Protein AF-0000000087741441 (afdb_homodimer)

Foldseek 3Di:
DPPPLQQAEEEEEAQPPVLCVQQVLVCLLFFALSYDYHYHNDPVVLVVVLVDEDAHAEYEYAPVCCVVSCVRYPYNAAAHEDCDDPDQRYFDSVCRNVSVDVNVPCVRGHDPPPPPQLQAFEEEFAELDPPLCRLVLLVLLQLLCVVVPFQEEEEELEQDDDCCVFAVDDLDDPVLLLLLLVLLVVLDPVSQVVQWDDDSHIYGRDHPHGNVVNPDHSLSSVSSVSVVSVVSPGNYYRYYDYYPDPDPSSLSSQSNGQEYEYRFAQDPSRCVSVLVVDVVNPDRPHAYEYEHGQDDPPDHRNNPVCPRVDPHYHQYYHHHDPDDHHPVNCVVVVPNSSVSVVRD/DPPPLQQAEEEEEAQPPVLCVQQVLVCLLFFALSYDYHYHNDPVVLVVVLVDEDAHAEYEYAPVCCVVSCVRYPHNAAAHEDCDDPDQRYFDSVCGNVSVDVNVPCVRGHDDPPPPQLQAFEEEFAELDPPLCRLVLLVLLQLLCVVVPFQEEEEELEQDDDCCVFAVDDLDDPVLLLLLLVLLVVLDPVSQVVQWDDDSHIYGRDHPHGNVVNPDHSLSSVSSVSVVSVVSPGNYYRYYDYYPDPDSSSLSSQSNGQEYEYRFAQDPSRVVSVLVVDVVNPDRPHAYEYEHGQDDPPDHRNNPVCPRVDPHYHQYYHHHDPDDHHPVNCVVVVPNSSVSVVRD

Sequence (688 aa):
MRLIMKHNIVLIVCMDQEYISSVEYDLASVLGMDYVLETIDDTAYLEEYLKSSHRIDTLIIDEELAGEFCQKQNPAHVYQLSEGDESSGKINKYAGSQGIVQALGDMYLLKDTNEQAHLTHLINVVSVSGGAGKTVTALGTAYWLSSQGYKALYVDAEDFQTYDQILGCSTGDEACDRKLASAMRDCSKESIESIIKADFLDYIRPFHGIPASYGIEISRYYELVNILLESSDYDYIVLEHGAGVISGAIMRQILAGDRLIIAATQSANSRKRLTRFLENIGQYSGQSFIVCGRYIKDRPDYLQDPVIDDDIPIAEYIPEADKELTMKDIFERKLLRDTAEAVVMRLIMKHNIVLIVCMDQEYISSVEYDLASVLGMDYVLETIDDTAYLEEYLKSSHRIDTLIIDEELAGEFCQKQNPAHVYQLSEGDESSGKINKYAGSQGIVQALGDMYLLKDTNEQAHLTHLINVVSVSGGAGKTVTALGTAYWLSSQGYKALYVDAEDFQTYDQILGCSTGDEACDRKLASAMRDCSKESIESIIKADFLDYIRPFHGIPASYGIEISRYYELVNILLESSDYDYIVLEHGAGVISGAIMRQILAGDRLIIAATQSANSRKRLTRFLENIGQYSGQSFIVCGRYIKDRPDYLQDPVIDDDIPIAEYIPEADKELTMKDIFERKLLRDTAEAVV

Radius of gyration: 26.27 Å; Cα contacts (8 Å, |Δi|>4): 1254; chains: 2; bounding box: 62×70×71 Å

Secondary structure (DSSP, 8-state):
-------EEEEEE-S-HHHHHHHHHHHHHHS-TTEEEEEE--HHHHHHHTTS----SEEEEEHHHHHHHHHH---SEEEEEESS---TTEEEGGGHHHHHHHHH-TTSS-----S----PEEEEEEESSTTS-HHHHHHHHHHHHHHTT--EEEEEE-SS--THHHH------HHHHHHHHHHHHH--HHHHHHTEEESSSEEEPPPSS-GGGGT--HHHHHHHHHHHHHHT--SEEEEEEPSS---HHHHHHHHH-SEEEEEE-SSHHHHHHHHHHHHHH-S--SEEEEEEEEE-TTS--GGG-TTS-----EEEEEE--SS---HHHHHHTTTTHHHHHHH-/-------EEEEEE-S-HHHHHHHHHHHHHHS-TTEEEEEE--HHHHHHHTTS----SEEEEEHHHHHHHHHH---SEEEEEESS---TTEEEGGGHHHHHHHHH-TTSS-----S----PEEEEEEESSTTS-HHHHHHHHHHHHHHTT--EEEEEE-SS--THHHH------HHHHHHHHHHHHH--HHHHHHTEEESSSEEEPPPSS-GGGGT--HHHHHHHHHHHHHHT--SEEEEEEPSS---HHHHHHHHH-SEEEEEE-SSHHHHHHHHHHHHHH-S--SEEEEEEEEE-TTS--GGG-TTS-----EEEEEEP-SS---HHHHHHTTTTHHHHHHH-

pLDDT: mean 82.25, std 15.33, range [18.23, 97.75]

Solvent-accessible surface area (backbone atoms only — not comparable to full-atom values): 36902 Å² total; per-residue (Å²): 132,82,79,70,81,77,66,40,29,35,37,38,39,39,72,48,55,68,56,48,58,61,25,50,58,52,40,67,61,52,51,22,89,57,47,42,82,44,79,41,50,42,71,69,56,46,60,57,56,57,73,48,83,60,90,32,42,31,35,36,24,32,54,89,50,41,65,68,47,56,72,56,34,72,50,73,36,71,33,26,35,32,89,80,63,77,51,97,55,38,30,40,55,86,50,46,42,60,30,50,50,62,71,59,39,68,80,47,26,71,61,81,76,69,69,86,67,64,66,36,41,35,33,32,31,34,36,57,32,54,61,13,42,43,66,59,51,40,52,29,25,32,35,43,37,25,73,72,70,42,46,28,35,36,39,76,40,46,48,75,53,60,59,38,73,31,70,69,53,81,44,71,40,72,69,51,35,52,51,49,43,50,23,59,70,64,57,38,70,69,38,47,56,71,46,48,42,81,68,82,40,33,29,53,67,48,42,54,57,46,42,60,83,69,71,42,54,63,65,55,49,52,52,50,49,52,53,48,48,70,64,35,81,31,49,32,38,33,38,30,53,42,47,56,59,78,44,73,68,51,46,50,53,49,56,71,22,53,30,36,38,38,17,23,34,36,40,64,68,26,33,52,36,42,53,50,49,52,62,64,61,56,86,61,82,44,50,54,32,31,33,31,17,58,36,55,88,95,48,78,58,41,67,72,51,69,78,57,84,62,90,55,49,71,49,41,76,39,63,57,65,98,58,86,70,32,50,66,52,32,60,76,66,54,48,44,43,56,38,29,57,66,76,102,132,81,80,70,80,75,68,40,28,34,36,36,40,39,74,50,56,70,58,48,58,60,25,50,58,50,40,62,59,51,50,21,89,57,47,44,83,42,79,42,51,44,69,69,56,46,58,57,55,57,74,48,83,60,88,32,41,31,34,38,25,33,54,87,50,42,65,68,47,54,72,57,35,73,51,73,36,70,35,26,36,31,89,81,63,77,52,96,53,37,30,41,55,85,49,47,43,60,30,50,50,62,71,60,38,69,81,45,28,70,63,82,78,64,71,87,66,65,67,36,40,35,32,32,31,35,36,56,32,52,62,13,42,44,67,58,49,40,51,29,26,32,35,42,38,25,72,72,69,42,47,30,35,37,39,76,38,47,49,74,51,61,59,39,73,31,70,68,51,83,42,70,40,71,69,51,34,51,51,50,44,48,24,59,69,67,59,39,70,69,38,47,57,71,46,49,43,81,68,82,40,33,29,53,68,47,42,54,56,46,41,60,84,67,70,45,54,62,67,54,49,54,51,51,49,53,53,48,47,70,64,34,81,31,48,31,35,34,37,31,53,42,46,56,59,76,44,73,66,52,48,46,53,48,54,71,22,52,30,36,38,37,17,23,33,36,41,63,68,25,34,53,36,42,53,52,47,51,62,65,61,55,85,60,83,43,50,54,33,32,35,31,16,59,36,56,88,95,46,79,57,41,68,70,52,71,79,57,84,60,90,55,48,71,48,41,75,38,63,57,65,96,57,84,69,32,52,65,52,33,60,78,66,53,47,43,42,56,40,29,56,67,75,102

Structure (mmCIF, N/CA/C/O backbone):
data_AF-0000000087741441-model_v1
#
loop_
_entity.id
_entity.type
_entity.pdbx_description
1 polymer 'AAA domain-containing protein'
#
loop_
_atom_site.group_PDB
_atom_site.id
_atom_site.type_symbol
_atom_site.label_atom_id
_atom_site.label_alt_id
_atom_site.label_comp_id
_atom_site.label_asym_id
_atom_site.label_entity_id
_atom_site.label_seq_id
_atom_site.pdbx_PDB_ins_code
_atom_site.Cartn_x
_atom_site.Cartn_y
_atom_site.Cartn_z
_atom_site.occupancy
_atom_site.B_iso_or_equiv
_atom_site.auth_seq_id
_atom_site.auth_comp_id
_atom_site.auth_asym_id
_atom_site.auth_atom_id
_atom_site.pdbx_PDB_model_num
ATOM 1 N N . MET A 1 1 ? 5.754 -20.719 -38.438 1 18.5 1 MET A N 1
ATOM 2 C CA . MET A 1 1 ? 4.504 -20 -38.625 1 18.5 1 MET A CA 1
ATOM 3 C C . MET A 1 1 ? 3.955 -19.5 -37.312 1 18.5 1 MET A C 1
ATOM 5 O O . MET A 1 1 ? 3.676 -20.297 -36.406 1 18.5 1 MET A O 1
ATOM 9 N N . ARG A 1 2 ? 4.516 -18.438 -36.688 1 20.09 2 ARG A N 1
ATOM 10 C CA . ARG A 1 2 ? 4.516 -17.891 -35.312 1 20.09 2 ARG A CA 1
ATOM 11 C C . ARG A 1 2 ? 3.094 -17.609 -34.844 1 20.09 2 ARG A C 1
ATOM 13 O O . ARG A 1 2 ? 2.371 -16.828 -35.469 1 20.09 2 ARG A O 1
ATOM 20 N N . LEU A 1 3 ? 2.432 -18.594 -34.344 1 22.73 3 LEU A N 1
ATOM 21 C CA . LEU A 1 3 ? 1.026 -18.516 -33.969 1 22.73 3 LEU A CA 1
ATOM 22 C C . LEU A 1 3 ? 0.777 -17.312 -33.062 1 22.73 3 LEU A C 1
ATOM 24 O O . LEU A 1 3 ? 1.325 -17.234 -31.969 1 22.73 3 LEU A O 1
ATOM 28 N N . ILE A 1 4 ? 0.711 -16.172 -33.5 1 29.42 4 ILE A N 1
ATOM 29 C CA . ILE A 1 4 ? 0.282 -14.891 -32.938 1 29.42 4 ILE A CA 1
ATOM 30 C C . ILE A 1 4 ? -1.003 -15.086 -32.125 1 29.42 4 ILE A C 1
ATOM 32 O O . ILE A 1 4 ? -2.035 -15.477 -32.688 1 29.42 4 ILE A O 1
ATOM 36 N N . MET A 1 5 ? -1.037 -15.625 -31.031 1 33.94 5 MET A N 1
ATOM 37 C CA . MET A 1 5 ? -2.23 -15.875 -30.219 1 33.94 5 MET A CA 1
ATOM 38 C C . MET A 1 5 ? -3.15 -14.656 -30.219 1 33.94 5 MET A C 1
ATOM 40 O O . MET A 1 5 ? -2.736 -13.562 -29.844 1 33.94 5 MET A O 1
ATOM 44 N N . LYS A 1 6 ? -4.074 -14.477 -30.938 1 46.03 6 LYS A N 1
ATOM 45 C CA . LYS A 1 6 ? -5.031 -13.445 -31.328 1 46.03 6 LYS A CA 1
ATOM 46 C C . LYS A 1 6 ? -6.039 -13.18 -30.203 1 46.03 6 LYS A C 1
ATOM 48 O O . LYS A 1 6 ? -6.793 -14.078 -29.828 1 46.03 6 LYS A O 1
ATOM 53 N N . HIS A 1 7 ? -5.797 -12.352 -29.109 1 55.16 7 HIS A N 1
ATOM 54 C CA . HIS A 1 7 ? -6.82 -11.945 -28.141 1 55.16 7 HIS A CA 1
ATOM 55 C C . HIS A 1 7 ? -8.062 -11.414 -28.859 1 55.16 7 HIS A C 1
ATOM 57 O O . HIS A 1 7 ? -7.953 -10.734 -29.875 1 55.16 7 HIS A O 1
ATOM 63 N N . ASN A 1 8 ? -9.211 -11.898 -28.266 1 66.12 8 ASN A N 1
ATOM 64 C CA . ASN A 1 8 ? -10.477 -11.391 -28.781 1 66.12 8 ASN A CA 1
ATOM 65 C C . ASN A 1 8 ? -10.844 -10.055 -28.156 1 66.12 8 ASN A C 1
ATOM 67 O O . ASN A 1 8 ? -10.852 -9.922 -26.922 1 66.12 8 ASN A O 1
ATOM 71 N N . ILE A 1 9 ? -10.891 -9.133 -28.875 1 79.25 9 ILE A N 1
ATOM 72 C CA . ILE A 1 9 ? -11.172 -7.785 -28.391 1 79.25 9 ILE A CA 1
ATOM 73 C C . ILE A 1 9 ? -12.68 -7.578 -28.297 1 79.25 9 ILE A C 1
ATOM 75 O O . ILE A 1 9 ? -13.398 -7.715 -29.297 1 79.25 9 ILE A O 1
ATOM 79 N N . VAL A 1 10 ? -13.109 -7.32 -27.047 1 82.69 10 VAL A N 1
ATOM 80 C CA . VAL A 1 10 ? -14.484 -6.875 -26.812 1 82.69 10 VAL A CA 1
ATOM 81 C C . VAL A 1 10 ? -14.508 -5.367 -26.578 1 82.69 10 VAL A C 1
ATOM 83 O O . VAL A 1 10 ? -13.93 -4.883 -25.594 1 82.69 10 VAL A O 1
ATOM 86 N N . LEU A 1 11 ? -15.18 -4.676 -27.453 1 87.88 11 LEU A N 1
ATOM 87 C CA . LEU A 1 11 ? -15.281 -3.223 -27.359 1 87.88 11 LEU A CA 1
ATOM 88 C C . LEU A 1 11 ? -16.703 -2.791 -27.031 1 87.88 11 LEU A C 1
ATOM 90 O O . LEU A 1 11 ? -17.656 -3.178 -27.734 1 87.88 11 LEU A O 1
ATOM 94 N N . ILE A 1 12 ? -16.766 -2.066 -25.938 1 88.81 12 ILE A N 1
ATOM 95 C CA . ILE A 1 12 ? -18.047 -1.472 -25.609 1 88.81 12 ILE A CA 1
ATOM 96 C C . ILE A 1 12 ? -18.031 0.021 -25.938 1 88.81 12 ILE A C 1
ATOM 98 O O . ILE A 1 12 ? -17.188 0.761 -25.422 1 88.81 12 ILE A O 1
ATOM 102 N N . VAL A 1 13 ? -19.016 0.451 -26.812 1 90.25 13 VAL A N 1
ATOM 103 C CA . VAL A 1 13 ? -19.172 1.857 -27.172 1 90.25 13 VAL A CA 1
ATOM 104 C C . VAL A 1 13 ? -20.531 2.365 -26.703 1 90.25 13 VAL A C 1
ATOM 106 O O . VAL A 1 13 ? -21.562 2.029 -27.297 1 90.25 13 VAL A O 1
ATOM 109 N N . CYS A 1 14 ? -20.406 3.08 -25.625 1 89.19 14 CYS A N 1
ATOM 110 C CA . CYS A 1 14 ? -21.625 3.605 -25.016 1 89.19 14 CYS A CA 1
ATOM 111 C C . CYS A 1 14 ? -21.375 4.965 -24.375 1 89.19 14 CYS A C 1
ATOM 113 O O . CYS A 1 14 ? -20.391 5.137 -23.641 1 89.19 14 CYS A O 1
ATOM 115 N N . MET A 1 15 ? -22.219 5.941 -24.656 1 85.88 15 MET A N 1
ATOM 116 C CA . MET A 1 15 ? -22 7.305 -24.172 1 85.88 15 MET A CA 1
ATOM 117 C C . MET A 1 15 ? -22.578 7.496 -22.781 1 85.88 15 MET A C 1
ATOM 119 O O . MET A 1 15 ? -22.422 8.555 -22.172 1 85.88 15 MET A O 1
ATOM 123 N N . ASP A 1 16 ? -23.203 6.473 -22.234 1 81.88 16 ASP A N 1
ATOM 124 C CA . ASP A 1 16 ? -23.656 6.473 -20.844 1 81.88 16 ASP A CA 1
ATOM 125 C C . ASP A 1 16 ? -22.547 6.02 -19.906 1 81.88 16 ASP A C 1
ATOM 127 O O . ASP A 1 16 ? -22.344 4.82 -19.688 1 81.88 16 ASP A O 1
ATOM 131 N N . G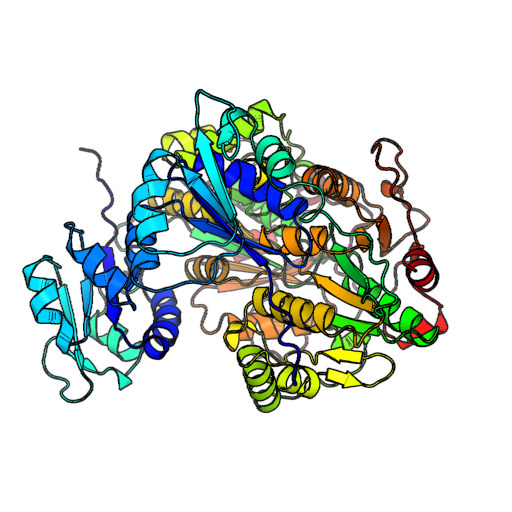LN A 1 17 ? -21.922 6.984 -19.297 1 77 17 GLN A N 1
ATOM 132 C CA . GLN A 1 17 ? -20.734 6.699 -18.484 1 77 17 GLN A CA 1
ATOM 133 C C . GLN A 1 17 ? -21.109 5.879 -17.25 1 77 17 GLN A C 1
ATOM 135 O O . GLN A 1 17 ? -20.328 5.035 -16.797 1 77 17 GLN A O 1
ATOM 140 N N . GLU A 1 18 ? -22.266 6.133 -16.688 1 73.31 18 GLU A N 1
ATOM 141 C CA . GLU A 1 18 ? -22.719 5.359 -15.539 1 73.31 18 GLU A CA 1
ATOM 142 C C . GLU A 1 18 ? -22.906 3.889 -15.898 1 73.31 18 GLU A C 1
ATOM 144 O O . GLU A 1 18 ? -22.531 3.002 -15.133 1 73.31 18 GLU A O 1
ATOM 149 N N . TYR A 1 19 ? -23.469 3.691 -17.031 1 80.75 19 TYR A N 1
ATOM 150 C CA . TYR A 1 19 ? -23.656 2.328 -17.516 1 80.75 19 TYR A CA 1
ATOM 151 C C . TYR A 1 19 ? -22.312 1.634 -17.734 1 80.75 19 TYR A C 1
ATOM 153 O O . TYR A 1 19 ? -22.109 0.506 -17.266 1 80.75 19 TYR A O 1
ATOM 161 N N . ILE A 1 20 ? -21.422 2.277 -18.359 1 79.81 20 ILE A N 1
ATOM 162 C CA . ILE A 1 20 ? -20.125 1.688 -18.656 1 79.81 20 ILE A CA 1
ATOM 163 C C . ILE A 1 20 ? -19.406 1.349 -17.344 1 79.81 20 ILE A C 1
ATOM 165 O O . ILE A 1 20 ? -18.859 0.254 -17.203 1 79.81 20 ILE A O 1
ATOM 169 N N . SER A 1 21 ? -19.484 2.189 -16.469 1 70 21 SER A N 1
ATOM 170 C CA . SER A 1 21 ? -18.812 1.954 -15.188 1 70 21 SER A CA 1
ATOM 171 C C . SER A 1 21 ? -19.391 0.739 -14.477 1 70 21 SER A C 1
ATOM 173 O O . SER A 1 21 ? -18.656 -0.056 -13.891 1 70 21 SER A O 1
ATOM 175 N N . SER A 1 22 ? -20.641 0.613 -14.547 1 69.56 22 SER A N 1
ATOM 176 C CA . SER A 1 22 ? -21.344 -0.48 -13.883 1 69.56 22 SER A CA 1
ATOM 177 C C . SER A 1 22 ? -21.031 -1.82 -14.539 1 69.56 22 SER A C 1
ATOM 179 O O . SER A 1 22 ? -20.859 -2.828 -13.852 1 69.56 22 SER A O 1
ATOM 181 N N . VAL A 1 23 ? -20.906 -1.759 -15.82 1 76.94 23 VAL A N 1
ATOM 182 C CA . VAL A 1 23 ? -20.797 -3.031 -16.531 1 76.94 23 VAL A CA 1
ATOM 183 C C . VAL A 1 23 ? -19.328 -3.424 -16.656 1 76.94 23 VAL A C 1
ATOM 185 O O . VAL A 1 23 ? -18.984 -4.613 -16.656 1 76.94 23 VAL A O 1
ATOM 188 N N . GLU A 1 24 ? -18.578 -2.439 -16.781 1 71.81 24 GLU A N 1
ATOM 189 C CA . GLU A 1 24 ? -17.156 -2.705 -17 1 71.81 24 GLU A CA 1
ATOM 190 C C . GLU A 1 24 ? -16.578 -3.561 -15.875 1 71.81 24 GLU A C 1
ATOM 192 O O . GLU A 1 24 ? -15.836 -4.52 -16.125 1 71.81 24 GLU A O 1
ATOM 197 N N . TYR A 1 25 ? -17.016 -3.23 -14.805 1 59.06 25 TYR A N 1
ATOM 198 C CA . TYR A 1 25 ? -16.531 -3.967 -13.648 1 59.06 25 TYR A CA 1
ATOM 199 C C . TYR A 1 25 ? -17 -5.414 -13.68 1 59.06 25 TYR A C 1
ATOM 201 O O . TYR A 1 25 ? -16.203 -6.34 -13.492 1 59.06 25 TYR A O 1
ATOM 209 N N . ASP A 1 26 ? -18.203 -5.594 -13.922 1 63.28 26 ASP A N 1
ATOM 210 C CA . ASP A 1 26 ? -18.812 -6.918 -13.945 1 63.28 26 ASP A CA 1
ATOM 211 C C . ASP A 1 26 ? -18.25 -7.758 -15.094 1 63.28 26 ASP A C 1
ATOM 213 O O . ASP A 1 26 ? -17.969 -8.945 -14.914 1 63.28 26 ASP A O 1
ATOM 217 N N . LEU A 1 27 ? -18.031 -7.145 -16.172 1 70.19 27 LEU A N 1
ATOM 218 C CA . LEU A 1 27 ? -17.594 -7.879 -17.344 1 70.19 27 LEU A CA 1
ATOM 219 C C . LEU A 1 27 ? -16.125 -8.273 -17.219 1 70.19 27 LEU A C 1
ATOM 221 O O . LEU A 1 27 ? -15.734 -9.359 -17.656 1 70.19 27 LEU A O 1
ATOM 225 N N . ALA A 1 28 ? -15.5 -7.441 -16.672 1 60.62 28 ALA A N 1
ATOM 226 C CA . ALA A 1 28 ? -14.086 -7.754 -16.484 1 60.62 28 ALA A CA 1
ATOM 227 C C . ALA A 1 28 ? -13.914 -9.008 -15.625 1 60.62 28 ALA A C 1
ATOM 229 O O . ALA A 1 28 ? -12.945 -9.758 -15.805 1 60.62 28 ALA A O 1
ATOM 230 N N . SER A 1 29 ? -15.016 -9.258 -14.953 1 55.09 29 SER A N 1
ATOM 231 C CA . SER A 1 29 ? -14.977 -10.398 -14.047 1 55.09 29 SER A CA 1
ATOM 232 C C . SER A 1 29 ? -15.453 -11.672 -14.734 1 55.09 29 SER A C 1
ATOM 234 O O . SER A 1 29 ? -15.164 -12.781 -14.281 1 55.09 29 SER A O 1
ATOM 236 N N . VAL A 1 30 ? -16.078 -11.547 -15.828 1 57.28 30 VAL A N 1
ATOM 237 C CA . VAL A 1 30 ? -16.766 -12.688 -16.422 1 57.28 30 VAL A CA 1
ATOM 238 C C . VAL A 1 30 ? -16.109 -13.062 -17.75 1 57.28 30 VAL A C 1
ATOM 240 O O . VAL A 1 30 ? -16.141 -14.219 -18.172 1 57.28 30 VAL A O 1
ATOM 243 N N . LEU A 1 31 ? -15.445 -12.172 -18.344 1 61.72 31 LEU A N 1
ATOM 244 C CA . LEU A 1 31 ? -14.836 -12.445 -19.641 1 61.72 31 LEU A CA 1
ATOM 245 C C . LEU A 1 31 ? -13.586 -13.305 -19.484 1 61.72 31 LEU A C 1
ATOM 247 O O . LEU A 1 31 ? -12.805 -13.109 -18.547 1 61.72 31 LEU A O 1
ATOM 251 N N . GLY A 1 32 ? -13.57 -14.297 -20.359 1 53.19 32 GLY A N 1
ATOM 252 C CA . GLY A 1 32 ? -12.422 -15.188 -20.375 1 53.19 32 GLY A CA 1
ATOM 253 C C . GLY A 1 32 ? -11.109 -14.453 -20.609 1 53.19 32 GLY A C 1
ATOM 254 O O . GLY A 1 32 ? -11.102 -13.32 -21.078 1 53.19 32 GLY A O 1
ATOM 255 N N . MET A 1 33 ? -10.031 -15.078 -20.312 1 49.53 33 MET A N 1
ATOM 256 C CA . MET A 1 33 ? -8.695 -14.492 -20.344 1 49.53 33 MET A CA 1
ATOM 257 C C . MET A 1 33 ? -8.289 -14.148 -21.781 1 49.53 33 MET A C 1
ATOM 259 O O . MET A 1 33 ? -7.406 -13.312 -22 1 49.53 33 MET A O 1
ATOM 263 N N . ASP A 1 34 ? -8.922 -14.711 -22.688 1 54.66 34 ASP A N 1
ATOM 264 C CA . ASP A 1 34 ? -8.609 -14.469 -24.094 1 54.66 34 ASP A CA 1
ATOM 265 C C . ASP A 1 34 ? -9.328 -13.227 -24.609 1 54.66 34 ASP A C 1
ATOM 267 O O . ASP A 1 34 ? -9.242 -12.898 -25.797 1 54.66 34 ASP A O 1
ATOM 271 N N . TYR A 1 35 ? -9.922 -12.562 -23.594 1 61.44 35 TYR A N 1
ATOM 272 C CA . TYR A 1 35 ? -10.68 -11.398 -24.047 1 61.44 35 TYR A CA 1
ATOM 273 C C . TYR A 1 35 ? -10.133 -10.125 -23.422 1 61.44 35 TYR A C 1
ATOM 275 O O . TYR A 1 35 ? -9.719 -10.117 -22.25 1 61.44 35 TYR A O 1
ATOM 283 N N . VAL A 1 36 ? -9.969 -9.156 -24.234 1 69.31 36 VAL A N 1
ATOM 284 C CA . VAL A 1 36 ? -9.641 -7.805 -23.797 1 69.31 36 VAL A CA 1
ATOM 285 C C . VAL A 1 36 ? -10.867 -6.906 -23.922 1 69.31 36 VAL A C 1
ATOM 287 O O . VAL A 1 36 ? -11.469 -6.812 -25 1 69.31 36 VAL A O 1
ATOM 290 N N . LEU A 1 37 ? -11.172 -6.348 -22.703 1 75.06 37 LEU A N 1
ATOM 291 C CA . LEU A 1 37 ? -12.312 -5.434 -22.719 1 75.06 37 LEU A 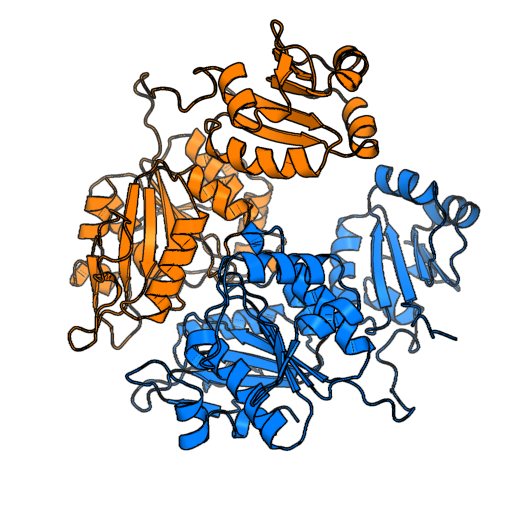CA 1
ATOM 292 C C . LEU A 1 37 ? -11.852 -3.992 -22.906 1 75.06 37 LEU A C 1
ATOM 294 O O . LEU A 1 37 ? -11 -3.506 -22.156 1 75.06 37 LEU A O 1
ATOM 298 N N . GLU A 1 38 ? -12.336 -3.402 -23.922 1 78.94 38 GLU A N 1
ATOM 299 C CA . GLU A 1 38 ? -12.133 -1.979 -24.172 1 78.94 38 GLU A CA 1
ATOM 300 C C . GLU A 1 38 ? -13.461 -1.221 -24.141 1 78.94 38 GLU A C 1
ATOM 302 O O . GLU A 1 38 ? -14.5 -1.766 -24.516 1 78.94 38 GLU A O 1
ATOM 307 N N . THR A 1 39 ? -13.336 0.014 -23.562 1 82.25 39 THR A N 1
ATOM 308 C CA . THR A 1 39 ? -14.562 0.801 -23.516 1 82.25 39 THR A CA 1
ATOM 309 C C . THR A 1 39 ? -14.336 2.193 -24.094 1 82.25 39 THR A C 1
ATOM 311 O O . THR A 1 39 ? -13.25 2.76 -23.953 1 82.25 39 THR A O 1
ATOM 314 N N . ILE A 1 40 ? -15.398 2.652 -24.812 1 82.81 40 ILE A N 1
ATOM 315 C CA . ILE A 1 40 ? -15.445 4.02 -25.328 1 82.81 40 ILE A CA 1
ATOM 316 C C . ILE A 1 40 ? -16.734 4.695 -24.844 1 82.81 40 ILE A C 1
ATOM 318 O O . ILE A 1 40 ? -17.828 4.25 -25.172 1 82.81 40 ILE A O 1
ATOM 322 N N . ASP A 1 41 ? -16.5 5.773 -24.031 1 81 41 ASP A N 1
ATOM 323 C CA . ASP A 1 41 ? -17.688 6.434 -23.484 1 81 41 ASP A CA 1
ATOM 324 C C . ASP A 1 41 ? -17.656 7.938 -23.766 1 81 41 ASP A C 1
ATOM 326 O O . ASP A 1 41 ? -18.344 8.711 -23.094 1 81 41 ASP A O 1
ATOM 330 N N . ASP A 1 42 ? -16.875 8.297 -24.688 1 79.62 42 ASP A N 1
ATOM 331 C CA . ASP A 1 42 ? -16.703 9.695 -25.078 1 79.62 42 ASP A CA 1
ATOM 332 C C . ASP A 1 42 ? -16.75 9.859 -26.594 1 79.62 42 ASP A C 1
ATOM 334 O O . ASP A 1 42 ? -16.109 9.102 -27.328 1 79.62 42 ASP A O 1
ATOM 338 N N . THR A 1 43 ? -17.484 10.883 -27 1 79.88 43 THR A N 1
ATOM 339 C CA . THR A 1 43 ? -17.734 11.086 -28.422 1 79.88 43 THR A CA 1
ATOM 340 C C . THR A 1 43 ? -16.438 11.484 -29.141 1 79.88 43 THR A C 1
ATOM 342 O O . THR A 1 43 ? -16.203 11.07 -30.281 1 79.88 43 THR A O 1
ATOM 345 N N . ALA A 1 44 ? -15.719 12.273 -28.469 1 73.44 44 ALA A N 1
ATOM 346 C CA . ALA A 1 44 ? -14.469 12.711 -29.094 1 73.44 44 ALA A CA 1
ATOM 347 C C . ALA A 1 44 ? -13.523 11.531 -29.312 1 73.44 44 ALA A C 1
ATOM 349 O O . ALA A 1 44 ? -12.906 11.406 -30.375 1 73.44 44 ALA A O 1
ATOM 350 N N . TYR A 1 45 ? -13.508 10.703 -28.359 1 78.81 45 TYR A N 1
ATOM 351 C CA . TYR A 1 45 ? -12.664 9.516 -28.484 1 78.81 45 TYR A CA 1
ATOM 352 C C . TYR A 1 45 ? -13.195 8.578 -29.562 1 78.81 45 TYR A C 1
ATOM 354 O O . TYR A 1 45 ? -12.422 7.984 -30.312 1 78.81 45 TYR A O 1
ATOM 362 N N . LEU A 1 46 ? -14.391 8.477 -29.625 1 85.19 46 LEU A N 1
ATOM 363 C CA . LEU A 1 46 ? -15 7.641 -30.656 1 85.19 46 LEU A CA 1
ATOM 364 C C . LEU A 1 46 ? -14.641 8.141 -32.062 1 85.19 46 LEU A C 1
ATOM 366 O O . LEU A 1 46 ? -14.273 7.344 -32.906 1 85.19 46 LEU A O 1
ATOM 370 N N . GLU A 1 47 ? -14.781 9.352 -32.281 1 81.19 47 GLU A N 1
ATOM 371 C CA . GLU A 1 47 ? -14.438 9.93 -33.594 1 81.19 47 GLU A CA 1
ATOM 372 C C . GLU A 1 47 ? -12.977 9.664 -33.938 1 81.19 47 GLU A C 1
ATOM 374 O O . GLU A 1 47 ? -12.656 9.344 -35.062 1 81.19 47 GLU A O 1
ATOM 379 N N . GLU A 1 48 ? -12.164 9.75 -32.938 1 77.56 48 GLU A N 1
ATOM 380 C CA . GLU A 1 48 ? -10.75 9.453 -33.156 1 77.56 48 GLU A CA 1
ATOM 381 C C . GLU A 1 48 ? -10.531 7.973 -33.438 1 77.56 48 GLU A C 1
ATOM 383 O O . GLU A 1 48 ? -9.734 7.621 -34.312 1 77.56 48 GLU A O 1
ATOM 388 N N . TYR A 1 49 ? -11.133 7.16 -32.688 1 81.19 49 TYR A N 1
ATOM 389 C CA . TYR A 1 49 ? -11.047 5.715 -32.844 1 81.19 49 TYR A CA 1
ATOM 390 C C . TYR A 1 49 ? -11.445 5.289 -34.25 1 81.19 49 TYR A C 1
ATOM 392 O O . TYR A 1 49 ? -10.836 4.383 -34.812 1 81.19 49 TYR A O 1
ATOM 400 N N . LEU A 1 50 ? -12.344 6.008 -34.844 1 86.06 50 LEU A N 1
ATOM 401 C CA . LEU A 1 50 ? -12.938 5.617 -36.125 1 86.06 50 LEU A CA 1
ATOM 402 C C . LEU A 1 50 ? -12.055 6.055 -37.312 1 86.06 50 LEU A C 1
ATOM 404 O O . LEU A 1 50 ? -12.312 5.688 -38.438 1 86.06 50 LEU A O 1
ATOM 408 N N . LYS A 1 51 ? -11 6.746 -37.031 1 79.06 51 LYS A N 1
ATOM 409 C CA . LYS A 1 51 ? -10.102 7.211 -38.094 1 79.06 51 LYS A CA 1
ATOM 410 C C . LYS A 1 51 ? -9.156 6.094 -38.531 1 79.06 51 LYS A C 1
ATOM 412 O O . LYS A 1 51 ? -8.578 6.164 -39.625 1 79.06 51 LYS A O 1
ATOM 417 N N . SER A 1 52 ? -8.977 5.18 -37.75 1 79.31 52 SER A N 1
ATOM 418 C CA . SER A 1 52 ? -8.125 4.043 -38.062 1 79.31 52 SER A CA 1
ATOM 419 C C . SER A 1 52 ? -8.883 2.727 -37.969 1 79.31 52 SER A C 1
ATOM 421 O O . SER A 1 52 ? -9.891 2.645 -37.25 1 79.31 52 SER A O 1
ATOM 423 N N . SER A 1 53 ? -8.375 1.838 -38.688 1 78.88 53 SER A N 1
ATOM 424 C CA . SER A 1 53 ? -8.977 0.509 -38.594 1 78.88 53 SER A CA 1
ATOM 425 C C . SER A 1 53 ? -8.438 -0.256 -37.406 1 78.88 53 SER A C 1
ATOM 427 O O . SER A 1 53 ? -7.234 -0.216 -37.125 1 78.88 53 SER A O 1
ATOM 429 N N . HIS A 1 54 ? -9.406 -0.795 -36.656 1 80.62 54 HIS A N 1
ATOM 430 C CA . HIS A 1 54 ? -9.055 -1.584 -35.469 1 80.62 54 HIS A CA 1
ATOM 431 C C . HIS A 1 54 ? -9.648 -2.988 -35.562 1 80.62 54 HIS A C 1
ATOM 433 O O . HIS A 1 54 ? -10.719 -3.182 -36.125 1 80.62 54 HIS A O 1
ATOM 439 N N . ARG A 1 55 ? -8.867 -3.928 -35.062 1 79.12 55 ARG A N 1
ATOM 440 C CA . ARG A 1 55 ? -9.445 -5.262 -34.938 1 79.12 55 ARG A CA 1
ATOM 441 C C . ARG A 1 55 ? -10.398 -5.32 -33.75 1 79.12 55 ARG A C 1
ATOM 443 O O . ARG A 1 55 ? -10.008 -5.023 -32.594 1 79.12 55 ARG A O 1
ATOM 450 N N . ILE A 1 56 ? -11.602 -5.648 -34.062 1 85.5 56 ILE A N 1
ATOM 451 C CA . ILE A 1 56 ? -12.641 -5.805 -33.062 1 85.5 56 ILE A CA 1
ATOM 452 C C . ILE A 1 56 ? -13.352 -7.145 -33.25 1 85.5 56 ILE A C 1
ATOM 454 O O . ILE A 1 56 ? -13.938 -7.395 -34.281 1 85.5 56 ILE A O 1
ATOM 458 N N . ASP A 1 57 ? -13.203 -7.914 -32.25 1 80.5 57 ASP A N 1
ATOM 459 C CA . ASP A 1 57 ? -13.859 -9.211 -32.375 1 80.5 57 ASP A CA 1
ATOM 460 C C . ASP A 1 57 ? -15.344 -9.109 -32.031 1 80.5 57 ASP A C 1
ATOM 462 O O . ASP A 1 57 ? -16.188 -9.656 -32.719 1 80.5 57 ASP A O 1
ATOM 466 N N . THR A 1 58 ? -15.57 -8.453 -30.953 1 84 58 THR A N 1
ATOM 467 C CA . THR A 1 58 ? -16.953 -8.25 -30.531 1 84 58 THR A CA 1
ATOM 468 C C . THR A 1 58 ? -17.203 -6.781 -30.188 1 84 58 THR A C 1
ATOM 470 O O . THR A 1 58 ? -16.453 -6.18 -29.422 1 84 58 THR A O 1
ATOM 473 N N . LEU A 1 59 ? -18.234 -6.25 -30.812 1 90.38 59 LEU A N 1
ATOM 474 C CA . LEU A 1 59 ? -18.641 -4.871 -30.562 1 90.38 59 LEU A CA 1
ATOM 475 C C . LEU A 1 59 ? -20 -4.828 -29.859 1 90.38 59 LEU A C 1
ATOM 477 O O . LEU A 1 59 ? -20.953 -5.477 -30.297 1 90.38 59 LEU A O 1
ATOM 481 N N . ILE A 1 60 ? -19.969 -4.207 -28.75 1 88.44 60 ILE A N 1
ATOM 482 C CA . ILE A 1 60 ? -21.203 -3.863 -28.047 1 88.44 60 ILE A CA 1
ATOM 483 C C . ILE A 1 60 ? -21.406 -2.35 -28.078 1 88.44 60 ILE A C 1
ATOM 485 O O . ILE A 1 60 ? -20.609 -1.6 -27.516 1 88.44 60 ILE A O 1
ATOM 489 N N . ILE A 1 61 ? -22.562 -1.904 -28.766 1 92 61 ILE A N 1
ATOM 490 C CA . ILE A 1 61 ? -22.609 -0.479 -29.062 1 92 61 ILE A CA 1
ATOM 491 C C . ILE A 1 61 ? -24.047 0.026 -28.938 1 92 61 ILE A C 1
ATOM 493 O O . ILE A 1 61 ? -25 -0.704 -29.234 1 92 61 ILE A O 1
ATOM 497 N N . ASP A 1 62 ? -24.109 1.317 -28.547 1 89.88 62 ASP A N 1
ATOM 498 C CA . ASP A 1 62 ? -25.406 1.979 -28.578 1 89.88 62 ASP A CA 1
ATOM 499 C C . ASP A 1 62 ? -26.047 1.873 -29.969 1 89.88 62 ASP A C 1
ATOM 501 O O . ASP A 1 62 ? -25.391 2.111 -30.984 1 89.88 62 ASP A O 1
ATOM 505 N N . GLU A 1 63 ? -27.25 1.568 -29.969 1 88.12 63 GLU A N 1
ATOM 506 C CA . GLU A 1 63 ? -27.969 1.332 -31.219 1 88.12 63 GLU A CA 1
ATOM 507 C C . GLU A 1 63 ? -27.859 2.539 -32.156 1 88.12 63 GLU A C 1
ATOM 509 O O . GLU A 1 63 ? -27.734 2.383 -33.375 1 88.12 63 GLU A O 1
ATOM 514 N N . GLU A 1 64 ? -27.797 3.691 -31.562 1 86.69 64 GLU A N 1
ATOM 515 C CA . GLU A 1 64 ? -27.797 4.918 -32.344 1 86.69 64 GLU A CA 1
ATOM 516 C C . GLU A 1 64 ? -26.438 5.141 -33.031 1 86.69 64 GLU A C 1
ATOM 518 O O . GLU A 1 64 ? -26.359 5.863 -34.031 1 86.69 64 GLU A O 1
ATOM 523 N N . LEU A 1 65 ? -25.422 4.453 -32.469 1 88.69 65 LEU A N 1
ATOM 524 C CA . LEU A 1 65 ? -24.078 4.688 -32.969 1 88.69 65 LEU A CA 1
ATOM 525 C C . LEU A 1 65 ? -23.641 3.562 -33.906 1 88.69 65 LEU A C 1
ATOM 527 O O . LEU A 1 65 ? -22.625 3.678 -34.594 1 88.69 65 LEU A O 1
ATOM 531 N N . ALA A 1 66 ? -24.344 2.514 -33.969 1 90 66 ALA A N 1
ATOM 532 C CA . ALA A 1 66 ? -23.938 1.28 -34.625 1 90 66 ALA A CA 1
ATOM 533 C C . ALA A 1 66 ? -23.75 1.502 -36.125 1 90 66 ALA A C 1
ATOM 535 O O . ALA A 1 66 ? -22.797 1.008 -36.719 1 90 66 ALA A O 1
ATOM 536 N N . GLY A 1 67 ? -24.609 2.207 -36.812 1 87.62 67 GLY A N 1
ATOM 537 C CA . GLY A 1 67 ? -24.547 2.432 -38.25 1 87.62 67 GLY A CA 1
ATOM 538 C C . GLY A 1 67 ? -23.25 3.07 -38.688 1 87.62 67 GLY A C 1
ATOM 539 O O . GLY A 1 67 ? -22.516 2.498 -39.5 1 87.62 67 GLY A O 1
ATOM 540 N N . GLU A 1 68 ? -22.984 4.172 -38.125 1 87.62 68 GLU A N 1
ATOM 541 C CA . GLU A 1 68 ? -21.766 4.906 -38.469 1 87.62 68 GLU A CA 1
ATOM 542 C C . GLU A 1 68 ? -20.516 4.113 -38.125 1 87.62 68 GLU A C 1
ATOM 544 O O . GLU A 1 68 ? -19.547 4.098 -38.906 1 87.62 68 GLU A O 1
ATOM 549 N N . PHE A 1 69 ? -20.547 3.477 -37 1 89.62 69 PHE A N 1
ATOM 550 C CA . PHE A 1 69 ? -19.375 2.734 -36.531 1 89.62 69 PHE A CA 1
ATOM 551 C C . PHE A 1 69 ? -19.062 1.563 -37.469 1 89.62 69 PHE A C 1
ATOM 553 O O . PHE A 1 69 ? -17.922 1.362 -37.844 1 89.62 69 PHE A O 1
ATOM 560 N N . CYS A 1 70 ? -20.078 0.855 -37.812 1 88.12 70 CYS A N 1
ATOM 561 C CA . CYS A 1 70 ? -19.891 -0.367 -38.594 1 88.12 70 CYS A CA 1
ATOM 562 C C . CYS A 1 70 ? -19.609 -0.049 -40.062 1 88.12 70 CYS A C 1
ATOM 564 O O . CYS A 1 70 ? -19.156 -0.915 -40.812 1 88.12 70 CYS A O 1
ATOM 566 N N . GLN A 1 71 ? -19.844 1.184 -40.469 1 86.12 71 GLN A N 1
ATOM 567 C CA . GLN A 1 71 ? -19.422 1.63 -41.781 1 86.12 71 GLN A CA 1
ATOM 568 C C . GLN A 1 71 ? -17.922 1.81 -41.844 1 86.12 71 GLN A C 1
ATOM 570 O O . GLN A 1 71 ? -17.312 1.621 -42.906 1 86.12 71 GLN A O 1
ATOM 575 N N . LYS A 1 72 ? -17.375 2.059 -40.75 1 87.25 72 LYS A N 1
ATOM 576 C CA . LYS A 1 72 ? -15.953 2.408 -40.719 1 87.25 72 LYS A CA 1
ATOM 577 C C . LYS A 1 72 ? -15.117 1.271 -40.125 1 87.25 72 LYS A C 1
ATOM 579 O O . LYS A 1 72 ? -13.898 1.238 -40.312 1 87.25 72 LYS A O 1
ATOM 584 N N . GLN A 1 73 ? -15.727 0.521 -39.344 1 84.94 73 GLN A N 1
ATOM 585 C CA . GLN A 1 73 ? -15.062 -0.614 -38.719 1 84.94 73 GLN A CA 1
ATOM 586 C C . GLN A 1 73 ? -15.75 -1.927 -39.062 1 84.94 73 GLN A C 1
ATOM 588 O O . GLN A 1 73 ? -16.906 -1.932 -39.5 1 84.94 73 GLN A O 1
ATOM 593 N N . ASN A 1 74 ? -14.977 -3.002 -39 1 85.69 74 ASN A N 1
ATOM 594 C CA . ASN A 1 74 ? -15.508 -4.316 -39.344 1 85.69 74 ASN A CA 1
ATOM 595 C C . ASN A 1 74 ? -15.406 -5.285 -38.188 1 85.69 74 ASN A C 1
ATOM 597 O O . ASN A 1 74 ? -14.594 -6.207 -38.188 1 85.69 74 ASN A O 1
ATOM 601 N N . PRO A 1 75 ? -16.234 -5.051 -37.219 1 88.19 75 PRO A N 1
ATOM 602 C CA . PRO A 1 75 ? -16.219 -6.02 -36.125 1 88.19 75 PRO A CA 1
ATOM 603 C C . PRO A 1 75 ? -16.797 -7.375 -36.531 1 88.19 75 PRO A C 1
ATOM 605 O O . PRO A 1 75 ? -17.719 -7.441 -37.344 1 88.19 75 PRO A O 1
ATOM 608 N N . ALA A 1 76 ? -16.25 -8.445 -35.938 1 83.06 76 ALA A N 1
ATOM 609 C CA . ALA A 1 76 ? -16.703 -9.789 -36.281 1 83.06 76 ALA A CA 1
ATOM 610 C C . ALA A 1 76 ? -18.109 -10.039 -35.75 1 83.06 76 ALA A C 1
ATOM 612 O O . ALA A 1 76 ? -18.922 -10.672 -36.438 1 83.06 76 ALA A O 1
ATOM 613 N N . HIS A 1 77 ? -18.422 -9.664 -34.594 1 83.62 77 HIS A N 1
ATOM 614 C CA . HIS A 1 77 ? -19.734 -9.766 -33.969 1 83.62 77 HIS A CA 1
ATOM 615 C C . HIS A 1 77 ? -20.203 -8.406 -33.438 1 83.62 77 HIS A C 1
ATOM 617 O O . HIS A 1 77 ? -19.406 -7.645 -32.875 1 83.62 77 HIS A O 1
ATOM 623 N N . VAL A 1 78 ? -21.484 -8.117 -33.719 1 87.62 78 VAL A N 1
ATOM 624 C CA . VAL A 1 78 ? -22.016 -6.824 -33.281 1 87.62 78 VAL A CA 1
ATOM 625 C C . VAL A 1 78 ? -23.281 -7.039 -32.469 1 87.62 78 VAL A C 1
ATOM 627 O O . VAL A 1 78 ? -24.188 -7.762 -32.906 1 87.62 78 VAL A O 1
ATOM 630 N N . TYR A 1 79 ? -23.203 -6.496 -31.25 1 86.44 79 TYR A N 1
ATOM 631 C CA . TYR A 1 79 ? -24.391 -6.41 -30.406 1 86.44 79 TYR A CA 1
ATOM 632 C C . TYR A 1 79 ? -24.781 -4.957 -30.156 1 86.44 79 TYR A C 1
ATOM 634 O O . TYR A 1 79 ? -23.922 -4.109 -29.906 1 86.44 79 TYR A O 1
ATOM 642 N N . GLN A 1 80 ? -26.078 -4.695 -30.297 1 88.62 80 GLN A N 1
ATOM 643 C CA . GLN A 1 80 ? -26.547 -3.326 -30.109 1 88.62 80 GLN A CA 1
ATOM 644 C C . GLN A 1 80 ? -27.266 -3.174 -28.766 1 88.62 80 GLN A C 1
ATOM 646 O O . GLN A 1 80 ? -28.094 -4.02 -28.406 1 88.62 80 GLN A O 1
ATOM 651 N N . LEU A 1 81 ? -26.844 -2.162 -28.016 1 88.25 81 LEU A N 1
ATOM 652 C CA . LEU A 1 81 ? -27.5 -1.812 -26.75 1 88.25 81 LEU A CA 1
ATOM 653 C C . LEU A 1 81 ? -28.766 -0.995 -27.016 1 88.25 81 LEU A C 1
ATOM 655 O O . LEU A 1 81 ? -28.719 0.059 -27.641 1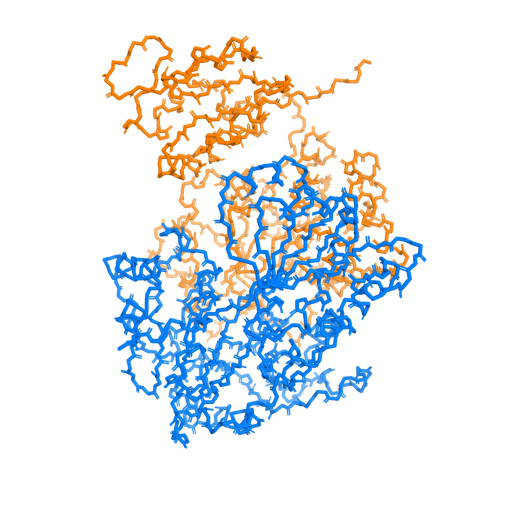 88.25 81 LEU A O 1
ATOM 659 N N . SER A 1 82 ? -29.938 -1.439 -26.609 1 84.31 82 SER A N 1
ATOM 660 C CA . SER A 1 82 ? -31.219 -0.759 -26.812 1 84.31 82 SER A CA 1
ATOM 661 C C . SER A 1 82 ? -31.984 -0.628 -25.5 1 84.31 82 SER A C 1
ATOM 663 O O . SER A 1 82 ? -31.828 -1.447 -24.594 1 84.31 82 SER A O 1
ATOM 665 N N . GLU A 1 83 ? -32.719 0.373 -25.297 1 77.19 83 GLU A N 1
ATOM 666 C CA . GLU A 1 83 ? -33.594 0.562 -24.125 1 77.19 83 GLU A CA 1
ATOM 667 C C . GLU A 1 83 ? -34.938 -0.068 -24.344 1 77.19 83 GLU A C 1
ATOM 669 O O . GLU A 1 83 ? -35.719 -0.197 -23.391 1 77.19 83 GLU A O 1
ATOM 674 N N . GLY A 1 84 ? -35.375 -0.419 -25.453 1 67.56 84 GLY A N 1
ATOM 675 C CA . GLY A 1 84 ? -36.719 -0.897 -25.719 1 67.56 84 GLY A CA 1
ATOM 676 C C . GLY A 1 84 ? -36.781 -2.379 -26.047 1 67.56 84 GLY A C 1
ATOM 677 O O . GLY A 1 84 ? -37.5 -3.131 -25.406 1 67.56 84 GLY A O 1
ATOM 678 N N . ASP A 1 85 ? -36.406 -2.969 -27.344 1 59.94 85 ASP A N 1
ATOM 679 C CA . ASP A 1 85 ? -36.75 -4.254 -27.953 1 59.94 85 ASP A CA 1
ATOM 680 C C . ASP A 1 85 ? -35.625 -5.266 -27.781 1 59.94 85 ASP A C 1
ATOM 682 O O . ASP A 1 85 ? -34.438 -4.91 -27.891 1 59.94 85 ASP A O 1
ATOM 686 N N . GLU A 1 86 ? -35.844 -6.469 -27.25 1 57.19 86 GLU A N 1
ATOM 687 C CA . GLU A 1 86 ? -34.938 -7.594 -27.109 1 57.19 86 GLU A CA 1
ATOM 688 C C . GLU A 1 86 ? -34.844 -8.391 -28.406 1 57.19 86 GLU A C 1
ATOM 690 O O . GLU A 1 86 ? -34.969 -9.617 -28.391 1 57.19 86 GLU A O 1
ATOM 695 N N . SER A 1 87 ? -34.875 -7.832 -29.547 1 58.28 87 SER A N 1
ATOM 696 C CA . SER A 1 87 ? -34.781 -8.664 -30.734 1 58.28 87 SER A CA 1
ATOM 697 C C . SER A 1 87 ? -33.375 -9.211 -30.922 1 58.28 87 SER A C 1
ATOM 699 O O . SER A 1 87 ? -32.438 -8.781 -30.234 1 58.28 87 SER A O 1
ATOM 701 N N . SER A 1 88 ? -33.094 -10.164 -31.938 1 60.66 88 SER A N 1
ATOM 702 C CA . SER A 1 88 ? -31.844 -10.852 -32.219 1 60.66 88 SER A CA 1
ATOM 703 C C . SER A 1 88 ? -30.703 -9.859 -32.469 1 60.66 88 SER A C 1
ATOM 705 O O . SER A 1 88 ? -30.875 -8.906 -33.25 1 60.66 88 SER A O 1
ATOM 707 N N . GLY A 1 89 ? -29.531 -9.828 -31.672 1 71.38 89 GLY A N 1
ATOM 708 C CA . GLY A 1 89 ? -28.359 -8.984 -31.812 1 71.38 89 GLY A CA 1
ATOM 709 C C . GLY A 1 89 ? -28.406 -7.734 -30.953 1 71.38 89 GLY A C 1
ATOM 710 O O . GLY A 1 89 ? -27.5 -6.906 -31 1 71.38 89 GLY A O 1
ATOM 711 N N . LYS A 1 90 ? -29.516 -7.648 -30.219 1 81.5 90 LYS A N 1
ATOM 712 C CA . LYS A 1 90 ? -29.656 -6.473 -29.375 1 81.5 90 LYS A CA 1
ATOM 713 C C . LYS A 1 90 ? -29.594 -6.852 -27.891 1 81.5 90 LYS A C 1
ATOM 715 O O . LYS A 1 90 ? -30.062 -7.914 -27.5 1 81.5 90 LYS A O 1
ATOM 720 N N . ILE A 1 91 ? -28.922 -6.027 -27.062 1 85.06 91 ILE A N 1
ATOM 721 C CA . ILE A 1 91 ? -28.797 -6.184 -25.625 1 85.06 91 ILE A CA 1
ATOM 722 C C . ILE A 1 91 ? -29.547 -5.059 -24.906 1 85.06 91 ILE A C 1
ATOM 724 O O . ILE A 1 91 ? -29.359 -3.883 -25.219 1 85.06 91 ILE A O 1
ATOM 728 N N . ASN A 1 92 ? -30.5 -5.504 -24.016 1 81.44 92 ASN A N 1
ATOM 729 C CA . ASN A 1 92 ? -31.203 -4.508 -23.219 1 81.44 92 ASN A CA 1
ATOM 730 C C . ASN A 1 92 ? -30.266 -3.82 -22.234 1 81.44 92 ASN A C 1
ATOM 732 O O . ASN A 1 92 ? -29.656 -4.48 -21.391 1 81.44 92 ASN A O 1
ATOM 736 N N . LYS A 1 93 ? -30.188 -2.549 -22.312 1 82.62 93 LYS A N 1
ATOM 737 C CA . LYS A 1 93 ? -29.281 -1.78 -21.469 1 82.62 93 LYS A CA 1
ATOM 738 C C . LYS A 1 93 ? -29.625 -1.957 -19.984 1 82.62 93 LYS A C 1
ATOM 740 O O . LYS A 1 93 ? -28.75 -1.945 -19.125 1 82.62 93 LYS A O 1
ATOM 745 N N . TYR A 1 94 ? -30.859 -2.172 -19.703 1 76.56 94 TYR A N 1
ATOM 746 C CA . TYR A 1 94 ? -31.281 -2.277 -18.312 1 76.56 94 TYR A CA 1
ATOM 747 C C . TYR A 1 94 ? -30.906 -3.629 -17.719 1 76.56 94 TYR A C 1
ATOM 749 O O . TYR A 1 94 ? -30.891 -3.797 -16.5 1 76.56 94 TYR A O 1
ATOM 757 N N . ALA A 1 95 ? -30.547 -4.617 -18.594 1 75.5 95 ALA A N 1
ATOM 758 C CA . ALA A 1 95 ? -30.125 -5.93 -18.094 1 75.5 95 ALA A CA 1
ATOM 759 C C . ALA A 1 95 ? -28.688 -5.887 -17.578 1 75.5 95 ALA A C 1
ATOM 761 O O . ALA A 1 95 ? -28.203 -6.859 -17 1 75.5 95 ALA A O 1
ATOM 762 N N . GLY A 1 96 ? -28.078 -4.77 -17.734 1 77.25 96 GLY A N 1
ATOM 763 C CA . GLY A 1 96 ? -26.734 -4.57 -17.203 1 77.25 96 GLY A CA 1
ATOM 764 C C . GLY A 1 96 ? -25.734 -5.578 -17.734 1 77.25 96 GLY A C 1
ATOM 765 O O . GLY A 1 96 ? -25.797 -5.969 -18.891 1 77.25 96 GLY A O 1
ATOM 766 N N . SER A 1 97 ? -24.812 -5.98 -16.859 1 75.62 97 SER A N 1
ATOM 767 C CA . SER A 1 97 ? -23.75 -6.898 -17.266 1 75.62 97 SER A CA 1
ATOM 768 C C . SER A 1 97 ? -24.312 -8.273 -17.609 1 75.62 97 SER A C 1
ATOM 770 O O . SER A 1 97 ? -23.766 -8.977 -18.469 1 75.62 97 SER A O 1
ATOM 772 N N . GLN A 1 98 ? -25.312 -8.594 -16.922 1 72.25 98 GLN A N 1
ATOM 773 C CA . GLN A 1 98 ? -25.906 -9.898 -17.188 1 72.25 98 GLN A CA 1
ATOM 774 C C . GLN A 1 98 ? -26.469 -9.984 -18.594 1 72.25 98 GLN A C 1
ATOM 776 O O . GLN A 1 98 ? -26.359 -11.023 -19.25 1 72.25 98 GLN A O 1
ATOM 781 N N . GLY A 1 99 ? -27.031 -8.93 -19.078 1 77.88 99 GLY A N 1
ATOM 782 C CA . GLY A 1 99 ? -27.5 -8.898 -20.453 1 77.88 99 GLY A CA 1
ATOM 783 C C . GLY A 1 99 ? -26.375 -9.102 -21.453 1 77.88 99 GLY A C 1
ATOM 784 O O . GLY A 1 99 ? -26.547 -9.812 -22.453 1 77.88 99 GLY A O 1
ATOM 785 N N . ILE A 1 100 ? -25.266 -8.562 -21.156 1 80.81 100 ILE A N 1
ATOM 786 C CA . ILE A 1 100 ? -24.125 -8.688 -22.047 1 80.81 100 ILE A CA 1
ATOM 787 C C . ILE A 1 100 ? -23.594 -10.125 -22.016 1 80.81 100 ILE A C 1
ATOM 789 O O . ILE A 1 100 ? -23.344 -10.719 -23.062 1 80.81 100 ILE A O 1
ATOM 793 N N . VAL A 1 101 ? -23.516 -10.68 -20.875 1 74.56 101 VAL A N 1
ATOM 794 C CA . VAL A 1 101 ? -23.016 -12.039 -20.703 1 74.56 101 VAL A CA 1
ATOM 795 C C . VAL A 1 101 ? -23.922 -13.023 -21.438 1 74.56 101 VAL A C 1
ATOM 797 O O . VAL A 1 101 ? -23.438 -13.953 -22.094 1 74.56 101 VAL A O 1
ATOM 800 N N . GLN A 1 102 ? -25.109 -12.844 -21.328 1 71.88 102 GLN A N 1
ATOM 801 C CA . GLN A 1 102 ? -26.078 -13.711 -22 1 71.88 102 GLN A CA 1
ATOM 802 C C . GLN A 1 102 ? -25.969 -13.602 -23.516 1 71.88 102 GLN A C 1
ATOM 804 O O . GLN A 1 102 ? -26.062 -14.602 -24.219 1 71.88 102 GLN A O 1
ATOM 809 N N . ALA A 1 103 ? -25.75 -12.43 -24 1 75.31 103 ALA A N 1
ATOM 810 C CA . ALA A 1 103 ? -25.625 -12.211 -25.438 1 75.31 103 ALA A CA 1
ATOM 811 C C . ALA A 1 103 ? -24.328 -12.82 -25.969 1 75.31 103 ALA A C 1
ATOM 813 O O . ALA A 1 103 ? -24.312 -13.375 -27.078 1 75.31 103 ALA A O 1
ATOM 814 N N . LEU A 1 104 ? -23.25 -12.688 -25.219 1 70.69 104 LEU A N 1
ATOM 815 C CA . LEU A 1 104 ? -21.953 -13.203 -25.656 1 70.69 104 LEU A CA 1
ATOM 816 C C . LEU A 1 104 ? -21.922 -14.727 -25.578 1 70.69 104 LEU A C 1
ATOM 818 O O . LEU A 1 104 ? -21.25 -15.375 -26.391 1 70.69 104 LEU A O 1
ATOM 822 N N . GLY A 1 105 ? -22.734 -15.336 -24.922 1 60.69 105 GLY A N 1
ATOM 823 C CA . GLY A 1 105 ? -22.828 -16.781 -24.797 1 60.69 105 GLY A CA 1
ATOM 824 C C . GLY A 1 105 ? -21.609 -17.406 -24.141 1 60.69 105 GLY A C 1
ATOM 825 O O . GLY A 1 105 ? -20.688 -16.703 -23.719 1 60.69 105 GLY A O 1
ATOM 826 N N . ASP A 1 106 ? -21.531 -18.828 -24.141 1 49.44 106 ASP A N 1
ATOM 827 C CA . ASP A 1 106 ? -20.547 -19.656 -23.469 1 49.44 106 ASP A CA 1
ATOM 828 C C . ASP A 1 106 ? -19.156 -19.469 -24.062 1 49.44 106 ASP A C 1
ATOM 830 O O . ASP A 1 106 ? -18.141 -19.781 -23.438 1 49.44 106 ASP A O 1
ATOM 834 N N . MET A 1 107 ? -19.094 -19.156 -25.328 1 45.5 107 MET A N 1
ATOM 835 C CA . MET A 1 107 ? -17.812 -19.031 -26 1 45.5 107 MET A CA 1
ATOM 836 C C . MET A 1 107 ? -16.922 -18.016 -25.281 1 45.5 107 MET A C 1
ATOM 838 O O . MET A 1 107 ? -15.695 -18.125 -25.297 1 45.5 107 MET A O 1
ATOM 842 N N . TYR A 1 108 ? -17.422 -16.922 -24.875 1 46.84 108 TYR A N 1
ATOM 843 C CA . TYR A 1 108 ? -16.656 -15.852 -24.234 1 46.84 108 TYR A CA 1
ATOM 844 C C . TYR A 1 108 ? -16.406 -16.156 -22.766 1 46.84 108 TYR A C 1
ATOM 846 O O . TYR A 1 108 ? -15.57 -15.516 -22.109 1 46.84 108 TYR A O 1
ATOM 854 N N . LEU A 1 109 ? -17.172 -17.016 -22.266 1 41.91 109 LEU A N 1
ATOM 855 C CA . LEU A 1 109 ? -16.969 -17.5 -20.922 1 41.91 109 LEU A CA 1
ATOM 856 C C . LEU A 1 109 ? -15.773 -18.453 -20.859 1 41.91 109 LEU A C 1
ATOM 858 O O . LEU A 1 109 ? -15.344 -18.984 -21.891 1 41.91 109 LEU A O 1
ATOM 862 N N . LEU A 1 110 ? -15.281 -18.688 -19.516 1 39.81 110 LEU A N 1
ATOM 863 C CA . LEU A 1 110 ? -14.133 -19.547 -19.234 1 39.81 110 LEU A CA 1
ATOM 864 C C . LEU A 1 110 ? -14.219 -20.859 -20 1 39.81 110 LEU A C 1
ATOM 866 O O . LEU A 1 110 ? -15.211 -21.578 -19.891 1 39.81 110 LEU A O 1
ATOM 870 N N . LYS A 1 111 ? -13.961 -20.781 -21.219 1 36.59 111 LYS A N 1
ATOM 871 C CA . LYS A 1 111 ? -13.898 -22.062 -21.922 1 36.59 111 LYS A CA 1
ATOM 872 C C . LYS A 1 111 ? -13.266 -23.141 -21.047 1 36.59 111 LYS A C 1
ATOM 874 O O . LYS A 1 111 ? -12.391 -22.844 -20.234 1 36.59 111 LYS A O 1
ATOM 879 N N . ASP A 1 112 ? -13.898 -24.297 -20.922 1 32.34 112 ASP A N 1
ATOM 880 C CA . ASP A 1 112 ? -13.328 -25.625 -20.75 1 32.34 112 ASP A CA 1
ATOM 881 C C . ASP A 1 112 ? -12.078 -25.797 -21.609 1 32.34 112 ASP A C 1
ATOM 883 O O . ASP A 1 112 ? -12.141 -25.734 -22.844 1 32.34 112 ASP A O 1
ATOM 887 N N . THR A 1 113 ? -10.828 -25.375 -21.234 1 33.56 113 THR A N 1
ATOM 888 C CA . THR A 1 113 ? -9.602 -25.875 -21.859 1 33.56 113 THR A CA 1
ATOM 889 C C . THR A 1 113 ? -9.711 -27.359 -22.172 1 33.56 113 THR A C 1
ATOM 891 O O . THR A 1 113 ? -9.562 -28.203 -21.281 1 33.56 113 THR A O 1
ATOM 894 N N . ASN A 1 114 ? -10.5 -27.906 -22.734 1 32.22 114 ASN A N 1
ATOM 895 C CA . ASN A 1 114 ? -10.344 -29.312 -23.094 1 32.22 114 ASN A CA 1
ATOM 896 C C . ASN A 1 114 ? -8.961 -29.578 -23.672 1 32.22 114 ASN A C 1
ATOM 898 O O . ASN A 1 114 ? -8.57 -30.734 -23.859 1 32.22 114 ASN A O 1
ATOM 902 N N . GLU A 1 115 ? -8.477 -29 -24.797 1 34.59 115 GLU A N 1
ATOM 903 C CA . GLU A 1 115 ? -7.227 -29.594 -25.281 1 34.59 115 GLU A CA 1
ATOM 904 C C . GLU A 1 115 ? -6.117 -29.453 -24.234 1 34.59 115 GLU A C 1
ATOM 906 O O . GLU A 1 115 ? -6.082 -28.484 -23.484 1 34.59 115 GLU A O 1
ATOM 911 N N . GLN A 1 116 ? -5.219 -30.406 -23.844 1 36.88 116 GLN A N 1
ATOM 912 C CA . GLN A 1 116 ? -4.242 -30.656 -22.781 1 36.88 116 GLN A CA 1
ATOM 913 C C . GLN A 1 116 ? -3.363 -29.422 -22.562 1 36.88 116 GLN A C 1
ATOM 915 O O . GLN A 1 116 ? -2.174 -29.562 -22.266 1 36.88 116 GLN A O 1
ATOM 920 N N . ALA A 1 117 ? -3.533 -28.344 -23.219 1 41.31 117 ALA A N 1
ATOM 921 C CA . ALA A 1 117 ? -2.574 -27.25 -23.156 1 41.31 117 ALA A CA 1
ATOM 922 C C . ALA A 1 117 ? -2.248 -26.875 -21.719 1 41.31 117 ALA A C 1
ATOM 924 O O . ALA A 1 117 ? -3.143 -26.797 -20.875 1 41.31 117 ALA A O 1
ATOM 925 N N . HIS A 1 118 ? -1.053 -27.156 -21.312 1 52.34 118 HIS A N 1
ATOM 926 C CA . HIS A 1 118 ? -0.443 -26.875 -20.016 1 52.34 118 HIS A CA 1
ATOM 927 C C . HIS A 1 118 ? -0.821 -25.484 -19.531 1 52.34 118 HIS A C 1
ATOM 929 O O . HIS A 1 118 ? -0.508 -24.484 -20.188 1 52.34 118 HIS A O 1
ATOM 935 N N . LEU A 1 119 ? -2.064 -25.281 -18.875 1 75.38 119 LEU A N 1
ATOM 936 C CA . LEU A 1 119 ? -2.578 -24.016 -18.391 1 75.38 119 LEU A CA 1
ATOM 937 C C . LEU A 1 119 ? -1.76 -23.5 -17.219 1 75.38 119 LEU A C 1
ATOM 939 O O . LEU A 1 119 ? -1.509 -24.25 -16.266 1 75.38 119 LEU A O 1
ATOM 943 N N . THR A 1 120 ? -1.062 -22.406 -17.422 1 90.5 120 THR A N 1
ATOM 944 C CA . THR A 1 120 ? -0.364 -21.75 -16.328 1 90.5 120 THR A CA 1
ATOM 945 C C . THR A 1 120 ? -1.356 -21.219 -15.297 1 90.5 120 THR A C 1
ATOM 947 O O . THR A 1 120 ? -2.338 -20.562 -15.656 1 90.5 120 THR A O 1
ATOM 950 N N . HIS A 1 121 ? -1.237 -21.672 -14.07 1 92.88 121 HIS A N 1
ATOM 951 C CA . HIS A 1 121 ? -2.076 -21.188 -12.984 1 92.88 121 HIS A CA 1
ATOM 952 C C . HIS A 1 121 ? -1.494 -19.906 -12.367 1 92.88 121 HIS A C 1
ATOM 954 O O . HIS A 1 121 ? -0.31 -19.875 -12.023 1 92.88 121 HIS A O 1
ATOM 960 N N . LEU A 1 122 ? -2.348 -18.906 -12.242 1 95.12 122 LEU A N 1
ATOM 961 C CA . LEU A 1 122 ? -1.943 -17.656 -11.602 1 95.12 122 LEU A CA 1
ATOM 962 C C . LEU A 1 122 ? -2.377 -17.625 -10.141 1 95.12 122 LEU A C 1
ATOM 964 O O . LEU A 1 122 ? -3.564 -17.781 -9.836 1 95.12 122 LEU A O 1
ATOM 968 N N . ILE A 1 123 ? -1.426 -17.484 -9.266 1 96.56 123 ILE A N 1
ATOM 969 C CA . ILE A 1 123 ? -1.671 -17.344 -7.832 1 96.56 123 ILE A CA 1
ATOM 970 C C . ILE A 1 123 ? -1.414 -15.891 -7.41 1 96.56 123 ILE A C 1
ATOM 972 O O . ILE A 1 123 ? -0.268 -15.438 -7.395 1 96.56 123 ILE A O 1
ATOM 976 N N . ASN A 1 124 ? -2.49 -15.219 -7.094 1 95.56 124 ASN A N 1
ATOM 977 C CA . ASN A 1 124 ? -2.354 -13.867 -6.562 1 95.56 124 ASN A CA 1
ATOM 978 C C . ASN A 1 124 ? -2.121 -13.875 -5.055 1 95.56 124 ASN A C 1
ATOM 980 O O . ASN A 1 124 ? -2.793 -14.609 -4.324 1 95.56 124 ASN A O 1
ATOM 984 N N . VAL A 1 125 ? -1.12 -13.109 -4.613 1 96.25 125 VAL A N 1
ATOM 985 C CA . VAL A 1 125 ? -0.856 -12.977 -3.184 1 96.25 125 VAL A CA 1
ATOM 986 C C . VAL A 1 125 ? -1.046 -11.523 -2.756 1 96.25 125 VAL A C 1
ATOM 988 O O . VAL A 1 125 ? -0.365 -10.625 -3.262 1 96.25 125 VAL A O 1
ATOM 991 N N . VAL A 1 126 ? -1.96 -11.312 -1.837 1 93.44 126 VAL A N 1
ATOM 992 C CA . VAL A 1 126 ? -2.262 -9.977 -1.323 1 93.44 126 VAL A CA 1
ATOM 993 C C . VAL A 1 126 ? -2.189 -9.984 0.202 1 93.44 126 VAL A C 1
ATOM 995 O O . VAL A 1 126 ? -2.074 -11.047 0.82 1 93.44 126 VAL A O 1
ATOM 998 N N . SER A 1 127 ? -2.158 -8.766 0.747 1 92.5 127 SER A N 1
ATOM 999 C CA . SER A 1 127 ? -2.229 -8.633 2.197 1 92.5 127 SER A CA 1
ATOM 1000 C C . SER A 1 127 ? -3.268 -7.59 2.605 1 92.5 127 SER A C 1
ATOM 1002 O O . SER A 1 127 ? -3.416 -6.562 1.943 1 92.5 127 SER A O 1
ATOM 1004 N N . VAL A 1 128 ? -3.928 -7.867 3.666 1 88.94 128 VAL A N 1
ATOM 1005 C CA . VAL A 1 128 ? -4.914 -6.91 4.152 1 88.94 128 VAL A CA 1
ATOM 1006 C C . VAL A 1 128 ? -4.352 -6.148 5.348 1 88.94 128 VAL A C 1
ATOM 1008 O O . VAL A 1 128 ? -4.98 -5.219 5.855 1 88.94 128 VAL A O 1
ATOM 1011 N N . SER A 1 129 ? -3.199 -6.586 5.77 1 86.69 129 SER A N 1
ATOM 1012 C CA . SER A 1 129 ? -2.557 -5.949 6.914 1 86.69 129 SER A CA 1
ATOM 1013 C C . SER A 1 129 ? -1.065 -5.746 6.668 1 86.69 129 SER A C 1
ATOM 1015 O O . SER A 1 129 ? -0.407 -6.598 6.07 1 86.69 129 SER A O 1
ATOM 1017 N N . GLY A 1 130 ? -0.571 -4.605 7.172 1 83.38 130 GLY A N 1
ATOM 1018 C CA . GLY A 1 130 ? 0.862 -4.375 7.086 1 83.38 130 GLY A CA 1
ATOM 1019 C C . GLY A 1 130 ? 1.674 -5.355 7.91 1 83.38 130 GLY A C 1
ATOM 1020 O O . GLY A 1 130 ? 1.307 -5.672 9.047 1 83.38 130 GLY A O 1
ATOM 1021 N N . GLY A 1 131 ? 2.668 -5.887 7.297 1 85.38 131 GLY A N 1
ATOM 1022 C CA . GLY A 1 131 ? 3.568 -6.773 8.016 1 85.38 131 GLY A CA 1
ATOM 1023 C C . GLY A 1 131 ? 3.008 -8.172 8.203 1 85.38 131 GLY A C 1
ATOM 1024 O O . GLY A 1 131 ? 3.523 -8.945 9.016 1 85.38 131 GLY A O 1
ATOM 1025 N N . ALA A 1 132 ? 2.033 -8.523 7.469 1 91.31 132 ALA A N 1
ATOM 1026 C CA . ALA 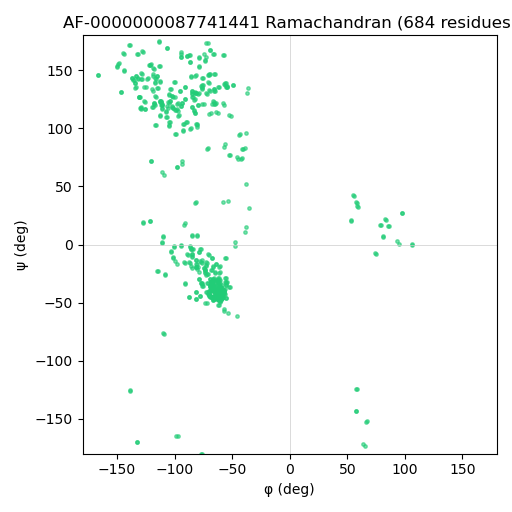A 1 132 ? 1.354 -9.805 7.641 1 91.31 132 ALA A CA 1
ATOM 1027 C C . ALA A 1 132 ? 2.152 -10.938 7.008 1 91.31 132 ALA A C 1
ATOM 1029 O O . ALA A 1 132 ? 1.773 -12.109 7.117 1 91.31 132 ALA A O 1
ATOM 1030 N N . GLY A 1 133 ? 3.229 -10.656 6.297 1 92.75 133 GLY A N 1
ATOM 1031 C CA . GLY A 1 133 ? 4.07 -11.703 5.738 1 92.75 133 GLY A CA 1
ATOM 1032 C C . GLY A 1 133 ? 3.764 -12 4.281 1 92.75 133 GLY A C 1
ATOM 1033 O O . GLY A 1 133 ? 3.912 -13.133 3.83 1 92.75 133 GLY A O 1
ATOM 1034 N N . LYS A 1 134 ? 3.262 -11.023 3.594 1 93.88 134 LYS A N 1
ATOM 1035 C CA . LYS A 1 134 ? 2.893 -11.18 2.189 1 93.88 134 LYS A CA 1
ATOM 1036 C C . LYS A 1 134 ? 4.07 -11.688 1.362 1 93.88 134 LYS A C 1
ATOM 1038 O O . LYS A 1 134 ? 3.926 -12.625 0.577 1 93.88 134 LYS A O 1
ATOM 1043 N N . THR A 1 135 ? 5.27 -11.102 1.557 1 93.94 135 THR A N 1
ATOM 1044 C CA . THR A 1 135 ? 6.441 -11.461 0.766 1 93.94 135 THR A CA 1
ATOM 1045 C C . THR A 1 135 ? 6.914 -12.867 1.107 1 93.94 135 THR A C 1
ATOM 1047 O O . THR A 1 135 ? 7.188 -13.672 0.212 1 93.94 135 THR A O 1
ATOM 1050 N N . VAL A 1 136 ? 6.949 -13.164 2.367 1 95.75 136 VAL A N 1
ATOM 1051 C CA . VAL A 1 136 ? 7.352 -14.492 2.811 1 95.75 136 VAL A CA 1
ATOM 1052 C C . VAL A 1 136 ? 6.379 -15.531 2.266 1 95.75 136 VAL A C 1
ATOM 1054 O O . VAL A 1 136 ? 6.793 -16.609 1.809 1 95.75 136 VAL A O 1
ATOM 1057 N N . THR A 1 137 ? 5.121 -15.219 2.311 1 97.5 137 THR A N 1
ATOM 1058 C CA . THR A 1 137 ? 4.078 -16.109 1.824 1 97.5 137 THR A CA 1
ATOM 1059 C C . THR A 1 137 ? 4.238 -16.375 0.328 1 97.5 137 THR A C 1
ATOM 1061 O O . THR A 1 137 ? 4.172 -17.516 -0.124 1 97.5 137 THR A O 1
ATOM 1064 N N . ALA A 1 138 ? 4.457 -15.344 -0.409 1 97.38 138 ALA A N 1
ATOM 1065 C CA . ALA A 1 138 ? 4.59 -15.461 -1.858 1 97.38 138 ALA A CA 1
ATOM 1066 C C . ALA A 1 138 ? 5.832 -16.266 -2.229 1 97.38 138 ALA A C 1
ATOM 1068 O O . ALA A 1 138 ? 5.75 -17.219 -3.004 1 97.38 138 ALA A O 1
ATOM 1069 N N . LEU A 1 139 ? 6.938 -15.961 -1.614 1 96.69 139 LEU A N 1
ATOM 1070 C CA . LEU A 1 139 ? 8.195 -16.625 -1.901 1 96.69 139 LEU A CA 1
ATOM 1071 C C . LEU A 1 139 ? 8.156 -18.094 -1.446 1 96.69 139 LEU A C 1
ATOM 1073 O O . LEU A 1 139 ? 8.586 -18.984 -2.174 1 96.69 139 LEU A O 1
ATOM 1077 N N . GLY A 1 140 ? 7.645 -18.25 -0.256 1 97.19 140 GLY A N 1
ATOM 1078 C CA . GLY A 1 140 ? 7.547 -19.609 0.259 1 97.19 140 GLY A CA 1
ATOM 1079 C C . GLY A 1 140 ? 6.66 -20.5 -0.586 1 97.19 140 GLY A C 1
ATOM 1080 O O . GLY A 1 140 ? 7.012 -21.656 -0.855 1 97.19 140 GLY A O 1
ATOM 1081 N N . THR A 1 141 ? 5.535 -19.953 -1.022 1 97.69 141 THR A N 1
ATOM 1082 C CA . THR A 1 141 ? 4.629 -20.719 -1.883 1 97.69 141 THR A CA 1
ATOM 1083 C C . THR A 1 141 ? 5.316 -21.094 -3.191 1 97.69 141 THR A C 1
ATOM 1085 O O . THR A 1 141 ? 5.281 -22.25 -3.605 1 97.69 141 THR A O 1
ATOM 1088 N N . ALA A 1 142 ? 5.969 -20.156 -3.799 1 97.12 142 ALA A N 1
ATOM 1089 C CA . ALA A 1 142 ? 6.676 -20.406 -5.055 1 97.12 142 ALA A CA 1
ATOM 1090 C C . ALA A 1 142 ? 7.781 -21.438 -4.863 1 97.12 142 ALA A C 1
ATOM 1092 O O . ALA A 1 142 ? 7.961 -22.328 -5.703 1 97.12 142 ALA A O 1
ATOM 1093 N N . TYR A 1 143 ? 8.453 -21.344 -3.793 1 94.69 143 TYR A N 1
ATOM 1094 C CA . TYR A 1 143 ? 9.539 -22.266 -3.488 1 94.69 143 TYR A CA 1
ATOM 1095 C C . TYR A 1 143 ? 9.023 -23.688 -3.371 1 94.69 143 TYR A C 1
ATOM 1097 O O . TYR A 1 143 ? 9.578 -24.609 -3.984 1 94.69 143 TYR A O 1
ATOM 1105 N N . TRP A 1 144 ? 8.023 -23.859 -2.574 1 95.25 144 TRP A N 1
ATOM 1106 C CA . TRP A 1 144 ? 7.535 -25.203 -2.328 1 95.25 144 TRP A CA 1
ATOM 1107 C C . TRP A 1 144 ? 6.887 -25.781 -3.578 1 95.25 144 TRP A C 1
ATOM 1109 O O . TRP A 1 144 ? 6.961 -27 -3.824 1 95.25 144 TRP A O 1
ATOM 1119 N N . LEU A 1 145 ? 6.266 -24.953 -4.43 1 94.75 145 LEU A N 1
ATOM 1120 C CA . LEU A 1 145 ? 5.766 -25.422 -5.719 1 94.75 145 LEU A CA 1
ATOM 1121 C C . LEU A 1 145 ? 6.906 -25.938 -6.586 1 94.75 145 LEU A C 1
ATOM 1123 O O . LEU A 1 145 ? 6.809 -27.031 -7.164 1 94.75 145 LEU A O 1
ATOM 1127 N N . SER A 1 146 ? 7.977 -25.203 -6.613 1 92.81 146 SER A N 1
ATOM 1128 C CA . SER A 1 146 ? 9.148 -25.609 -7.387 1 92.81 146 SER A CA 1
ATOM 1129 C C . SER A 1 146 ? 9.75 -26.891 -6.828 1 92.81 146 SER A C 1
ATOM 1131 O O . SER A 1 146 ? 10.133 -27.797 -7.586 1 92.81 146 SER A O 1
ATOM 1133 N N . SER A 1 147 ? 9.781 -26.938 -5.559 1 90.31 147 SER A N 1
ATOM 1134 C CA . SER A 1 147 ? 10.352 -28.094 -4.891 1 90.31 147 SER A CA 1
ATOM 1135 C C . SER A 1 147 ? 9.531 -29.359 -5.164 1 90.31 147 SER A C 1
ATOM 1137 O O . SER A 1 147 ? 10.047 -30.469 -5.105 1 90.31 147 SER A O 1
ATOM 1139 N N . GLN A 1 148 ? 8.289 -29.188 -5.465 1 90.06 148 GLN A N 1
ATOM 1140 C CA . GLN A 1 148 ? 7.395 -30.297 -5.773 1 90.06 148 GLN A CA 1
ATOM 1141 C C . GLN A 1 148 ? 7.484 -30.688 -7.25 1 90.06 148 GLN A C 1
ATOM 1143 O O . GLN A 1 148 ? 6.75 -31.562 -7.711 1 90.06 148 GLN A O 1
ATOM 1148 N N . GLY A 1 149 ? 8.281 -29.938 -8.039 1 88.38 149 GLY A N 1
ATOM 1149 C CA . GLY A 1 149 ? 8.531 -30.312 -9.43 1 88.38 149 GLY A CA 1
ATOM 1150 C C . GLY A 1 149 ? 7.797 -29.438 -10.422 1 88.38 149 GLY A C 1
ATOM 1151 O O . GLY A 1 149 ? 7.938 -29.609 -11.633 1 88.38 149 GLY A O 1
ATOM 1152 N N . TYR A 1 150 ? 7.086 -28.516 -9.93 1 91.69 150 TYR A N 1
ATOM 1153 C CA . TYR A 1 150 ? 6.41 -27.594 -10.82 1 91.69 150 TYR A CA 1
ATOM 1154 C C . TYR A 1 150 ? 7.359 -26.484 -11.289 1 91.69 150 TYR A C 1
ATOM 1156 O O . TYR A 1 150 ? 8.258 -26.078 -10.547 1 91.69 150 TYR A O 1
ATOM 1164 N N . LYS A 1 151 ? 7.145 -26.109 -12.469 1 93.62 151 LYS A N 1
ATOM 1165 C CA . LYS A 1 151 ? 7.82 -24.891 -12.914 1 93.62 151 LYS A CA 1
ATOM 1166 C C . LYS A 1 151 ? 7.09 -23.641 -12.43 1 93.62 151 LYS A C 1
ATOM 1168 O O . LYS A 1 151 ? 6.055 -23.266 -12.992 1 93.62 151 LYS A O 1
ATOM 1173 N N . ALA A 1 152 ? 7.629 -23 -11.414 1 95.69 152 ALA A N 1
ATOM 1174 C CA . ALA A 1 152 ? 6.973 -21.859 -10.797 1 95.69 152 ALA A CA 1
ATOM 1175 C C . ALA A 1 152 ? 7.805 -20.594 -10.961 1 95.69 152 ALA A C 1
ATOM 1177 O O . ALA A 1 152 ? 9.031 -20.625 -10.852 1 95.69 152 ALA A O 1
ATOM 1178 N N . LEU A 1 153 ? 7.105 -19.469 -11.258 1 97.19 153 LEU A N 1
ATOM 1179 C CA . LEU A 1 153 ? 7.723 -18.156 -11.375 1 97.19 153 LEU A CA 1
ATOM 1180 C C . LEU A 1 153 ? 7.191 -17.203 -10.305 1 97.19 153 LEU A C 1
ATOM 1182 O O . LEU A 1 153 ? 5.977 -17.078 -10.125 1 97.19 153 LEU A O 1
ATOM 1186 N N . TYR A 1 154 ? 8.117 -16.625 -9.609 1 97.62 154 TYR A N 1
ATOM 1187 C CA . TYR A 1 154 ? 7.762 -15.578 -8.656 1 97.62 154 TYR A CA 1
ATOM 1188 C C . TYR A 1 154 ? 7.91 -14.195 -9.273 1 97.62 154 TYR A C 1
ATOM 1190 O O . TYR A 1 154 ? 8.938 -13.891 -9.883 1 97.62 154 TYR A O 1
ATOM 1198 N N . VAL A 1 155 ? 6.855 -13.359 -9.078 1 96.88 155 VAL A N 1
ATOM 1199 C CA . VAL A 1 155 ? 6.852 -11.984 -9.57 1 96.88 155 VAL A CA 1
ATOM 1200 C C . VAL A 1 155 ? 6.434 -11.039 -8.445 1 96.88 155 VAL A C 1
ATOM 1202 O O . VAL A 1 155 ? 5.387 -11.227 -7.824 1 96.88 155 VAL A O 1
ATOM 1205 N N . ASP A 1 156 ? 7.27 -10.047 -8.227 1 95.75 156 ASP A N 1
ATOM 1206 C CA . ASP A 1 156 ? 6.988 -9.016 -7.227 1 95.75 156 ASP A CA 1
ATOM 1207 C C . ASP A 1 156 ? 6.543 -7.715 -7.887 1 95.75 156 ASP A C 1
ATOM 1209 O O . ASP A 1 156 ? 7.371 -6.961 -8.398 1 95.75 156 ASP A O 1
ATOM 1213 N N . ALA A 1 157 ? 5.25 -7.473 -7.789 1 91.88 157 ALA A N 1
ATOM 1214 C CA . ALA A 1 157 ? 4.707 -6.242 -8.359 1 91.88 157 ALA A CA 1
ATOM 1215 C C . ALA A 1 157 ? 4.535 -5.168 -7.285 1 91.88 157 ALA A C 1
ATOM 1217 O O . ALA A 1 157 ? 3.416 -4.738 -7 1 91.88 157 ALA A O 1
ATOM 1218 N N . GLU A 1 158 ? 5.68 -4.707 -6.746 1 88.81 158 GLU A N 1
ATOM 1219 C CA . GLU A 1 158 ? 5.691 -3.674 -5.715 1 88.81 158 GLU A CA 1
ATOM 1220 C C . GLU A 1 158 ? 6.703 -2.576 -6.039 1 88.81 158 GLU A C 1
ATOM 1222 O O . GLU A 1 158 ? 7.633 -2.795 -6.816 1 88.81 158 GLU A O 1
ATOM 1227 N N . ASP A 1 159 ? 6.484 -1.515 -5.32 1 83.25 159 ASP A N 1
ATOM 1228 C CA . ASP A 1 159 ? 7.41 -0.402 -5.496 1 83.25 159 ASP A CA 1
ATOM 1229 C C . ASP A 1 159 ? 8.719 -0.656 -4.754 1 83.25 159 ASP A C 1
ATOM 1231 O O . ASP A 1 159 ? 9.805 -0.362 -5.27 1 83.25 159 ASP A O 1
ATOM 1235 N N . PHE A 1 160 ? 8.562 -1.14 -3.541 1 86.44 160 PHE A N 1
ATOM 1236 C CA . PHE A 1 160 ? 9.742 -1.468 -2.748 1 86.44 160 PHE A CA 1
ATOM 1237 C C . PHE A 1 160 ? 10.031 -2.963 -2.803 1 86.44 160 PHE A C 1
ATOM 1239 O O . PHE A 1 160 ? 9.492 -3.736 -2.014 1 86.44 160 PHE A O 1
ATOM 1246 N N . GLN A 1 161 ? 10.883 -3.277 -3.691 1 90.69 161 GLN A N 1
ATOM 1247 C CA . GLN A 1 161 ? 11.203 -4.691 -3.852 1 90.69 161 GLN A CA 1
ATOM 1248 C C . GLN A 1 161 ? 12.414 -5.082 -3.014 1 90.69 161 GLN A C 1
ATOM 1250 O O . GLN A 1 161 ? 13.555 -4.863 -3.428 1 90.69 161 GLN A O 1
ATOM 1255 N N . THR A 1 162 ? 12.172 -5.648 -1.853 1 88.25 162 THR A N 1
ATOM 1256 C CA . THR A 1 162 ? 13.273 -5.957 -0.953 1 88.25 162 THR A CA 1
ATOM 1257 C C . THR A 1 162 ? 13.32 -7.449 -0.635 1 88.25 162 THR A C 1
ATOM 1259 O O . THR A 1 162 ? 13.859 -7.855 0.394 1 88.25 162 THR A O 1
ATOM 1262 N N . TYR A 1 163 ? 12.688 -8.211 -1.493 1 93 163 TYR A N 1
ATOM 1263 C CA . TYR A 1 163 ? 12.625 -9.641 -1.219 1 93 163 TYR A CA 1
ATOM 1264 C C . TYR A 1 163 ? 14.008 -10.281 -1.319 1 93 163 TYR A C 1
ATOM 1266 O O . TYR A 1 163 ? 14.203 -11.43 -0.92 1 93 163 TYR A O 1
ATOM 1274 N N . ASP A 1 164 ? 14.984 -9.523 -1.868 1 91.31 164 ASP A N 1
ATOM 1275 C CA . ASP A 1 164 ? 16.375 -9.992 -1.897 1 91.31 164 ASP A CA 1
ATOM 1276 C C . ASP A 1 164 ? 16.859 -10.344 -0.494 1 91.31 164 ASP A C 1
ATOM 1278 O O . ASP A 1 164 ? 17.688 -11.242 -0.325 1 91.31 164 ASP A O 1
ATOM 1282 N N . GLN A 1 165 ? 16.312 -9.688 0.475 1 88.06 165 GLN A N 1
ATOM 1283 C CA . GLN A 1 165 ? 16.703 -9.953 1.856 1 88.06 165 GLN A CA 1
ATOM 1284 C C . GLN A 1 165 ? 16.219 -11.328 2.309 1 88.06 165 GLN A C 1
ATOM 1286 O O . GLN A 1 165 ? 16.828 -11.961 3.17 1 88.06 165 GLN A O 1
ATOM 1291 N N . ILE A 1 166 ? 15.133 -11.758 1.742 1 91.38 166 ILE A N 1
ATOM 1292 C CA . ILE A 1 166 ? 14.562 -13.062 2.08 1 91.38 166 ILE A CA 1
ATOM 1293 C C . ILE A 1 166 ? 15.188 -14.141 1.199 1 91.38 166 ILE A C 1
ATOM 1295 O O . ILE A 1 166 ? 15.648 -15.172 1.7 1 91.38 166 ILE A O 1
ATOM 1299 N N . LEU A 1 167 ? 15.289 -13.867 -0.067 1 91.56 167 LEU A N 1
ATOM 1300 C CA . LEU A 1 167 ? 15.766 -14.836 -1.047 1 91.56 167 LEU A CA 1
ATOM 1301 C C . LEU A 1 167 ? 17.281 -14.938 -1.017 1 91.56 167 LEU A C 1
ATOM 1303 O O . LEU A 1 167 ? 17.859 -15.961 -1.397 1 91.56 167 LEU A O 1
ATOM 1307 N N . GLY A 1 168 ? 17.953 -13.898 -0.667 1 85.94 168 GLY A N 1
ATOM 1308 C CA . GLY A 1 168 ? 19.406 -13.859 -0.637 1 85.94 168 GLY A CA 1
ATOM 1309 C C . GLY A 1 168 ? 20.031 -13.586 -1.994 1 85.94 168 GLY A C 1
ATOM 1310 O O . GLY A 1 168 ? 21.172 -13.938 -2.24 1 85.94 168 GLY A O 1
ATOM 1311 N N . CYS A 1 169 ? 19.25 -13 -2.848 1 84.69 169 CYS A N 1
ATOM 1312 C CA . CYS A 1 169 ? 19.75 -12.727 -4.188 1 84.69 169 CYS A CA 1
ATOM 1313 C C . CYS A 1 169 ? 20.312 -11.312 -4.273 1 84.69 169 CYS A C 1
ATOM 1315 O O . CYS A 1 169 ? 20.062 -10.477 -3.402 1 84.69 169 CYS A O 1
ATOM 1317 N N . SER A 1 170 ? 21.078 -11.062 -5.324 1 82.81 170 SER A N 1
ATOM 1318 C CA . SER A 1 170 ? 21.594 -9.727 -5.57 1 82.81 170 SER A CA 1
ATOM 1319 C C . SER A 1 170 ? 20.594 -8.867 -6.34 1 82.81 170 SER A C 1
ATOM 1321 O O . SER A 1 170 ? 19.859 -9.375 -7.191 1 82.81 170 SER A O 1
ATOM 1323 N N . THR A 1 171 ? 20.547 -7.566 -6.039 1 84.12 171 THR A N 1
ATOM 1324 C CA . THR A 1 171 ? 19.688 -6.648 -6.785 1 84.12 171 THR A CA 1
ATOM 1325 C C . THR A 1 171 ? 20.469 -5.973 -7.906 1 84.12 171 THR A C 1
ATOM 1327 O O . THR A 1 171 ? 19.891 -5.281 -8.75 1 84.12 171 THR A O 1
ATOM 1330 N N . GLY A 1 172 ? 21.641 -6.277 -7.977 1 85.81 172 GLY A N 1
ATOM 1331 C CA . GLY A 1 172 ? 22.469 -5.59 -8.961 1 85.81 172 GLY A CA 1
ATOM 1332 C C . GLY A 1 172 ? 22.656 -4.121 -8.656 1 85.81 172 GLY A C 1
ATOM 1333 O O . GLY A 1 172 ? 22.766 -3.732 -7.488 1 85.81 172 GLY A O 1
ATOM 1334 N N . ASP A 1 173 ? 22.875 -3.309 -9.773 1 89 173 ASP A N 1
ATOM 1335 C CA . ASP A 1 173 ? 23.109 -1.873 -9.648 1 89 173 ASP A CA 1
ATOM 1336 C C . ASP A 1 173 ? 22.25 -1.088 -10.633 1 89 173 ASP A C 1
ATOM 1338 O O . ASP A 1 173 ? 21.297 -1.625 -11.195 1 89 173 ASP A O 1
ATOM 1342 N N . GLU A 1 174 ? 22.562 0.132 -10.711 1 89.56 174 GLU A N 1
ATOM 1343 C CA . GLU A 1 174 ? 21.766 1.01 -11.57 1 89.56 174 GLU A CA 1
ATOM 1344 C C . GLU A 1 174 ? 21.797 0.531 -13.016 1 89.56 174 GLU A C 1
ATOM 1346 O O . GLU A 1 174 ? 20.797 0.641 -13.727 1 89.56 174 GLU A O 1
ATOM 1351 N N . ALA A 1 175 ? 22.922 0.035 -13.422 1 89.19 175 ALA A N 1
ATOM 1352 C CA . ALA A 1 175 ? 23.047 -0.488 -14.781 1 89.19 175 ALA A CA 1
ATOM 1353 C C . ALA A 1 175 ? 22.109 -1.681 -14.992 1 89.19 175 ALA A C 1
ATOM 1355 O O . ALA A 1 175 ? 21.484 -1.809 -16.047 1 89.19 175 ALA A O 1
ATOM 1356 N N . CYS A 1 176 ? 22.078 -2.527 -14.023 1 91.19 176 CYS A N 1
ATOM 1357 C CA . CYS A 1 176 ? 21.156 -3.664 -14.062 1 91.19 176 CYS A CA 1
ATOM 1358 C C . CYS A 1 176 ? 19.703 -3.201 -14.109 1 91.19 176 CYS A C 1
ATOM 1360 O O . CYS A 1 176 ? 18.891 -3.775 -14.828 1 91.19 176 CYS A O 1
ATOM 1362 N N . ASP A 1 177 ? 19.391 -2.119 -13.352 1 94.12 177 ASP A N 1
ATOM 1363 C CA . ASP A 1 177 ? 18.031 -1.572 -13.328 1 94.12 177 ASP A CA 1
ATOM 1364 C C . ASP A 1 177 ? 17.625 -1.045 -14.703 1 94.12 177 ASP A C 1
ATOM 1366 O O . ASP A 1 177 ? 16.484 -1.223 -15.133 1 94.12 177 ASP A O 1
ATOM 1370 N N . ARG A 1 178 ? 18.562 -0.43 -15.375 1 92.06 178 ARG A N 1
ATOM 1371 C CA . ARG A 1 178 ? 18.281 0.101 -16.703 1 92.06 178 ARG A CA 1
ATOM 1372 C C . ARG A 1 178 ? 18.016 -1.024 -17.703 1 92.06 178 ARG A C 1
ATOM 1374 O O . ARG A 1 178 ? 17.109 -0.912 -18.531 1 92.06 178 ARG A O 1
ATOM 1381 N N . LYS A 1 179 ? 18.75 -2.035 -17.594 1 90.56 179 LYS A N 1
ATOM 1382 C CA . LYS A 1 179 ? 18.531 -3.201 -18.438 1 90.56 179 LYS A CA 1
ATOM 1383 C C . LYS A 1 179 ? 17.172 -3.832 -18.156 1 90.56 179 LYS A C 1
ATOM 1385 O O . LYS A 1 179 ? 16.453 -4.203 -19.094 1 90.56 179 LYS A O 1
ATOM 1390 N N . LEU A 1 180 ? 16.891 -3.977 -16.922 1 94.25 180 LEU A N 1
ATOM 1391 C CA . LEU A 1 180 ? 15.609 -4.52 -16.516 1 94.25 180 LEU A CA 1
ATOM 1392 C C . LEU A 1 180 ? 14.461 -3.668 -17.047 1 94.25 180 LEU A C 1
ATOM 1394 O O . LEU A 1 180 ? 13.492 -4.199 -17.594 1 94.25 180 LEU A O 1
ATOM 1398 N N . ALA A 1 181 ? 14.594 -2.389 -16.891 1 94.44 181 ALA A N 1
ATOM 1399 C CA . ALA A 1 181 ? 13.57 -1.457 -17.375 1 94.44 181 ALA A CA 1
ATOM 1400 C C . ALA A 1 181 ? 13.391 -1.565 -18.891 1 94.44 181 ALA A C 1
ATOM 1402 O O . ALA A 1 181 ? 12.266 -1.539 -19.391 1 94.44 181 ALA A O 1
ATOM 1403 N N . SER A 1 182 ? 14.469 -1.688 -19.531 1 93.25 182 SER A N 1
ATOM 1404 C CA . SER A 1 182 ? 14.414 -1.812 -20.984 1 93.25 182 SER A CA 1
ATOM 1405 C C . SER A 1 182 ? 13.68 -3.08 -21.406 1 93.25 182 SER A C 1
ATOM 1407 O O . SER A 1 182 ? 12.859 -3.053 -22.328 1 93.25 182 SER A O 1
ATOM 1409 N N . ALA A 1 183 ? 13.969 -4.125 -20.797 1 92.5 183 ALA A N 1
ATOM 1410 C CA . ALA A 1 183 ? 13.305 -5.391 -21.094 1 92.5 183 ALA A CA 1
ATOM 1411 C C . ALA A 1 183 ? 11.805 -5.305 -20.812 1 92.5 183 ALA A C 1
ATOM 1413 O O . ALA A 1 183 ? 10.992 -5.805 -21.578 1 92.5 183 ALA A O 1
ATOM 1414 N N . MET A 1 184 ? 11.5 -4.645 -19.75 1 93.12 184 MET A N 1
ATOM 1415 C CA . MET A 1 184 ? 10.102 -4.508 -19.344 1 93.12 184 MET A CA 1
ATOM 1416 C C . MET A 1 184 ? 9.344 -3.617 -20.328 1 93.12 184 MET A C 1
ATOM 1418 O O . MET A 1 184 ? 8.164 -3.848 -20.594 1 93.12 184 MET A O 1
ATOM 1422 N N . ARG A 1 185 ? 10.023 -2.65 -20.812 1 90.56 185 ARG A N 1
ATOM 1423 C CA . ARG A 1 185 ? 9.391 -1.769 -21.781 1 90.56 185 ARG A CA 1
ATOM 1424 C C . ARG A 1 185 ? 9.156 -2.492 -23.109 1 90.56 185 ARG A C 1
ATOM 1426 O O . ARG A 1 185 ? 8.109 -2.318 -23.734 1 90.56 185 ARG A O 1
ATOM 1433 N N . ASP A 1 186 ? 10.172 -3.213 -23.516 1 89.62 186 ASP A N 1
ATOM 1434 C CA . ASP A 1 186 ? 10.031 -4.016 -24.719 1 89.62 186 ASP A CA 1
ATOM 1435 C C . ASP A 1 186 ? 8.922 -5.051 -24.562 1 89.62 186 ASP A C 1
ATOM 1437 O O . ASP A 1 186 ? 8.156 -5.289 -25.5 1 89.62 186 ASP A O 1
ATOM 1441 N N . CYS A 1 187 ? 8.805 -5.648 -23.469 1 86.44 187 CYS A N 1
ATOM 1442 C CA . CYS A 1 187 ? 7.766 -6.562 -23 1 86.44 187 CYS A CA 1
ATOM 1443 C C . CYS A 1 187 ? 7.57 -7.703 -24 1 86.44 187 CYS A C 1
ATOM 1445 O O . CYS A 1 187 ? 6.496 -8.305 -24.047 1 86.44 187 CYS A O 1
ATOM 1447 N N . SER A 1 188 ? 8.555 -7.992 -24.875 1 89.62 188 SER A N 1
ATOM 1448 C CA . SER A 1 188 ? 8.539 -9.211 -25.672 1 89.62 188 SER A CA 1
ATOM 1449 C C . SER A 1 188 ? 8.859 -10.438 -24.844 1 89.62 188 SER A C 1
ATOM 1451 O O . SER A 1 188 ? 9.445 -10.32 -23.766 1 89.62 188 SER A O 1
ATOM 1453 N N . LYS A 1 189 ? 8.445 -11.562 -25.344 1 88.19 189 LYS A N 1
ATOM 1454 C CA . LYS A 1 189 ? 8.727 -12.797 -24.625 1 88.19 189 LYS A CA 1
ATOM 1455 C C . LYS A 1 189 ? 10.227 -12.984 -24.406 1 88.19 189 LYS A C 1
ATOM 1457 O O . LYS A 1 189 ? 10.656 -13.352 -23.328 1 88.19 189 LYS A O 1
ATOM 1462 N N . GLU A 1 190 ? 10.969 -12.68 -25.438 1 89.88 190 GLU A N 1
ATOM 1463 C CA . GLU A 1 190 ? 12.422 -12.812 -25.359 1 89.88 190 GLU A CA 1
ATOM 1464 C C . GLU A 1 190 ? 13.008 -11.859 -24.328 1 89.88 190 GLU A C 1
ATOM 1466 O O . GLU A 1 190 ? 13.891 -12.242 -23.562 1 89.88 190 GLU A O 1
ATOM 1471 N N . SER A 1 191 ? 12.523 -10.688 -24.297 1 93.06 191 SER A N 1
ATOM 1472 C CA . SER A 1 191 ? 13.008 -9.688 -23.344 1 93.06 191 SER A CA 1
ATOM 1473 C C . SER A 1 191 ? 12.648 -10.07 -21.922 1 93.06 191 SER A C 1
ATOM 1475 O O . SER A 1 191 ? 13.469 -9.914 -21 1 93.06 191 SER A O 1
ATOM 1477 N N . ILE A 1 192 ? 11.508 -10.641 -21.781 1 92.62 192 ILE A N 1
ATOM 1478 C CA . ILE A 1 192 ? 11.047 -11.047 -20.453 1 92.62 192 ILE A CA 1
ATOM 1479 C C . ILE A 1 192 ? 11.898 -12.211 -19.953 1 92.62 192 ILE A C 1
ATOM 1481 O O . ILE A 1 192 ? 12.336 -12.211 -18.797 1 92.62 192 ILE A O 1
ATOM 1485 N N . GLU A 1 193 ? 12.109 -13.086 -20.812 1 89.75 193 GLU A N 1
ATOM 1486 C CA . GLU A 1 193 ? 12.906 -14.258 -20.453 1 89.75 193 GLU A CA 1
ATOM 1487 C C . GLU A 1 193 ? 14.32 -13.859 -20.047 1 89.75 193 GLU A C 1
ATOM 1489 O O . GLU A 1 193 ? 14.922 -14.492 -19.172 1 89.75 193 GLU A O 1
ATOM 1494 N N . SER A 1 194 ? 14.812 -12.773 -20.578 1 91.62 194 SER A N 1
ATOM 1495 C CA . SER A 1 194 ? 16.188 -12.344 -20.328 1 91.62 194 SER A CA 1
ATOM 1496 C C . SER A 1 194 ? 16.344 -11.797 -18.922 1 91.62 194 SER A C 1
ATOM 1498 O O . SER A 1 194 ? 17.469 -11.68 -18.422 1 91.62 194 SER A O 1
ATOM 1500 N N . ILE A 1 195 ? 15.266 -11.508 -18.297 1 91.88 195 ILE A N 1
ATOM 1501 C CA . ILE A 1 195 ? 15.367 -10.891 -16.969 1 91.88 195 ILE A CA 1
ATOM 1502 C C . ILE A 1 195 ? 14.891 -11.875 -15.906 1 91.88 195 ILE A C 1
ATOM 1504 O O . ILE A 1 195 ? 14.836 -11.531 -14.719 1 91.88 195 ILE A O 1
ATOM 1508 N N . ILE A 1 196 ? 14.539 -13.047 -16.297 1 93.19 196 ILE A N 1
ATOM 1509 C CA . ILE A 1 196 ? 14.18 -14.102 -15.359 1 93.19 196 ILE A CA 1
ATOM 1510 C C . ILE A 1 196 ? 15.445 -14.789 -14.844 1 93.19 196 ILE A C 1
ATOM 1512 O O . ILE A 1 196 ? 16.312 -15.164 -15.625 1 93.19 196 ILE A O 1
ATOM 1516 N N . LYS A 1 197 ? 15.562 -14.805 -13.555 1 91 197 LYS A N 1
ATOM 1517 C CA . LYS A 1 197 ? 16.656 -15.516 -12.906 1 91 197 LYS A CA 1
ATOM 1518 C C . LYS A 1 197 ? 16.203 -16.875 -12.383 1 91 197 LYS A C 1
ATOM 1520 O O . LYS A 1 197 ? 15.07 -17.016 -11.898 1 91 197 LYS A O 1
ATOM 1525 N N . ALA A 1 198 ? 17.109 -17.812 -12.578 1 84.81 198 ALA A N 1
ATOM 1526 C CA . ALA A 1 198 ? 16.797 -19.172 -12.133 1 84.81 198 ALA A CA 1
ATOM 1527 C C . ALA A 1 198 ? 17.688 -19.578 -10.953 1 84.81 198 ALA A C 1
ATOM 1529 O O . ALA A 1 198 ? 18.922 -19.422 -11.016 1 84.81 198 ALA A O 1
ATOM 1530 N N . ASP A 1 199 ? 17.109 -19.875 -9.867 1 79.5 199 ASP A N 1
ATOM 1531 C CA . ASP A 1 199 ? 17.781 -20.438 -8.695 1 79.5 199 ASP A CA 1
ATOM 1532 C C . ASP A 1 199 ? 16.922 -21.547 -8.062 1 79.5 199 ASP A C 1
ATOM 1534 O O . ASP A 1 199 ? 16.531 -22.5 -8.734 1 79.5 199 ASP A O 1
ATOM 1538 N N . PHE A 1 200 ? 16.609 -21.469 -6.824 1 75.81 200 PHE A N 1
ATOM 1539 C CA . PHE A 1 200 ? 15.703 -22.406 -6.18 1 75.81 200 PHE A CA 1
ATOM 1540 C C . PHE A 1 200 ? 14.281 -22.234 -6.707 1 75.81 200 PHE A C 1
ATOM 1542 O O . PHE A 1 200 ? 13.477 -23.172 -6.66 1 75.81 200 PHE A O 1
ATOM 1549 N N . LEU A 1 201 ? 14.07 -21.125 -7.219 1 86.81 201 LEU A N 1
ATOM 1550 C CA . LEU A 1 201 ? 12.859 -20.766 -7.949 1 86.81 201 LEU A CA 1
ATOM 1551 C C . LEU A 1 201 ? 13.148 -19.719 -9.016 1 86.81 201 LEU A C 1
ATOM 1553 O O . LEU A 1 201 ? 14.18 -19.047 -8.969 1 86.81 201 LEU A O 1
ATOM 1557 N N . ASP A 1 202 ? 12.328 -19.766 -10.023 1 95.06 202 ASP A N 1
ATOM 1558 C CA . ASP A 1 202 ? 12.43 -18.719 -11.023 1 95.06 202 ASP A CA 1
ATOM 1559 C C . ASP A 1 202 ? 11.805 -17.422 -10.523 1 95.06 202 ASP A C 1
ATOM 1561 O O . ASP A 1 202 ? 10.758 -17.438 -9.875 1 95.06 202 ASP A O 1
ATOM 1565 N N . TYR A 1 203 ? 12.477 -16.312 -10.734 1 96 203 TYR A N 1
ATOM 1566 C CA . TYR A 1 203 ? 11.93 -15.016 -10.328 1 96 203 TYR A CA 1
ATOM 1567 C C . TYR A 1 203 ? 12.391 -13.914 -11.273 1 96 203 TYR A C 1
ATOM 1569 O O . TYR A 1 203 ? 13.398 -14.062 -11.977 1 96 203 TYR A O 1
ATOM 1577 N N . ILE A 1 204 ? 11.617 -12.898 -11.305 1 95.12 204 ILE A N 1
ATOM 1578 C CA . ILE A 1 204 ? 12.062 -11.688 -11.992 1 95.12 204 ILE A CA 1
ATOM 1579 C C . ILE A 1 204 ? 12.969 -10.875 -11.07 1 95.12 204 ILE A C 1
ATOM 1581 O O . ILE A 1 204 ? 12.609 -10.586 -9.93 1 95.12 204 ILE A O 1
ATOM 1585 N N . ARG A 1 205 ? 14.039 -10.5 -11.57 1 91.81 205 ARG A N 1
ATOM 1586 C CA . ARG A 1 205 ? 15 -9.75 -10.773 1 91.81 205 ARG A CA 1
ATOM 1587 C C . ARG A 1 205 ? 14.359 -8.492 -10.188 1 91.81 205 ARG A C 1
ATOM 1589 O O . ARG A 1 205 ? 13.602 -7.801 -10.867 1 91.81 205 ARG A O 1
ATOM 1596 N N . PRO A 1 206 ? 14.703 -8.242 -8.938 1 93.94 206 PRO A N 1
ATOM 1597 C CA . PRO A 1 206 ? 14.203 -6.992 -8.375 1 93.94 206 PRO A CA 1
ATOM 1598 C C . PRO A 1 206 ? 15.008 -5.777 -8.828 1 93.94 206 PRO A C 1
ATOM 1600 O O . PRO A 1 206 ? 16.188 -5.906 -9.172 1 93.94 206 PRO A O 1
ATOM 1603 N N . PHE A 1 207 ? 14.359 -4.711 -8.82 1 92.31 207 PHE A N 1
ATOM 1604 C CA . PHE A 1 207 ? 15.086 -3.461 -9 1 92.31 207 PHE A CA 1
ATOM 1605 C C . PHE A 1 207 ? 15.93 -3.141 -7.773 1 92.31 207 PHE A C 1
ATOM 1607 O O . PHE A 1 207 ? 15.5 -3.359 -6.641 1 92.31 207 PHE A O 1
ATOM 1614 N N . HIS A 1 208 ? 17.094 -2.664 -8.07 1 89.38 208 HIS A N 1
ATOM 1615 C CA . HIS A 1 208 ? 17.891 -2.059 -7.004 1 89.38 208 HIS A CA 1
ATOM 1616 C C . HIS A 1 208 ? 17.219 -0.794 -6.473 1 89.38 208 HIS A C 1
ATOM 1618 O O . HIS A 1 208 ? 17.188 -0.575 -5.262 1 89.38 208 HIS A O 1
ATOM 1624 N N . GLY A 1 209 ? 16.75 0.014 -7.363 1 87.31 209 GLY A N 1
ATOM 1625 C CA . GLY A 1 209 ? 15.977 1.201 -7.016 1 87.31 209 GLY A CA 1
ATOM 1626 C C . GLY A 1 209 ? 14.484 0.989 -7.102 1 87.31 209 GLY A C 1
ATOM 1627 O O . GLY A 1 209 ? 14 -0.143 -7.008 1 87.31 209 GLY A O 1
ATOM 1628 N N . ILE A 1 210 ? 13.805 2.064 -7.098 1 86.12 210 ILE A N 1
ATOM 1629 C CA . ILE A 1 210 ? 12.352 2.037 -7.25 1 86.12 210 ILE A CA 1
ATOM 1630 C C . ILE A 1 210 ? 11.984 1.979 -8.727 1 86.12 210 ILE A C 1
ATOM 1632 O O . ILE A 1 210 ? 12.445 2.807 -9.523 1 86.12 210 ILE A O 1
ATOM 1636 N N . PRO A 1 211 ? 11.172 1.022 -9.109 1 88.25 211 PRO A N 1
ATOM 1637 C CA . PRO A 1 211 ? 10.82 0.866 -10.523 1 88.25 211 PRO A CA 1
ATOM 1638 C C . PRO A 1 211 ? 10.312 2.162 -11.156 1 88.25 211 PRO A C 1
ATOM 1640 O O . PRO A 1 211 ? 10.648 2.467 -12.305 1 88.25 211 PRO A O 1
ATOM 1643 N N . ALA A 1 212 ? 9.586 2.916 -10.406 1 81.31 212 ALA A N 1
ATOM 1644 C CA . ALA A 1 212 ? 9 4.148 -10.922 1 81.31 212 ALA A CA 1
ATOM 1645 C C . ALA A 1 212 ? 10.078 5.137 -11.344 1 81.31 212 ALA A C 1
ATOM 1647 O O . ALA A 1 212 ? 9.875 5.93 -12.266 1 81.31 212 ALA A O 1
ATOM 1648 N N . SER A 1 213 ? 11.18 5.109 -10.711 1 81.25 213 SER A N 1
ATOM 1649 C CA . SER A 1 213 ? 12.289 5.996 -11.062 1 81.25 213 SER A CA 1
ATOM 1650 C C . SER A 1 213 ? 12.82 5.703 -12.461 1 81.25 213 SER A C 1
ATOM 1652 O O . SER A 1 213 ? 13.508 6.531 -13.062 1 81.25 213 SER A O 1
ATOM 1654 N N . TYR A 1 214 ? 12.461 4.551 -12.961 1 85.62 214 TYR A N 1
ATOM 1655 C CA . TYR A 1 214 ? 12.891 4.152 -14.297 1 85.62 214 TYR A CA 1
ATOM 1656 C C . TYR A 1 214 ? 11.719 4.152 -15.266 1 85.62 214 TYR A C 1
ATOM 1658 O O . TYR A 1 214 ? 11.797 3.568 -16.359 1 85.62 214 TYR A O 1
ATOM 1666 N N . GLY A 1 215 ? 10.664 4.625 -14.758 1 82.12 215 GLY A N 1
ATOM 1667 C CA . GLY A 1 215 ? 9.484 4.738 -15.602 1 82.12 215 GLY A CA 1
ATOM 1668 C C . GLY A 1 215 ? 8.664 3.463 -15.664 1 82.12 215 GLY A C 1
ATOM 1669 O O . GLY A 1 215 ? 7.855 3.281 -16.578 1 82.12 215 GLY A O 1
ATOM 1670 N N . ILE A 1 216 ? 8.891 2.586 -14.781 1 87.94 216 ILE A N 1
ATOM 1671 C CA . ILE A 1 216 ? 8.156 1.324 -14.766 1 87.94 216 ILE A CA 1
ATOM 1672 C C . ILE A 1 216 ? 7.027 1.396 -13.742 1 87.94 216 ILE A C 1
ATOM 1674 O O . ILE A 1 216 ? 7.281 1.453 -12.539 1 87.94 216 ILE A O 1
ATOM 1678 N N . GLU A 1 217 ? 5.82 1.321 -14.227 1 83.44 217 GLU A N 1
ATOM 1679 C CA . GLU A 1 217 ? 4.645 1.28 -13.367 1 83.44 217 GLU A CA 1
ATOM 1680 C C . GLU A 1 217 ? 4.289 -0.154 -12.984 1 83.44 217 GLU A C 1
ATOM 1682 O O . GLU A 1 217 ? 4.688 -1.1 -13.672 1 83.44 217 GLU A O 1
ATOM 1687 N N . ILE A 1 218 ? 3.5 -0.242 -11.961 1 86.31 218 ILE A N 1
ATOM 1688 C CA . ILE A 1 218 ? 3.098 -1.553 -11.461 1 86.31 218 ILE A CA 1
ATOM 1689 C C . ILE A 1 218 ? 2.33 -2.303 -12.555 1 86.31 218 ILE A C 1
ATOM 1691 O O . ILE A 1 218 ? 2.443 -3.525 -12.672 1 86.31 218 ILE A O 1
ATOM 1695 N N . SER A 1 219 ? 1.604 -1.571 -13.367 1 84.56 219 SER A N 1
ATOM 1696 C CA . SER A 1 219 ? 0.804 -2.174 -14.43 1 84.56 219 SER A CA 1
ATOM 1697 C C . SER A 1 219 ? 1.682 -2.93 -15.422 1 84.56 219 SER A C 1
ATOM 1699 O O . SER A 1 219 ? 1.226 -3.875 -16.062 1 84.56 219 SER A O 1
ATOM 1701 N N . ARG A 1 220 ? 2.908 -2.549 -15.492 1 88.44 220 ARG A N 1
ATOM 1702 C CA . ARG A 1 220 ? 3.828 -3.223 -16.406 1 88.44 220 ARG A CA 1
ATOM 1703 C C . ARG A 1 220 ? 4.09 -4.656 -15.961 1 88.44 220 ARG A C 1
ATOM 1705 O O . ARG A 1 220 ? 4.285 -5.547 -16.797 1 88.44 220 ARG A O 1
ATOM 1712 N N . TYR A 1 221 ? 4.094 -4.859 -14.719 1 93.06 221 TYR A N 1
ATOM 1713 C CA . TYR A 1 221 ? 4.246 -6.215 -14.195 1 93.06 221 TYR A CA 1
ATOM 1714 C C 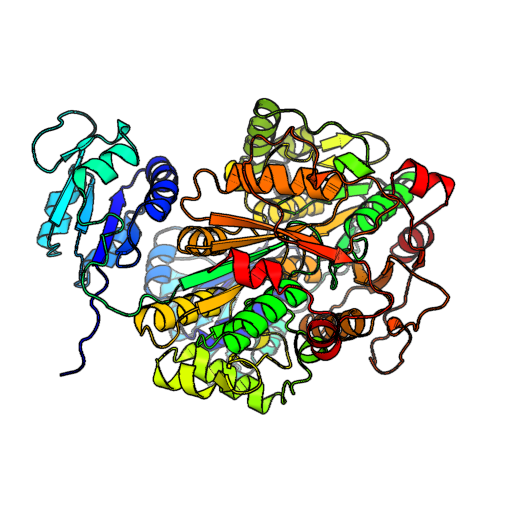. TYR A 1 221 ? 3.043 -7.078 -14.555 1 93.06 221 TYR A C 1
ATOM 1716 O O . TYR A 1 221 ? 3.188 -8.258 -14.859 1 93.06 221 TYR A O 1
ATOM 1724 N N . TYR A 1 222 ? 1.902 -6.484 -14.508 1 90.5 222 TYR A N 1
ATOM 1725 C CA . TYR A 1 222 ? 0.69 -7.215 -14.852 1 90.5 222 TYR A CA 1
ATOM 1726 C C . TYR A 1 222 ? 0.685 -7.59 -16.328 1 90.5 222 TYR A C 1
ATOM 1728 O O . TYR A 1 222 ? 0.293 -8.703 -16.703 1 90.5 222 TYR A O 1
ATOM 1736 N N . GLU A 1 223 ? 1.152 -6.684 -17.109 1 89.5 223 GLU A N 1
ATOM 1737 C CA . GLU A 1 223 ? 1.271 -6.973 -18.547 1 89.5 223 GLU A CA 1
ATOM 1738 C C . GLU A 1 223 ? 2.242 -8.125 -18.797 1 89.5 223 GLU A C 1
ATOM 1740 O O . GLU A 1 223 ? 1.954 -9.023 -19.594 1 89.5 223 GLU A O 1
ATOM 1745 N N . LEU A 1 224 ? 3.318 -8.039 -18.141 1 93.44 224 LEU A N 1
ATOM 1746 C CA . LEU A 1 224 ? 4.328 -9.086 -18.25 1 93.44 224 LEU A CA 1
ATOM 1747 C C . LEU A 1 224 ? 3.756 -10.438 -17.844 1 93.44 224 LEU A C 1
ATOM 1749 O O . LEU A 1 224 ? 3.953 -11.438 -18.547 1 93.44 224 LEU A O 1
ATOM 1753 N N . VAL A 1 225 ? 3.053 -10.508 -16.797 1 93.25 225 VAL A N 1
ATOM 1754 C CA . VAL A 1 225 ? 2.457 -11.742 -16.281 1 93.25 225 VAL A CA 1
ATOM 1755 C C . VAL A 1 225 ? 1.447 -12.281 -17.297 1 93.25 225 VAL A C 1
ATOM 1757 O O . VAL A 1 225 ? 1.404 -13.484 -17.547 1 93.25 225 VAL A O 1
ATOM 1760 N N . ASN A 1 226 ? 0.734 -11.383 -17.844 1 88.81 226 ASN A N 1
ATOM 1761 C CA . ASN A 1 226 ? -0.266 -11.797 -18.812 1 88.81 226 ASN A CA 1
ATOM 1762 C C . ASN A 1 226 ? 0.38 -12.445 -20.031 1 88.81 226 ASN A C 1
ATOM 1764 O O . ASN A 1 226 ? -0.142 -13.422 -20.578 1 88.81 226 ASN A O 1
ATOM 1768 N N . ILE A 1 227 ? 1.464 -11.922 -20.438 1 88.94 227 ILE A N 1
ATOM 1769 C CA . ILE A 1 227 ? 2.205 -12.477 -21.562 1 88.94 227 ILE A CA 1
ATOM 1770 C C . ILE A 1 227 ? 2.701 -13.883 -21.203 1 88.94 227 ILE A C 1
ATOM 1772 O O . ILE A 1 227 ? 2.59 -14.805 -22 1 88.94 227 ILE A O 1
ATOM 1776 N N . LEU A 1 228 ? 3.154 -14.031 -20.031 1 91.44 228 LEU A N 1
ATOM 1777 C CA . LEU A 1 228 ? 3.689 -15.312 -19.578 1 91.44 228 LEU A CA 1
ATOM 1778 C C . LEU A 1 228 ? 2.572 -16.328 -19.391 1 91.44 228 LEU A C 1
ATOM 1780 O O . LEU A 1 228 ? 2.779 -17.531 -19.578 1 91.44 228 LEU A O 1
ATOM 1784 N N . LEU A 1 229 ? 1.456 -15.891 -19 1 89.31 229 LEU A N 1
ATOM 1785 C CA . LEU A 1 229 ? 0.303 -16.781 -18.875 1 89.31 229 LEU A CA 1
ATOM 1786 C C . LEU A 1 229 ? -0.064 -17.375 -20.234 1 89.31 229 LEU A C 1
ATOM 1788 O O . LEU A 1 229 ? -0.403 -18.547 -20.328 1 89.31 229 LEU A O 1
ATOM 1792 N N . GLU A 1 230 ? 0.133 -16.609 -21.188 1 83.25 230 GLU A N 1
ATOM 1793 C CA . GLU A 1 230 ? -0.225 -17.016 -22.531 1 83.25 230 GLU A CA 1
ATOM 1794 C C . GLU A 1 230 ? 0.799 -18 -23.109 1 83.25 230 GLU A C 1
ATOM 1796 O O . GLU A 1 230 ? 0.452 -18.891 -23.891 1 83.25 230 GLU A O 1
ATOM 1801 N N . SER A 1 231 ? 1.981 -17.812 -22.734 1 85.25 231 SER A N 1
ATOM 1802 C CA . SER A 1 231 ? 3.043 -18.656 -23.266 1 85.25 231 SER A CA 1
ATOM 1803 C C . SER A 1 231 ? 2.998 -20.047 -22.672 1 85.25 231 SER A C 1
ATOM 1805 O O . SER A 1 231 ? 3.566 -21 -23.219 1 85.25 231 SER A O 1
ATOM 1807 N N . SER A 1 232 ? 2.436 -20.281 -21.531 1 83.62 232 SER A N 1
ATOM 1808 C CA . SER A 1 232 ? 2.26 -21.547 -20.828 1 83.62 232 SER A CA 1
ATOM 1809 C C . SER A 1 232 ? 3.604 -22.219 -20.547 1 83.62 232 SER A C 1
ATOM 1811 O O . SER A 1 232 ? 3.713 -23.438 -20.562 1 83.62 232 SER A O 1
ATOM 1813 N N . ASP A 1 233 ? 4.605 -21.406 -20.328 1 88.81 233 ASP A N 1
ATOM 1814 C CA . ASP A 1 233 ? 5.938 -21.922 -20.031 1 88.81 233 ASP A CA 1
ATOM 1815 C C . ASP A 1 233 ? 6.055 -22.328 -18.578 1 88.81 233 ASP A C 1
ATOM 1817 O O . ASP A 1 233 ? 6.957 -23.094 -18.203 1 88.81 233 ASP A O 1
ATOM 1821 N N . TYR A 1 234 ? 5.141 -21.859 -17.75 1 94.06 234 TYR A N 1
ATOM 1822 C CA . TYR A 1 234 ? 5.145 -22.156 -16.328 1 94.06 234 TYR A CA 1
ATOM 1823 C C . TYR A 1 234 ? 3.873 -22.891 -15.914 1 94.06 234 TYR A C 1
ATOM 1825 O O . TYR A 1 234 ? 2.814 -22.688 -16.516 1 94.06 234 TYR A O 1
ATOM 1833 N N . ASP A 1 235 ? 4.074 -23.75 -14.953 1 93.12 235 ASP A N 1
ATOM 1834 C CA . ASP A 1 235 ? 2.895 -24.344 -14.336 1 93.12 235 ASP A CA 1
ATOM 1835 C C . ASP A 1 235 ? 2.17 -23.344 -13.445 1 93.12 235 ASP A C 1
ATOM 1837 O O . ASP A 1 235 ? 0.94 -23.266 -13.453 1 93.12 235 ASP A O 1
ATOM 1841 N N . TYR A 1 236 ? 2.949 -22.594 -12.727 1 95.12 236 TYR A N 1
ATOM 1842 C CA . TYR A 1 236 ? 2.418 -21.609 -11.781 1 95.12 236 TYR A CA 1
ATOM 1843 C C . TYR A 1 236 ? 3.17 -20.281 -11.891 1 95.12 236 TYR A C 1
ATOM 1845 O O . TYR A 1 236 ? 4.391 -20.266 -12.055 1 95.12 236 TYR A O 1
ATOM 1853 N N . ILE A 1 237 ? 2.436 -19.188 -11.773 1 96.88 237 ILE A N 1
ATOM 1854 C CA . ILE A 1 237 ? 2.99 -17.859 -11.531 1 96.88 237 ILE A CA 1
ATOM 1855 C C . ILE A 1 237 ? 2.449 -17.312 -10.219 1 96.88 237 ILE A C 1
ATOM 1857 O O . ILE A 1 237 ? 1.233 -17.203 -10.031 1 96.88 237 ILE A O 1
ATOM 1861 N N . VAL A 1 238 ? 3.359 -17.062 -9.289 1 97.69 238 VAL A N 1
ATOM 1862 C CA . VAL A 1 238 ? 3 -16.453 -8.016 1 97.69 238 VAL A CA 1
ATOM 1863 C C . VAL A 1 238 ? 3.248 -14.953 -8.07 1 97.69 238 VAL A C 1
ATOM 1865 O O . VAL A 1 238 ? 4.398 -14.508 -8.078 1 97.69 238 VAL A O 1
ATOM 1868 N N . LEU A 1 239 ? 2.172 -14.242 -8.055 1 96.94 239 LEU A N 1
ATOM 1869 C CA . LEU A 1 239 ? 2.234 -12.789 -8.219 1 96.94 239 LEU A CA 1
ATOM 1870 C C . LEU A 1 239 ? 1.942 -12.086 -6.895 1 96.94 239 LEU A C 1
ATOM 1872 O O . LEU A 1 239 ? 0.826 -12.164 -6.375 1 96.94 239 LEU A O 1
ATOM 1876 N N . GLU A 1 240 ? 2.955 -11.414 -6.398 1 95.88 240 GLU A N 1
ATOM 1877 C CA . GLU A 1 240 ? 2.793 -10.617 -5.184 1 95.88 240 GLU A CA 1
ATOM 1878 C C . GLU A 1 240 ? 2.387 -9.188 -5.508 1 95.88 240 GLU A C 1
ATOM 1880 O O . GLU A 1 240 ? 3.068 -8.5 -6.273 1 95.88 240 GLU A O 1
ATOM 1885 N N . HIS A 1 241 ? 1.303 -8.789 -4.918 1 92 241 HIS A N 1
ATOM 1886 C CA . HIS A 1 241 ? 0.804 -7.434 -5.141 1 92 241 HIS A CA 1
ATOM 1887 C C . HIS A 1 241 ? 1.294 -6.48 -4.055 1 92 241 HIS A C 1
ATOM 1889 O O . HIS A 1 241 ? 1.743 -6.922 -2.994 1 92 241 HIS A O 1
ATOM 1895 N N . GLY A 1 242 ? 1.237 -5.234 -4.348 1 84.25 242 GLY A N 1
ATOM 1896 C CA . GLY A 1 242 ? 1.591 -4.227 -3.363 1 84.25 242 GLY A CA 1
ATOM 1897 C C . GLY A 1 242 ? 0.59 -4.125 -2.227 1 84.25 242 GLY A C 1
ATOM 1898 O O . GLY A 1 242 ? -0.521 -4.648 -2.324 1 84.25 242 GLY A O 1
ATOM 1899 N N . ALA A 1 243 ? 1.036 -3.422 -1.221 1 71.06 243 ALA A N 1
ATOM 1900 C CA . ALA A 1 243 ? 0.212 -3.299 -0.021 1 71.06 243 ALA A CA 1
ATOM 1901 C C . ALA A 1 243 ? -0.942 -2.326 -0.246 1 71.06 243 ALA A C 1
ATOM 1903 O O . ALA A 1 243 ? -0.781 -1.309 -0.925 1 71.06 243 ALA A O 1
ATOM 1904 N N . GLY A 1 244 ? -2.133 -2.66 0.372 1 60.75 244 GLY A N 1
ATOM 1905 C CA . GLY A 1 244 ? -3.203 -1.704 0.597 1 60.75 244 GLY A CA 1
ATOM 1906 C C . GLY A 1 244 ? -3.973 -1.362 -0.665 1 60.75 244 GLY A C 1
ATOM 1907 O O . GLY A 1 244 ? -4.977 -0.646 -0.612 1 60.75 244 GLY A O 1
ATOM 1908 N N . VAL A 1 245 ? -3.516 -1.792 -1.727 1 57.62 245 VAL A N 1
ATOM 1909 C CA . VAL A 1 245 ? -4.141 -1.178 -2.893 1 57.62 245 VAL A CA 1
ATOM 1910 C C . VAL A 1 245 ? -5.094 -2.172 -3.553 1 57.62 245 VAL A C 1
ATOM 1912 O O . VAL A 1 245 ? -4.742 -3.338 -3.756 1 57.62 245 VAL A O 1
ATOM 1915 N N . ILE A 1 246 ? -6.297 -1.699 -3.502 1 64.25 246 ILE A N 1
ATOM 1916 C CA . ILE A 1 246 ? -7.227 -2.439 -4.352 1 64.25 246 ILE A CA 1
ATOM 1917 C C . ILE A 1 246 ? -7.629 -1.58 -5.547 1 64.25 246 ILE A C 1
ATOM 1919 O O . ILE A 1 246 ? -8.789 -1.199 -5.684 1 64.25 246 ILE A O 1
ATOM 1923 N N . SER A 1 247 ? -6.543 -1.252 -6.262 1 61.62 247 SER A N 1
ATOM 1924 C CA . SER A 1 247 ? -6.852 -0.523 -7.488 1 61.62 247 SER A CA 1
ATOM 1925 C C . SER A 1 247 ? -7.629 -1.396 -8.469 1 61.62 247 SER A C 1
ATOM 1927 O O . SER A 1 247 ? -7.73 -2.611 -8.281 1 61.62 247 SER A O 1
ATOM 1929 N N . GLY A 1 248 ? -8.195 -0.679 -9.398 1 64.12 248 GLY A N 1
ATOM 1930 C CA . GLY A 1 248 ? -8.883 -1.409 -10.453 1 64.12 248 GLY A CA 1
ATOM 1931 C C . GLY A 1 248 ? -7.988 -2.42 -11.156 1 64.12 248 GLY A C 1
ATOM 1932 O O . GLY A 1 248 ? -8.422 -3.533 -11.461 1 64.12 248 GLY A O 1
ATOM 1933 N N . ALA A 1 249 ? -6.742 -2.045 -11.273 1 64.88 249 ALA A N 1
ATOM 1934 C CA . ALA A 1 249 ? -5.809 -2.928 -11.969 1 64.88 249 ALA A CA 1
ATOM 1935 C C . ALA A 1 249 ? -5.523 -4.18 -11.141 1 64.88 249 ALA A C 1
ATOM 1937 O O . ALA A 1 249 ? -5.473 -5.289 -11.688 1 64.88 249 ALA A O 1
ATOM 1938 N N . ILE A 1 250 ? -5.371 -4.035 -9.836 1 75.44 250 ILE A N 1
ATOM 1939 C CA . ILE A 1 250 ? -5.113 -5.168 -8.953 1 75.44 250 ILE A CA 1
ATOM 1940 C C . ILE A 1 250 ? -6.332 -6.086 -8.922 1 75.44 250 ILE A C 1
ATOM 1942 O O . ILE A 1 250 ? -6.199 -7.309 -9.008 1 75.44 250 ILE A O 1
ATOM 1946 N N . MET A 1 251 ? -7.379 -5.449 -8.922 1 77.25 251 MET A N 1
ATOM 1947 C CA . MET A 1 251 ? -8.617 -6.227 -8.867 1 77.25 251 MET A CA 1
ATOM 1948 C C . MET A 1 251 ? -8.773 -7.078 -10.117 1 77.25 251 MET A C 1
ATOM 1950 O O . MET A 1 251 ? -9.18 -8.242 -10.039 1 77.25 251 MET A O 1
ATOM 1954 N N . ARG A 1 252 ? -8.406 -6.512 -11.172 1 74.69 252 ARG A N 1
ATOM 1955 C CA . ARG A 1 252 ? -8.492 -7.266 -12.422 1 74.69 252 ARG A CA 1
ATOM 1956 C C . ARG A 1 252 ? -7.562 -8.469 -12.398 1 74.69 252 ARG A C 1
ATOM 1958 O O . ARG A 1 252 ? -7.922 -9.547 -12.875 1 74.69 252 ARG A O 1
ATOM 1965 N N . GLN A 1 253 ? -6.414 -8.211 -11.906 1 81.25 253 GLN A N 1
ATOM 1966 C CA . GLN A 1 253 ? -5.445 -9.305 -11.844 1 81.25 253 GLN A CA 1
ATOM 1967 C C . GLN A 1 253 ? -5.93 -10.414 -10.914 1 81.25 253 GLN A C 1
ATOM 1969 O O . GLN A 1 253 ? -5.773 -11.594 -11.219 1 81.25 253 GLN A O 1
ATOM 1974 N N . ILE A 1 254 ? -6.484 -10 -9.852 1 83.94 254 ILE A N 1
ATOM 1975 C CA . ILE A 1 254 ? -7.004 -10.953 -8.875 1 83.94 254 ILE A CA 1
ATOM 1976 C C . ILE A 1 254 ? -8.117 -11.781 -9.508 1 83.94 254 ILE A C 1
ATOM 1978 O O . ILE A 1 254 ? -8.109 -13.008 -9.422 1 83.94 254 ILE A O 1
ATOM 1982 N N . LEU A 1 255 ? -8.93 -11.141 -10.211 1 78 255 LEU A N 1
ATOM 1983 C CA . LEU A 1 255 ? -10.102 -11.812 -10.781 1 78 255 LEU A CA 1
ATOM 1984 C C . LEU A 1 255 ? -9.695 -12.711 -11.945 1 78 255 LEU A C 1
ATOM 1986 O O . LEU A 1 255 ? -10.406 -13.664 -12.266 1 78 255 LEU A O 1
ATOM 1990 N N . ALA A 1 256 ? -8.547 -12.398 -12.492 1 76.38 256 ALA A N 1
ATOM 1991 C CA . ALA A 1 256 ? -8.062 -13.195 -13.609 1 76.38 256 ALA A CA 1
ATOM 1992 C C . ALA A 1 256 ? -7.395 -14.477 -13.125 1 76.38 256 ALA A C 1
ATOM 1994 O O . ALA A 1 256 ? -7.234 -15.43 -13.891 1 76.38 256 ALA A O 1
ATOM 1995 N N . GLY A 1 257 ? -7.016 -14.484 -11.906 1 83.88 257 GLY A N 1
ATOM 1996 C CA . GLY A 1 257 ? -6.301 -15.641 -11.383 1 83.88 257 GLY A CA 1
ATOM 1997 C C . GLY A 1 257 ? -7.223 -16.719 -10.852 1 83.88 257 GLY A C 1
ATOM 1998 O O . GLY A 1 257 ? -8.414 -16.469 -10.625 1 83.88 257 GLY A O 1
ATOM 1999 N N . ASP A 1 258 ? -6.57 -17.938 -10.703 1 85.88 258 ASP A N 1
ATOM 2000 C CA . ASP A 1 258 ? -7.359 -19.062 -10.234 1 85.88 258 ASP A CA 1
ATOM 2001 C C . ASP A 1 258 ? -7.184 -19.266 -8.727 1 85.88 258 ASP A C 1
ATOM 2003 O O . ASP A 1 258 ? -7.969 -19.984 -8.094 1 85.88 258 ASP A O 1
ATOM 2007 N N . ARG A 1 259 ? -6.168 -18.672 -8.195 1 93.44 259 ARG A N 1
ATOM 2008 C CA . ARG A 1 259 ? -5.895 -18.797 -6.773 1 93.44 259 ARG A CA 1
ATOM 2009 C C . ARG A 1 259 ? -5.574 -17.453 -6.141 1 93.44 259 ARG A C 1
ATOM 2011 O O . ARG A 1 259 ? -4.887 -16.625 -6.746 1 93.44 259 ARG A O 1
ATOM 2018 N N . LEU A 1 260 ? -6.125 -17.312 -4.984 1 94.5 260 LEU A N 1
ATOM 2019 C CA . LEU A 1 260 ? -5.879 -16.078 -4.227 1 94.5 260 LEU A CA 1
ATOM 2020 C C . LEU A 1 260 ? -5.434 -16.406 -2.805 1 94.5 260 LEU A C 1
ATOM 2022 O O . LEU A 1 260 ? -6.133 -17.109 -2.074 1 94.5 260 LEU A O 1
ATOM 2026 N N . ILE A 1 261 ? -4.234 -15.984 -2.492 1 96.56 261 ILE A N 1
ATOM 2027 C CA . ILE A 1 261 ? -3.758 -16.094 -1.116 1 96.56 261 ILE A CA 1
ATOM 2028 C C . ILE A 1 261 ? -3.84 -14.727 -0.439 1 96.56 261 ILE A C 1
ATOM 2030 O O . ILE A 1 261 ? -3.344 -13.727 -0.973 1 96.56 261 ILE A O 1
ATOM 2034 N N . ILE A 1 262 ? -4.453 -14.703 0.667 1 94.62 262 ILE A N 1
ATOM 2035 C CA . ILE A 1 262 ? -4.594 -13.469 1.439 1 94.62 262 ILE A CA 1
ATOM 2036 C C . ILE A 1 262 ? -3.791 -13.586 2.734 1 94.62 262 ILE A C 1
ATOM 2038 O O . ILE A 1 262 ? -4.137 -14.359 3.623 1 94.62 262 ILE A O 1
ATOM 2042 N N . ALA A 1 263 ? -2.732 -12.82 2.832 1 95.81 263 ALA A N 1
ATOM 2043 C CA . ALA A 1 263 ? -1.973 -12.742 4.074 1 95.81 263 ALA A CA 1
ATOM 2044 C C . ALA A 1 263 ? -2.656 -11.82 5.082 1 95.81 263 ALA A C 1
ATOM 2046 O O . ALA A 1 263 ? -3.025 -10.688 4.746 1 95.81 263 ALA A O 1
ATOM 2047 N N . ALA A 1 264 ? -2.828 -12.297 6.277 1 94.38 264 ALA A N 1
ATOM 2048 C CA . ALA A 1 264 ? -3.473 -11.562 7.363 1 94.38 264 ALA A CA 1
ATOM 2049 C C . ALA A 1 264 ? -2.818 -11.883 8.703 1 94.38 264 ALA A C 1
ATOM 2051 O O . ALA A 1 264 ? -1.976 -12.781 8.789 1 94.38 264 ALA A O 1
ATOM 2052 N N . THR A 1 265 ? -3.086 -11.062 9.672 1 93.81 265 THR A N 1
ATOM 2053 C CA . THR A 1 265 ? -2.725 -11.398 11.047 1 93.81 265 THR A CA 1
ATOM 2054 C C . THR A 1 265 ? -3.963 -11.773 11.852 1 93.81 265 THR A C 1
ATOM 2056 O O . THR A 1 265 ? -5.09 -11.625 11.375 1 93.81 265 THR A O 1
ATOM 2059 N N . GLN A 1 266 ? -3.715 -12.297 13.016 1 94.06 266 GLN A N 1
ATOM 2060 C CA . GLN A 1 266 ? -4.82 -12.789 13.828 1 94.06 266 GLN A CA 1
ATOM 2061 C C . GLN A 1 266 ? -5.512 -11.641 14.562 1 94.06 266 GLN A C 1
ATOM 2063 O O . GLN A 1 266 ? -6.422 -11.867 15.359 1 94.06 266 GLN A O 1
ATOM 2068 N N . SER A 1 267 ? -5.188 -10.398 14.289 1 90.06 267 SER A N 1
ATOM 2069 C CA . SER A 1 267 ? -5.707 -9.25 15.023 1 90.06 267 SER A CA 1
ATOM 2070 C C . SER A 1 267 ? -7.125 -8.906 14.578 1 90.06 267 SER A C 1
ATOM 2072 O O . SER A 1 267 ? -7.543 -9.273 13.477 1 90.06 267 SER A O 1
ATOM 2074 N N . ALA A 1 268 ? -7.789 -8.164 15.43 1 87.31 268 ALA A N 1
ATOM 2075 C CA . ALA A 1 268 ? -9.141 -7.707 15.117 1 87.31 268 ALA A CA 1
ATOM 2076 C C . ALA A 1 268 ? -9.133 -6.754 13.922 1 87.31 268 ALA A C 1
ATOM 2078 O O . ALA A 1 268 ? -10.039 -6.797 13.086 1 87.31 268 ALA A O 1
ATOM 2079 N N . ASN A 1 269 ? -8.164 -5.926 13.875 1 88.12 269 ASN A N 1
ATOM 2080 C CA . ASN A 1 269 ? -8.047 -4.992 12.766 1 88.12 269 ASN A CA 1
ATOM 2081 C C . ASN A 1 269 ? -7.844 -5.723 11.438 1 88.12 269 ASN A C 1
ATOM 2083 O O . ASN A 1 269 ? -8.453 -5.363 10.43 1 88.12 269 ASN A O 1
ATOM 2087 N N . SER A 1 270 ? -7.023 -6.66 11.5 1 90.44 270 SER A N 1
ATOM 2088 C CA . SER A 1 270 ? -6.785 -7.469 10.305 1 90.44 270 SER A CA 1
ATOM 2089 C C . SER A 1 270 ? -8.062 -8.164 9.844 1 90.44 270 SER A C 1
ATOM 2091 O O . SER A 1 270 ? -8.344 -8.219 8.641 1 90.44 270 SER A O 1
ATOM 2093 N N . ARG A 1 271 ? -8.758 -8.648 10.758 1 90.19 271 ARG A N 1
ATOM 2094 C CA . ARG A 1 271 ? -10.023 -9.297 10.438 1 90.19 271 ARG A CA 1
ATOM 2095 C C . ARG A 1 271 ? -11 -8.312 9.789 1 90.19 271 ARG A C 1
ATOM 2097 O O . ARG A 1 271 ? -11.688 -8.656 8.82 1 90.19 271 ARG A O 1
ATOM 2104 N N . LYS A 1 272 ? -11.094 -7.215 10.367 1 87.31 272 LYS A N 1
ATOM 2105 C CA . LYS A 1 272 ? -11.977 -6.191 9.812 1 87.31 272 LYS A CA 1
ATOM 2106 C C . LYS A 1 272 ? -11.586 -5.844 8.383 1 87.31 272 LYS A C 1
ATOM 2108 O O . LYS A 1 272 ? -12.445 -5.75 7.5 1 87.31 272 LYS A O 1
ATOM 2113 N N . ARG A 1 273 ? -10.367 -5.66 8.133 1 88.31 273 ARG A N 1
ATOM 2114 C CA . ARG A 1 273 ? -9.875 -5.352 6.797 1 88.31 273 ARG A CA 1
ATOM 2115 C C . ARG A 1 273 ? -10.133 -6.508 5.836 1 88.31 273 ARG A C 1
ATOM 2117 O O . ARG A 1 273 ? -10.469 -6.293 4.672 1 88.31 273 ARG A O 1
ATOM 2124 N N . LEU A 1 274 ? -9.914 -7.691 6.332 1 89.5 274 LEU A N 1
ATOM 2125 C CA . LEU A 1 274 ? -10.172 -8.883 5.531 1 89.5 274 LEU A CA 1
ATOM 2126 C C . LEU A 1 274 ? -11.641 -8.93 5.098 1 89.5 274 LEU A C 1
ATOM 2128 O O . LEU A 1 274 ? -11.93 -9.195 3.93 1 89.5 274 LEU A O 1
ATOM 2132 N N . THR A 1 275 ? -12.477 -8.672 6.059 1 86.38 275 THR A N 1
ATOM 2133 C CA . THR A 1 275 ? -13.906 -8.695 5.77 1 86.38 275 THR A CA 1
ATOM 2134 C C . THR A 1 275 ? -14.258 -7.676 4.688 1 86.38 275 THR A C 1
ATOM 2136 O O . THR A 1 275 ? -14.992 -7.984 3.748 1 86.38 275 THR A O 1
ATOM 2139 N N . ARG A 1 276 ? -13.703 -6.523 4.789 1 84.19 276 ARG A N 1
ATOM 2140 C CA . ARG A 1 276 ? -13.961 -5.477 3.805 1 84.19 276 ARG A CA 1
ATOM 2141 C C . ARG A 1 276 ? -13.391 -5.859 2.441 1 84.19 276 ARG A C 1
ATOM 2143 O O . ARG A 1 276 ? -13.984 -5.551 1.407 1 84.19 276 ARG A O 1
ATOM 2150 N N . PHE A 1 277 ? -12.289 -6.449 2.434 1 88 277 PHE A N 1
ATOM 2151 C CA . PHE A 1 277 ? -11.656 -6.895 1.197 1 88 277 PHE A CA 1
ATOM 2152 C C . PHE A 1 277 ? -12.523 -7.926 0.486 1 88 277 PHE A C 1
ATOM 2154 O O . PHE A 1 277 ? -12.758 -7.816 -0.719 1 88 277 PHE A O 1
ATOM 2161 N N . LEU A 1 278 ? -12.953 -8.852 1.214 1 85.19 278 LEU A N 1
ATOM 2162 C CA . LEU A 1 278 ? -13.742 -9.938 0.643 1 85.19 278 LEU A CA 1
ATOM 2163 C C . LEU A 1 278 ? -15.078 -9.414 0.117 1 85.19 278 LEU A C 1
ATOM 2165 O O . LEU A 1 278 ? -15.586 -9.898 -0.896 1 85.19 278 LEU A O 1
ATOM 2169 N N . GLU A 1 279 ? -15.562 -8.461 0.851 1 79.56 279 GLU A N 1
ATOM 2170 C CA . GLU A 1 279 ? -16.781 -7.832 0.368 1 79.56 279 GLU A CA 1
ATOM 2171 C C . GLU A 1 279 ? -16.562 -7.125 -0.966 1 79.56 279 GLU A C 1
ATOM 2173 O O . GLU A 1 279 ? -17.453 -7.078 -1.81 1 79.56 279 GLU A O 1
ATOM 2178 N N . ASN A 1 280 ? -15.461 -6.68 -1.104 1 78 280 ASN A N 1
ATOM 2179 C CA . ASN A 1 280 ? -15.141 -5.898 -2.295 1 78 280 ASN A CA 1
ATOM 2180 C C . ASN A 1 280 ? -14.828 -6.797 -3.488 1 78 280 ASN A C 1
ATOM 2182 O O . ASN A 1 280 ? -15.102 -6.434 -4.633 1 78 280 ASN A O 1
ATOM 2186 N N . ILE A 1 281 ? -14.125 -7.832 -3.242 1 78.75 281 ILE A N 1
ATOM 2187 C CA . ILE A 1 281 ? -13.766 -8.68 -4.371 1 78.75 281 ILE A CA 1
ATOM 2188 C C . ILE A 1 281 ? -15 -9.414 -4.887 1 78.75 281 ILE A C 1
ATOM 2190 O O . ILE A 1 281 ? -15.008 -9.906 -6.02 1 78.75 281 ILE A O 1
ATOM 2194 N N . GLY A 1 282 ? -16.109 -9.336 -4.184 1 68.69 282 GLY A N 1
ATOM 2195 C CA . GLY A 1 282 ? -17.375 -9.875 -4.625 1 68.69 282 GLY A CA 1
ATOM 2196 C C . GLY A 1 282 ? -17.312 -11.367 -4.926 1 68.69 282 GLY A C 1
ATOM 2197 O O . GLY A 1 282 ? -16.859 -12.148 -4.094 1 68.69 282 GLY A O 1
ATOM 2198 N N . GLN A 1 283 ? -17.719 -11.609 -6.137 1 67.62 283 GLN A N 1
ATOM 2199 C CA . GLN A 1 283 ? -17.828 -13.008 -6.516 1 67.62 283 GLN A CA 1
ATOM 2200 C C . GLN A 1 283 ? -16.547 -13.492 -7.191 1 67.62 283 GLN A C 1
ATOM 2202 O O . GLN A 1 283 ? -16.453 -13.531 -8.422 1 67.62 283 GLN A O 1
ATOM 2207 N N . TYR A 1 284 ? -15.539 -13.633 -6.449 1 77.31 284 TYR A N 1
ATOM 2208 C CA . TYR A 1 284 ? -14.32 -14.289 -6.914 1 77.31 284 TYR A CA 1
ATOM 2209 C C . TYR A 1 284 ? -14.562 -15.773 -7.156 1 77.31 284 TYR A C 1
ATOM 2211 O O . TYR A 1 284 ? -15.039 -16.484 -6.273 1 77.31 284 TYR A O 1
ATOM 2219 N N . SER A 1 285 ? -14.328 -16.156 -8.391 1 72.44 285 SER A N 1
ATOM 2220 C CA . SER A 1 285 ? -14.641 -17.531 -8.789 1 72.44 285 SER A CA 1
ATOM 2221 C C . SER A 1 285 ? -13.492 -18.469 -8.445 1 72.44 285 SER A C 1
ATOM 2223 O O . SER A 1 285 ? -13.672 -19.688 -8.43 1 72.44 285 SER A O 1
ATOM 2225 N N . GLY A 1 286 ? -12.383 -17.969 -8.273 1 82.06 286 GLY A N 1
ATOM 2226 C CA . GLY A 1 286 ? -11.258 -18.812 -7.91 1 82.06 286 GLY A CA 1
ATOM 2227 C C . GLY A 1 286 ? -11.281 -19.25 -6.457 1 82.06 286 GLY A C 1
ATOM 2228 O O . GLY A 1 286 ? -12.273 -19.047 -5.758 1 82.06 286 GLY A O 1
ATOM 2229 N N . GLN A 1 287 ? -10.266 -20.016 -6.109 1 87.69 287 GLN A N 1
ATOM 2230 C CA . GLN A 1 287 ? -10.133 -20.469 -4.727 1 87.69 287 GLN A CA 1
ATOM 2231 C C . GLN A 1 287 ? -9.281 -19.484 -3.914 1 87.69 287 GLN A C 1
ATOM 2233 O O . GLN A 1 287 ? -8.266 -18.984 -4.398 1 87.69 287 GLN A O 1
ATOM 2238 N N . SER A 1 288 ? -9.789 -19.219 -2.729 1 91.81 288 SER A N 1
ATOM 2239 C CA . SER A 1 288 ? -9.062 -18.312 -1.848 1 91.81 288 SER A CA 1
ATOM 2240 C C . SER A 1 288 ? -8.57 -19.031 -0.595 1 91.81 288 SER A C 1
ATOM 2242 O O . SER A 1 288 ? -9.227 -19.938 -0.097 1 91.81 288 SER A O 1
ATOM 2244 N N . PHE A 1 289 ? -7.402 -18.594 -0.155 1 94.56 289 P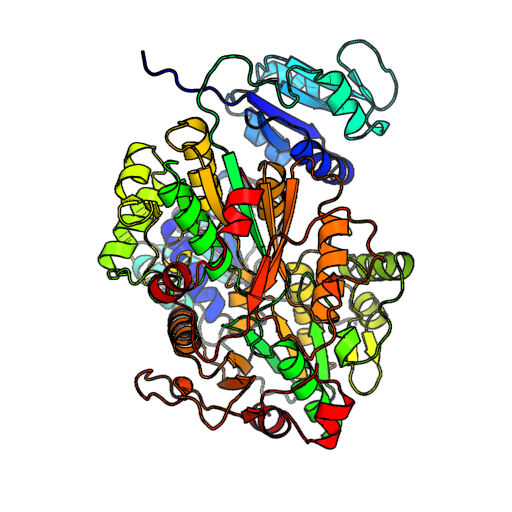HE A N 1
ATOM 2245 C CA . PHE A 1 289 ? -6.793 -19.109 1.063 1 94.56 289 PHE A CA 1
ATOM 2246 C C . PHE A 1 289 ? -6.277 -17.969 1.938 1 94.56 289 PHE A C 1
ATOM 2248 O O . PHE A 1 289 ? -5.777 -16.969 1.427 1 94.56 289 PHE A O 1
ATOM 2255 N N . ILE A 1 290 ? -6.387 -18.188 3.229 1 95.25 290 ILE A N 1
ATOM 2256 C CA . ILE A 1 290 ? -5.801 -17.234 4.168 1 95.25 290 ILE A CA 1
ATOM 2257 C C . ILE A 1 290 ? -4.508 -17.812 4.746 1 95.25 290 ILE A C 1
ATOM 2259 O O . ILE A 1 290 ? -4.441 -19 5.059 1 95.25 290 ILE A O 1
ATOM 2263 N N . VAL A 1 291 ? -3.496 -17.047 4.781 1 97.44 291 VAL A N 1
ATOM 2264 C CA . VAL A 1 291 ? -2.299 -17.359 5.559 1 97.44 291 VAL A CA 1
ATOM 2265 C C . VAL A 1 291 ? -2.184 -16.391 6.734 1 97.44 291 VAL A C 1
ATOM 2267 O O . VAL A 1 291 ? -2.148 -15.164 6.539 1 97.44 291 VAL A O 1
ATOM 2270 N N . CYS A 1 292 ? -2.17 -16.906 7.922 1 97.12 292 CYS A N 1
ATOM 2271 C CA . CYS A 1 292 ? -2.021 -16.078 9.109 1 97.12 292 CYS A CA 1
ATOM 2272 C C . CYS A 1 292 ? -0.552 -15.898 9.469 1 97.12 292 CYS A C 1
ATOM 2274 O O . CYS A 1 292 ? 0.072 -16.812 10.016 1 97.12 292 CYS A O 1
ATOM 2276 N N . GLY A 1 293 ? -0.089 -14.695 9.164 1 96.12 293 GLY A N 1
ATOM 2277 C CA . GLY A 1 293 ? 1.291 -14.391 9.5 1 96.12 293 GLY A CA 1
ATOM 2278 C C . GLY A 1 293 ? 1.454 -13.859 10.914 1 96.12 293 GLY A C 1
ATOM 2279 O O . GLY A 1 293 ? 0.479 -13.445 11.547 1 96.12 293 GLY A O 1
ATOM 2280 N N . ARG A 1 294 ? 2.639 -14.008 11.438 1 92.81 294 ARG A N 1
ATOM 2281 C CA . ARG A 1 294 ? 3.037 -13.492 12.742 1 92.81 294 ARG A CA 1
ATOM 2282 C C . ARG A 1 294 ? 2.107 -14 13.844 1 92.81 294 ARG A C 1
ATOM 2284 O O . ARG A 1 294 ? 1.683 -13.234 14.703 1 92.81 294 ARG A O 1
ATOM 2291 N N . TYR A 1 295 ? 1.801 -15.219 13.734 1 95.69 295 TYR A N 1
ATOM 2292 C CA . TYR A 1 295 ? 0.854 -15.836 14.656 1 95.69 295 TYR A CA 1
ATOM 2293 C C . TYR A 1 295 ? 1.476 -16.016 16.031 1 95.69 295 TYR A C 1
ATOM 2295 O O . TYR A 1 295 ? 2.613 -16.469 16.156 1 95.69 295 TYR A O 1
ATOM 2303 N N . ILE A 1 296 ? 0.719 -15.539 17.047 1 93.44 296 ILE A N 1
ATOM 2304 C CA . ILE A 1 296 ? 1.094 -15.75 18.438 1 93.44 296 ILE A CA 1
ATOM 2305 C C . ILE A 1 296 ? 0.021 -16.578 19.141 1 93.44 296 ILE A C 1
ATOM 2307 O O . ILE A 1 296 ? -1.126 -16.141 19.266 1 93.44 296 ILE A O 1
ATOM 2311 N N . LYS A 1 297 ? 0.356 -17.656 19.672 1 92 297 LYS A N 1
ATOM 2312 C CA . LYS A 1 297 ? -0.561 -18.656 20.203 1 92 297 LYS A CA 1
ATOM 2313 C C . LYS A 1 297 ? -1.38 -18.094 21.359 1 92 297 LYS A C 1
ATOM 2315 O O . LYS A 1 297 ? -2.572 -18.391 21.484 1 92 297 LYS A O 1
ATOM 2320 N N . ASP A 1 298 ? -0.79 -17.234 22.234 1 90.94 298 ASP A N 1
ATOM 2321 C CA . ASP A 1 298 ? -1.436 -16.781 23.453 1 90.94 298 ASP A CA 1
ATOM 2322 C C . ASP A 1 298 ? -2.225 -15.492 23.219 1 90.94 298 ASP A C 1
ATOM 2324 O O . ASP A 1 298 ? -2.637 -14.828 24.172 1 90.94 298 ASP A O 1
ATOM 2328 N N . ARG A 1 299 ? -2.508 -15.227 21.969 1 90.88 299 ARG A N 1
ATOM 2329 C CA . ARG A 1 299 ? -3.307 -14.055 21.641 1 90.88 299 ARG A CA 1
ATOM 2330 C C . ARG A 1 299 ? -4.605 -14.453 20.938 1 90.88 299 ARG A C 1
ATOM 2332 O O . ARG A 1 299 ? -4.68 -15.516 20.328 1 90.88 299 ARG A O 1
ATOM 2339 N N . PRO A 1 300 ? -5.633 -13.602 21.125 1 89.38 300 PRO A N 1
ATOM 2340 C CA . PRO A 1 300 ? -6.883 -13.922 20.422 1 89.38 300 PRO A CA 1
ATOM 2341 C C . PRO A 1 300 ? -6.695 -14.047 18.922 1 89.38 300 PRO A C 1
ATOM 2343 O O . PRO A 1 300 ? -5.922 -13.289 18.328 1 89.38 300 PRO A O 1
ATOM 2346 N N . ASP A 1 301 ? -7.316 -15.031 18.375 1 92.38 301 ASP A N 1
ATOM 2347 C CA . ASP A 1 301 ? -7.301 -15.234 16.938 1 92.38 301 ASP A CA 1
ATOM 2348 C C . ASP A 1 301 ? -8.641 -14.836 16.312 1 92.38 301 ASP A C 1
ATOM 2350 O O . ASP A 1 301 ? -9.555 -15.656 16.234 1 92.38 301 ASP A O 1
ATOM 2354 N N . TYR A 1 302 ? -8.688 -13.711 15.711 1 90.5 302 TYR A N 1
ATOM 2355 C CA . TYR A 1 302 ? -9.938 -13.164 15.195 1 90.5 302 TYR A CA 1
ATOM 2356 C C . TYR A 1 302 ? -10.227 -13.711 13.805 1 90.5 302 TYR A C 1
ATOM 2358 O O . TYR A 1 302 ? -11.336 -13.531 13.281 1 90.5 302 TYR A O 1
ATOM 2366 N N . LEU A 1 303 ? -9.273 -14.367 13.242 1 91.19 303 LEU A N 1
ATOM 2367 C CA . LEU A 1 303 ? -9.516 -14.945 11.922 1 91.19 303 LEU A CA 1
ATOM 2368 C C . LEU A 1 303 ? -10.461 -16.125 12.016 1 91.19 303 LEU A C 1
ATOM 2370 O O . LEU A 1 303 ? -11.086 -16.516 11.023 1 91.19 303 LEU A O 1
ATOM 2374 N N . GLN A 1 304 ? -10.516 -16.75 13.133 1 84.31 304 GLN A N 1
ATOM 2375 C CA . GLN A 1 304 ? -11.352 -17.922 13.328 1 84.31 304 GLN A CA 1
ATOM 2376 C C . GLN A 1 304 ? -12.781 -17.531 13.695 1 84.31 304 GLN A C 1
ATOM 2378 O O . GLN A 1 304 ? -13.664 -18.375 13.773 1 84.31 304 GLN A O 1
ATOM 2383 N N . ASP A 1 305 ? -12.984 -16.266 13.93 1 72.19 305 ASP A N 1
ATOM 2384 C CA . ASP A 1 305 ? -14.336 -15.836 14.266 1 72.19 305 ASP A CA 1
ATOM 2385 C C . ASP A 1 305 ? -15.297 -16.078 13.102 1 72.19 305 ASP A C 1
ATOM 2387 O O . ASP A 1 305 ? -15.016 -15.68 11.969 1 72.19 305 ASP A O 1
ATOM 2391 N N . PRO A 1 306 ? -16.312 -16.984 13.203 1 62.03 306 PRO A N 1
ATOM 2392 C CA . PRO A 1 306 ? -17.234 -17.453 12.164 1 62.03 306 PRO A CA 1
ATOM 2393 C C . PRO A 1 306 ? -17.984 -16.312 11.477 1 62.03 306 PRO A C 1
ATOM 2395 O O . PRO A 1 306 ? -18.703 -16.531 10.5 1 62.03 306 PRO A O 1
ATOM 2398 N N . VAL A 1 307 ? -17.906 -15.266 11.977 1 48.38 307 VAL A N 1
ATOM 2399 C CA . VAL A 1 307 ? -18.859 -14.281 11.469 1 48.38 307 VAL A CA 1
ATOM 2400 C C . VAL A 1 307 ? -18.656 -14.102 9.961 1 48.38 307 VAL A C 1
ATOM 2402 O O . VAL A 1 307 ? -19.5 -13.516 9.281 1 48.38 307 VAL A O 1
ATOM 2405 N N . ILE A 1 308 ? -17.516 -14.18 9.523 1 52.5 308 ILE A N 1
ATOM 2406 C CA . ILE A 1 308 ? -17.5 -13.953 8.086 1 52.5 308 ILE A CA 1
ATOM 2407 C C . ILE A 1 308 ? -17.906 -15.234 7.355 1 52.5 308 ILE A C 1
ATOM 2409 O O . ILE A 1 308 ? -17.328 -16.297 7.594 1 52.5 308 ILE A O 1
ATOM 2413 N N . ASP A 1 309 ? -19.062 -15.281 6.945 1 51.25 309 ASP A N 1
ATOM 2414 C CA . ASP A 1 309 ? -19.625 -16.312 6.086 1 51.25 309 ASP A CA 1
ATOM 2415 C C . ASP A 1 309 ? -18.609 -16.75 5.02 1 51.25 309 ASP A C 1
ATOM 2417 O O . ASP A 1 309 ? -18.984 -17.422 4.047 1 51.25 309 ASP A O 1
ATOM 2421 N N . ASP A 1 310 ? -17.344 -16.281 5.23 1 60.38 310 ASP A N 1
ATOM 2422 C CA . ASP A 1 310 ? -16.547 -16.625 4.055 1 60.38 310 ASP A CA 1
ATOM 2423 C C . ASP A 1 310 ? -15.844 -17.969 4.23 1 60.38 310 ASP A C 1
ATOM 2425 O O . ASP A 1 310 ? -15.344 -18.281 5.316 1 60.38 310 ASP A O 1
ATOM 2429 N N . ASP A 1 311 ? -16.312 -19.031 3.623 1 73.75 311 ASP A N 1
ATOM 2430 C CA . ASP A 1 311 ? -15.766 -20.375 3.518 1 73.75 311 ASP A CA 1
ATOM 2431 C C . ASP A 1 311 ? -14.336 -20.359 2.977 1 73.75 311 ASP A C 1
ATOM 2433 O O . ASP A 1 311 ? -13.977 -21.188 2.141 1 73.75 311 ASP A O 1
ATOM 2437 N N . ILE A 1 312 ? -13.594 -19.312 3.436 1 87.75 312 ILE A N 1
ATOM 2438 C CA . ILE A 1 312 ? -12.211 -19.328 2.969 1 87.75 312 ILE A CA 1
ATOM 2439 C C . ILE A 1 312 ? -11.328 -20.016 4.008 1 87.75 312 ILE A C 1
ATOM 2441 O O . ILE A 1 312 ? -11.258 -19.578 5.156 1 87.75 312 ILE A O 1
ATOM 2445 N N . PRO A 1 313 ? -10.695 -21.078 3.68 1 90.44 313 PRO A N 1
ATOM 2446 C CA . PRO A 1 313 ? -9.859 -21.797 4.641 1 90.44 313 PRO A CA 1
ATOM 2447 C C . PRO A 1 313 ? -8.578 -21.047 5 1 90.44 313 PRO A C 1
ATOM 2449 O O . PRO A 1 313 ? -8.023 -20.344 4.16 1 90.44 313 PRO A O 1
ATOM 2452 N N . ILE A 1 314 ? -8.188 -21.219 6.258 1 94.19 314 ILE A N 1
ATOM 2453 C CA . ILE A 1 314 ? -6.836 -20.828 6.645 1 94.19 314 ILE A CA 1
ATOM 2454 C C . ILE A 1 314 ? -5.848 -21.938 6.289 1 94.19 314 ILE A C 1
ATOM 2456 O O . ILE A 1 314 ? -5.867 -23.016 6.895 1 94.19 314 ILE A O 1
ATOM 2460 N N . ALA A 1 315 ? -5.016 -21.641 5.379 1 95.81 315 ALA A N 1
ATOM 2461 C CA . ALA A 1 315 ? -4.117 -22.672 4.867 1 95.81 315 ALA A CA 1
ATOM 2462 C C . ALA A 1 315 ? -2.982 -22.953 5.852 1 95.81 315 ALA A C 1
ATOM 2464 O O . ALA A 1 315 ? -2.482 -24.078 5.938 1 95.81 315 ALA A O 1
ATOM 2465 N N . GLU A 1 316 ? -2.57 -21.953 6.539 1 97 316 GLU A N 1
ATOM 2466 C CA . GLU A 1 316 ? -1.397 -22.125 7.395 1 97 316 GLU A CA 1
ATOM 2467 C C . GLU A 1 316 ? -1.246 -20.953 8.367 1 97 316 GLU A C 1
ATOM 2469 O O . GLU A 1 316 ? -1.637 -19.828 8.055 1 97 316 GLU A O 1
ATOM 2474 N N . TYR A 1 317 ? -0.742 -21.234 9.602 1 96.94 317 TYR A N 1
ATOM 2475 C CA . TYR A 1 317 ? -0.297 -20.25 10.57 1 96.94 317 TYR A CA 1
ATOM 2476 C C . TYR A 1 317 ? 1.225 -20.156 10.602 1 96.94 317 TYR A C 1
ATOM 2478 O O . TYR A 1 317 ? 1.909 -21.156 10.82 1 96.94 317 TYR A O 1
ATOM 2486 N N . ILE A 1 318 ? 1.743 -19 10.289 1 97.5 318 ILE A N 1
ATOM 2487 C CA . ILE A 1 318 ? 3.18 -18.75 10.375 1 97.5 318 ILE A CA 1
ATOM 2488 C C . ILE A 1 318 ? 3.51 -18.062 11.703 1 97.5 318 ILE A C 1
ATOM 2490 O O . ILE A 1 318 ? 3.117 -16.922 11.93 1 97.5 318 ILE A O 1
ATOM 2494 N N . PRO A 1 319 ? 4.23 -18.688 12.547 1 95.5 319 PRO A N 1
ATOM 2495 C CA . PRO A 1 319 ? 4.508 -18.125 13.867 1 95.5 319 PRO A CA 1
ATOM 2496 C C . PRO A 1 319 ? 5.34 -16.844 13.805 1 95.5 319 PRO A C 1
ATOM 2498 O O . PRO A 1 319 ? 6.168 -16.688 12.898 1 95.5 319 PRO A O 1
ATOM 2501 N N . GLU A 1 320 ? 5.062 -15.977 14.727 1 92.69 320 GLU A N 1
ATOM 2502 C CA . GLU A 1 320 ? 5.91 -14.797 14.891 1 92.69 320 GLU A CA 1
ATOM 2503 C C . GLU A 1 320 ? 7.375 -15.188 15.078 1 92.69 320 GLU A C 1
ATOM 2505 O O . GLU A 1 320 ? 7.68 -16.156 15.773 1 92.69 320 GLU A O 1
ATOM 2510 N N . ALA A 1 321 ? 8.242 -14.438 14.359 1 87.88 321 ALA A N 1
ATOM 2511 C CA . ALA A 1 321 ? 9.672 -14.719 14.445 1 87.88 321 ALA A CA 1
ATOM 2512 C C . ALA A 1 321 ? 10.422 -13.57 15.125 1 87.88 321 ALA A C 1
ATOM 2514 O O . ALA A 1 321 ? 9.969 -12.43 15.102 1 87.88 321 ALA A O 1
ATOM 2515 N N . ASP A 1 322 ? 11.508 -13.852 15.719 1 82.31 322 ASP A N 1
ATOM 2516 C CA . ASP A 1 322 ? 12.336 -12.859 16.406 1 82.31 322 ASP A CA 1
ATOM 2517 C C . ASP A 1 322 ? 13.227 -12.109 15.414 1 82.31 322 ASP A C 1
ATOM 2519 O O . ASP A 1 322 ? 13.859 -11.117 15.766 1 82.31 322 ASP A O 1
ATOM 2523 N N . LYS A 1 323 ? 13.273 -12.664 14.273 1 82.12 323 LYS A N 1
ATOM 2524 C CA . LYS A 1 323 ? 14.055 -12.047 13.211 1 82.12 323 LYS A CA 1
ATOM 2525 C C . LYS A 1 323 ? 13.328 -12.133 11.867 1 82.12 323 LYS A C 1
ATOM 2527 O O . LYS A 1 323 ? 12.297 -12.797 11.766 1 82.12 323 LYS A O 1
ATOM 2532 N N . GLU A 1 324 ? 13.867 -11.477 10.922 1 84.88 324 GLU A N 1
ATOM 2533 C CA . GLU A 1 324 ? 13.32 -11.594 9.578 1 84.88 324 GLU A CA 1
ATOM 2534 C C . GLU A 1 324 ? 13.508 -13 9.016 1 84.88 324 GLU A C 1
ATOM 2536 O O . GLU A 1 324 ? 14.586 -13.586 9.141 1 84.88 324 GLU A O 1
ATOM 2541 N N . LEU A 1 325 ? 12.508 -13.516 8.469 1 91.38 325 LEU A N 1
ATOM 2542 C CA . LEU A 1 325 ? 12.57 -14.859 7.922 1 91.38 325 LEU A CA 1
ATOM 2543 C C . LEU A 1 325 ? 13.328 -14.875 6.598 1 91.38 325 LEU A C 1
ATOM 2545 O O . LEU A 1 325 ? 13.18 -13.961 5.785 1 91.38 325 LEU A O 1
ATOM 2549 N N . THR A 1 326 ? 14.148 -15.859 6.449 1 90.06 326 THR A N 1
ATOM 2550 C CA . THR A 1 326 ? 14.875 -16.094 5.207 1 90.06 326 THR A CA 1
ATOM 2551 C C . THR A 1 326 ? 14.406 -17.391 4.547 1 90.06 326 THR A C 1
ATOM 2553 O O . THR A 1 326 ? 13.625 -18.141 5.129 1 90.06 326 THR A O 1
ATOM 2556 N N . MET A 1 327 ? 14.945 -17.594 3.357 1 89.94 327 MET A N 1
ATOM 2557 C CA . MET A 1 327 ? 14.609 -18.844 2.676 1 89.94 327 MET A CA 1
ATOM 2558 C C . MET A 1 327 ? 15.102 -20.047 3.477 1 89.94 327 MET A C 1
ATOM 2560 O O . MET A 1 327 ? 14.461 -21.109 3.48 1 89.94 327 MET A O 1
ATOM 2564 N N . LYS A 1 328 ? 16.188 -19.844 4.133 1 88.31 328 LYS A N 1
ATOM 2565 C CA . LYS A 1 328 ? 16.688 -20.906 4.992 1 88.31 328 LYS A CA 1
ATOM 2566 C C . LYS A 1 328 ? 15.688 -21.266 6.086 1 88.31 328 LYS A C 1
ATOM 2568 O O . LYS A 1 328 ? 15.461 -22.438 6.371 1 88.31 328 LYS A O 1
ATOM 2573 N N . ASP A 1 329 ? 15.117 -20.25 6.688 1 92.56 329 ASP A N 1
ATOM 2574 C CA . ASP A 1 329 ? 14.109 -20.484 7.719 1 92.56 329 ASP A CA 1
ATOM 2575 C C . ASP A 1 329 ? 12.883 -21.188 7.145 1 92.56 329 ASP A C 1
ATOM 2577 O O . ASP A 1 329 ? 12.336 -22.109 7.762 1 92.56 329 ASP A O 1
ATOM 2581 N N . ILE A 1 330 ? 12.484 -20.766 5.953 1 91.81 330 ILE A N 1
ATOM 2582 C CA . ILE A 1 330 ? 11.312 -21.328 5.293 1 91.81 330 ILE A CA 1
ATOM 2583 C C . ILE A 1 330 ? 11.539 -22.812 5.027 1 91.81 330 ILE A C 1
ATOM 2585 O O . ILE A 1 330 ? 10.664 -23.641 5.293 1 91.81 330 ILE A O 1
ATOM 2589 N N . PHE A 1 331 ? 12.742 -23.125 4.625 1 88.88 331 PHE A N 1
ATOM 2590 C CA . PHE A 1 331 ? 13.094 -24.5 4.297 1 88.88 331 PHE A CA 1
ATOM 2591 C C . PHE A 1 331 ? 13.219 -25.344 5.559 1 88.88 331 PHE A C 1
ATOM 2593 O O . PHE A 1 331 ? 12.586 -26.391 5.672 1 88.88 331 PHE A O 1
ATOM 2600 N N . GLU A 1 332 ? 13.977 -24.859 6.508 1 91.06 332 GLU A N 1
ATOM 2601 C CA . GLU A 1 332 ? 14.297 -25.656 7.695 1 91.06 332 GLU A CA 1
ATOM 2602 C C . GLU A 1 332 ? 13.062 -25.875 8.562 1 91.06 332 GLU A C 1
ATOM 2604 O O . GLU A 1 332 ? 12.906 -26.938 9.156 1 91.06 332 GLU A O 1
ATOM 2609 N N . ARG A 1 333 ? 12.227 -24.922 8.531 1 93.62 333 ARG A N 1
ATOM 2610 C CA . ARG A 1 333 ? 11.062 -25 9.398 1 93.62 333 ARG A CA 1
ATOM 2611 C C . ARG A 1 333 ? 9.828 -25.453 8.617 1 93.62 333 ARG A C 1
ATOM 2613 O O . ARG A 1 333 ? 8.734 -25.562 9.18 1 93.62 333 ARG A O 1
ATOM 2620 N N . LYS A 1 334 ? 9.945 -25.672 7.316 1 93.06 334 LYS A N 1
ATOM 2621 C CA . LYS A 1 334 ? 8.891 -26.109 6.406 1 93.06 334 LYS A CA 1
ATOM 2622 C C . LYS A 1 334 ? 7.707 -25.156 6.418 1 93.06 334 LYS A C 1
ATOM 2624 O O . LYS A 1 334 ? 6.555 -25.578 6.457 1 93.06 334 LYS A O 1
ATOM 2629 N N . LEU A 1 335 ? 8.023 -23.844 6.547 1 96.25 335 LEU A N 1
ATOM 2630 C CA . LEU A 1 335 ? 6.992 -22.828 6.516 1 96.25 335 LEU A CA 1
ATOM 2631 C C . LEU A 1 335 ? 6.406 -22.688 5.113 1 96.25 335 LEU A C 1
ATOM 2633 O O . LEU A 1 335 ? 7.141 -22.688 4.125 1 96.25 335 LEU A O 1
ATOM 2637 N N . LEU A 1 336 ? 5.066 -22.656 5.02 1 97.56 336 LEU A N 1
ATOM 2638 C CA . LEU A 1 336 ? 4.309 -22.359 3.807 1 97.56 336 LEU A CA 1
ATOM 2639 C C . LEU A 1 336 ? 4.211 -23.594 2.92 1 97.56 336 LEU A C 1
ATOM 2641 O O . LEU A 1 336 ? 3.744 -23.516 1.78 1 97.56 336 LEU A O 1
ATOM 2645 N N . ARG A 1 337 ? 4.648 -24.719 3.387 1 94.62 337 ARG A N 1
ATOM 2646 C CA . ARG A 1 337 ? 4.488 -25.969 2.652 1 94.62 337 ARG A CA 1
ATOM 2647 C C . ARG A 1 337 ? 3.014 -26.328 2.494 1 94.62 337 ARG A C 1
ATOM 2649 O O . ARG A 1 337 ? 2.572 -26.688 1.401 1 94.62 337 ARG A O 1
ATOM 2656 N N . ASP A 1 338 ? 2.273 -26.203 3.586 1 94.88 338 ASP A N 1
ATOM 2657 C CA . ASP A 1 338 ? 0.841 -26.484 3.559 1 94.88 338 ASP A CA 1
ATOM 2658 C C . ASP A 1 338 ? 0.113 -25.531 2.613 1 94.88 338 ASP A C 1
ATOM 2660 O O . ASP A 1 338 ? -0.825 -25.922 1.92 1 94.88 338 ASP A O 1
ATOM 2664 N N . THR A 1 339 ? 0.509 -24.281 2.619 1 97.19 339 THR A N 1
ATOM 2665 C CA . THR A 1 339 ? -0.074 -23.297 1.717 1 97.19 339 THR A CA 1
ATOM 2666 C C . THR A 1 339 ? 0.139 -23.703 0.261 1 97.19 339 THR A C 1
ATOM 2668 O O . THR A 1 339 ? -0.792 -23.656 -0.545 1 97.19 339 THR A O 1
ATOM 2671 N N . ALA A 1 340 ? 1.407 -24.094 -0.068 1 95.38 340 ALA A N 1
ATOM 2672 C CA . ALA A 1 340 ? 1.717 -24.531 -1.428 1 95.38 340 ALA A CA 1
ATOM 2673 C C . ALA A 1 340 ? 0.885 -25.75 -1.814 1 95.38 340 ALA A C 1
ATOM 2675 O O . ALA A 1 340 ? 0.413 -25.844 -2.949 1 95.38 340 ALA A O 1
ATOM 2676 N N . GLU A 1 341 ? 0.681 -26.594 -0.908 1 92.56 341 GLU A N 1
ATOM 2677 C CA . GLU A 1 341 ? -0.125 -27.797 -1.162 1 92.56 341 GLU A CA 1
ATOM 2678 C C . GLU A 1 341 ? -1.59 -27.422 -1.386 1 92.56 341 GLU A C 1
ATOM 2680 O O . GLU A 1 341 ? -2.256 -28.016 -2.24 1 92.56 341 GLU A O 1
ATOM 2685 N N . ALA A 1 342 ? -2.037 -26.484 -0.637 1 92.75 342 ALA A N 1
ATOM 2686 C CA . ALA A 1 342 ? -3.439 -26.094 -0.71 1 92.75 342 ALA A CA 1
ATOM 2687 C C . ALA A 1 342 ? -3.76 -25.453 -2.062 1 92.75 342 ALA A C 1
ATOM 2689 O O . ALA A 1 342 ? -4.871 -25.594 -2.574 1 92.75 342 ALA A O 1
ATOM 2690 N N . VAL A 1 343 ? -2.789 -24.781 -2.703 1 93.56 343 VAL A N 1
ATOM 2691 C CA . VAL A 1 343 ? -3.096 -23.984 -3.889 1 93.56 343 VAL A CA 1
ATOM 2692 C C . VAL A 1 343 ? -2.986 -24.859 -5.137 1 93.56 343 VAL A C 1
ATOM 2694 O O . VAL A 1 343 ? -3.301 -24.422 -6.242 1 93.56 343 VAL A O 1
ATOM 2697 N N . VAL A 1 344 ? -2.52 -26.062 -5.059 1 89.56 344 VAL A N 1
ATOM 2698 C CA . VAL A 1 344 ? -2.4 -26.984 -6.184 1 89.56 344 VAL A CA 1
ATOM 2699 C C . VAL A 1 344 ? -3.752 -27.641 -6.457 1 89.56 344 VAL A C 1
ATOM 2701 O O . VAL A 1 344 ? -4.449 -28.062 -5.531 1 89.56 344 VAL A O 1
ATOM 2704 N N . MET B 1 1 ? -18.188 39.625 -1.76 1 18.23 1 MET B N 1
ATOM 2705 C CA . MET B 1 1 ? -17.453 39.531 -3.016 1 18.23 1 MET B CA 1
ATOM 2706 C C . MET B 1 1 ? -16.453 38.375 -2.961 1 18.23 1 MET B C 1
ATOM 2708 O O . MET B 1 1 ? -15.539 38.375 -2.129 1 18.23 1 MET B O 1
ATOM 2712 N N . ARG B 1 2 ? -16.875 37.094 -2.975 1 19.73 2 ARG B N 1
ATOM 2713 C CA . ARG B 1 2 ? -16.328 35.781 -2.617 1 19.73 2 ARG B CA 1
ATOM 2714 C C . ARG B 1 2 ? -15.023 35.5 -3.357 1 19.73 2 ARG B C 1
ATOM 2716 O O . ARG B 1 2 ? -14.992 35.5 -4.59 1 19.73 2 ARG B O 1
ATOM 2723 N N . LEU B 1 3 ? -13.938 35.938 -2.816 1 22.19 3 LEU B N 1
ATOM 2724 C CA . LEU B 1 3 ? -12.625 35.906 -3.447 1 22.19 3 LEU B CA 1
ATOM 2725 C C . LEU B 1 3 ? -12.305 34.5 -3.936 1 22.19 3 LEU B C 1
ATOM 2727 O O . LEU B 1 3 ? -12.219 33.562 -3.137 1 22.19 3 LEU B O 1
ATOM 2731 N N . ILE B 1 4 ? -12.773 34 -4.957 1 29.2 4 ILE B N 1
ATOM 2732 C CA . ILE B 1 4 ? -12.492 32.812 -5.773 1 29.2 4 ILE B CA 1
ATOM 2733 C C . ILE B 1 4 ? -10.984 32.625 -5.918 1 29.2 4 ILE B C 1
ATOM 2735 O O . ILE B 1 4 ? -10.297 33.5 -6.484 1 29.2 4 ILE B O 1
ATOM 2739 N N . MET B 1 5 ? -10.281 32.219 -5.02 1 33.75 5 MET B N 1
ATOM 2740 C CA . MET B 1 5 ? -8.828 32.062 -5.074 1 33.75 5 MET B CA 1
ATOM 2741 C C . MET B 1 5 ? -8.406 31.422 -6.387 1 33.75 5 MET B C 1
ATOM 2743 O O . MET B 1 5 ? -8.844 30.312 -6.711 1 33.75 5 MET B O 1
ATOM 2747 N N . LYS B 1 6 ? -8.062 31.969 -7.375 1 45.75 6 LYS B N 1
ATOM 2748 C CA . LYS B 1 6 ? -7.738 31.734 -8.781 1 45.75 6 LYS B CA 1
ATOM 2749 C C . LYS B 1 6 ? -6.41 30.984 -8.914 1 45.75 6 LYS B C 1
ATOM 2751 O O . LYS B 1 6 ? -5.367 31.5 -8.5 1 45.75 6 LYS B O 1
ATOM 2756 N N . HIS B 1 7 ? -6.273 29.594 -8.805 1 55.5 7 HIS B N 1
ATOM 2757 C CA . HIS B 1 7 ? -5.047 28.875 -9.117 1 55.5 7 HIS B CA 1
ATOM 2758 C C . HIS B 1 7 ? -4.488 29.297 -10.477 1 55.5 7 HIS B C 1
ATOM 2760 O O . HIS B 1 7 ? -5.246 29.547 -11.414 1 55.5 7 HIS B O 1
ATOM 2766 N N . ASN B 1 8 ? -3.113 29.469 -10.43 1 65.81 8 ASN B N 1
ATOM 2767 C CA . ASN B 1 8 ? -2.43 29.781 -11.68 1 65.81 8 ASN B CA 1
ATOM 2768 C C . ASN B 1 8 ? -2.141 28.516 -12.484 1 65.81 8 ASN B C 1
ATOM 2770 O O . ASN B 1 8 ? -1.549 27.562 -11.969 1 65.81 8 ASN B O 1
ATOM 2774 N N . ILE B 1 9 ? -2.699 28.422 -13.516 1 79.25 9 ILE B N 1
ATOM 2775 C CA . ILE B 1 9 ? -2.555 27.234 -14.359 1 79.25 9 ILE B CA 1
ATOM 2776 C C . ILE B 1 9 ? -1.297 27.375 -15.219 1 79.25 9 ILE B C 1
ATOM 2778 O O . ILE B 1 9 ? -1.16 28.328 -15.984 1 79.25 9 ILE B O 1
ATOM 2782 N N . VAL B 1 10 ? -0.365 26.406 -14.984 1 82.62 10 VAL B N 1
ATOM 2783 C CA . VAL B 1 10 ? 0.787 26.25 -15.867 1 82.62 10 VAL B CA 1
ATOM 2784 C C . VAL B 1 10 ? 0.566 25.078 -16.812 1 82.62 10 VAL B C 1
ATOM 2786 O O . VAL B 1 10 ? 0.452 23.938 -16.375 1 82.62 10 VAL B O 1
ATOM 2789 N N . LEU B 1 11 ? 0.533 25.391 -18.078 1 87.94 11 LEU B N 1
ATOM 2790 C CA . LEU B 1 11 ? 0.31 24.375 -19.094 1 87.94 11 LEU B CA 1
ATOM 2791 C C . LEU B 1 11 ? 1.562 24.188 -19.953 1 87.94 11 LEU B C 1
ATOM 2793 O O . LEU B 1 11 ? 2.105 25.141 -20.5 1 87.94 11 LEU B O 1
ATOM 2797 N N . ILE B 1 12 ? 1.967 22.922 -19.922 1 88.81 12 ILE B N 1
ATOM 2798 C CA . ILE B 1 12 ? 3.068 22.578 -20.828 1 88.81 12 ILE B CA 1
ATOM 2799 C C . ILE B 1 12 ? 2.535 21.812 -22.031 1 88.81 12 ILE B C 1
ATOM 2801 O O . ILE B 1 12 ? 1.902 20.766 -21.875 1 88.81 12 ILE B O 1
ATOM 2805 N N . VAL B 1 13 ? 2.822 22.375 -23.266 1 90.5 13 VAL B N 1
ATOM 2806 C CA . VAL B 1 13 ? 2.438 21.734 -24.516 1 90.5 13 VAL B CA 1
ATOM 2807 C C . VAL B 1 13 ? 3.686 21.359 -25.312 1 90.5 13 VAL B C 1
ATOM 2809 O O . VAL B 1 13 ? 4.344 22.234 -25.891 1 90.5 13 VAL B O 1
ATOM 2812 N N . CYS B 1 14 ? 3.947 20.078 -25.219 1 89.31 14 CYS B N 1
ATOM 2813 C CA . CYS B 1 14 ? 5.137 19.562 -25.891 1 89.31 14 CYS B CA 1
ATOM 2814 C C . CYS B 1 14 ? 4.91 18.141 -26.391 1 89.31 14 CYS B C 1
ATOM 2816 O O . CYS B 1 14 ? 4.41 17.297 -25.641 1 89.31 14 CYS B O 1
ATOM 2818 N N . MET B 1 15 ? 5.246 17.891 -27.641 1 85.88 15 MET B N 1
ATOM 2819 C CA . MET B 1 15 ? 4.965 16.578 -28.25 1 85.88 15 MET B CA 1
ATOM 2820 C C . MET B 1 15 ? 6.094 15.602 -27.969 1 85.88 15 MET B C 1
ATOM 2822 O O . MET B 1 15 ? 5.996 14.422 -28.312 1 85.88 15 MET B O 1
ATOM 2826 N N . ASP B 1 16 ? 7.129 16.047 -27.281 1 81.94 16 ASP B N 1
ATOM 2827 C CA . ASP B 1 16 ? 8.195 15.164 -26.812 1 81.94 16 ASP B CA 1
ATOM 2828 C C . ASP B 1 16 ? 7.84 14.547 -25.453 1 81.94 16 ASP B C 1
ATOM 2830 O O . ASP B 1 16 ? 8.078 15.156 -24.406 1 81.94 16 ASP B O 1
ATOM 2834 N N . GLN B 1 17 ? 7.379 13.328 -25.516 1 76.75 17 GLN B N 1
ATOM 2835 C CA . GLN B 1 17 ? 6.863 12.68 -24.312 1 76.75 17 GLN B CA 1
ATOM 2836 C C . GLN B 1 17 ? 7.98 12.438 -23.297 1 76.75 17 GLN B C 1
ATOM 2838 O O . GLN B 1 17 ? 7.75 12.508 -22.094 1 76.75 17 GLN B O 1
ATOM 2843 N N . GLU B 1 18 ? 9.164 12.133 -23.781 1 73 18 GLU B N 1
ATOM 2844 C CA . GLU B 1 18 ? 10.297 11.938 -22.891 1 73 18 GLU B CA 1
ATOM 2845 C C . GLU B 1 18 ? 10.625 13.227 -22.125 1 73 18 GLU B C 1
ATOM 2847 O O . GLU B 1 18 ? 10.906 13.188 -20.922 1 73 18 GLU B O 1
ATOM 2852 N N . TYR B 1 19 ? 10.586 14.273 -22.844 1 80.62 19 TYR B N 1
ATOM 2853 C CA . TYR B 1 19 ? 10.836 15.578 -22.219 1 80.62 19 TYR B CA 1
ATOM 2854 C C . TYR B 1 19 ? 9.781 15.891 -21.172 1 80.62 19 TYR B C 1
ATOM 2856 O O . TYR B 1 19 ? 10.109 16.266 -20.047 1 80.62 19 TYR B O 1
ATOM 2864 N N . ILE B 1 20 ? 8.578 15.695 -21.484 1 79.81 20 ILE B N 1
ATOM 2865 C CA . ILE B 1 20 ? 7.484 16.016 -20.578 1 79.81 20 ILE B CA 1
ATOM 2866 C C . ILE B 1 20 ? 7.605 15.148 -19.312 1 79.81 20 ILE B C 1
ATOM 2868 O O . ILE B 1 20 ? 7.488 15.656 -18.203 1 79.81 20 ILE B O 1
ATOM 2872 N N . SER B 1 21 ? 7.898 13.984 -19.5 1 69.94 21 SER B N 1
ATOM 2873 C CA . SER B 1 21 ? 8.023 13.086 -18.344 1 69.94 21 SER B CA 1
ATOM 2874 C C . SER B 1 21 ? 9.148 13.523 -17.422 1 69.94 21 SER B C 1
ATOM 2876 O O . SER B 1 21 ? 9.008 13.477 -16.203 1 69.94 21 SER B O 1
ATOM 2878 N N . SER B 1 22 ? 10.203 13.945 -18 1 69.12 22 SER B N 1
ATOM 2879 C CA . SER B 1 22 ? 11.375 14.367 -17.234 1 69.12 22 SER B CA 1
ATOM 2880 C C . SER B 1 22 ? 11.109 15.656 -16.469 1 69.12 22 SER B C 1
ATOM 2882 O O . SER B 1 22 ? 11.531 15.812 -15.328 1 69.12 22 SER B O 1
ATOM 2884 N N . VAL B 1 23 ? 10.352 16.484 -17.094 1 76.81 23 VAL B N 1
ATOM 2885 C CA . VAL B 1 23 ? 10.203 17.812 -16.5 1 76.81 23 VAL B CA 1
ATOM 2886 C C . VAL B 1 23 ? 9.008 17.828 -15.555 1 76.81 23 VAL B C 1
ATOM 2888 O O . VAL B 1 23 ? 9.023 18.547 -14.547 1 76.81 23 VAL B O 1
ATOM 2891 N N . GLU B 1 24 ? 8.094 17.078 -15.922 1 72 24 GLU B N 1
ATOM 2892 C CA . GLU B 1 24 ? 6.863 17.094 -15.133 1 72 24 GLU B CA 1
ATOM 2893 C C . GLU B 1 24 ? 7.141 16.75 -13.672 1 72 24 GLU B C 1
ATOM 2895 O O . GLU B 1 24 ? 6.633 17.406 -12.766 1 72 24 GLU B O 1
ATOM 2900 N N . TYR B 1 25 ? 7.953 15.867 -13.602 1 59.06 25 TYR B N 1
ATOM 2901 C CA . TYR B 1 25 ? 8.297 15.43 -12.25 1 59.06 25 TYR B CA 1
ATOM 2902 C C . TYR B 1 25 ? 9.031 16.531 -11.492 1 59.06 25 TYR B C 1
ATOM 2904 O O . TYR B 1 25 ? 8.688 16.844 -10.352 1 59.06 25 TYR B O 1
ATOM 2912 N N . ASP B 1 26 ? 9.961 17.094 -12.102 1 63.28 26 ASP B N 1
ATOM 2913 C CA . ASP B 1 26 ? 10.781 18.125 -11.492 1 63.28 26 ASP B CA 1
ATOM 2914 C C . ASP B 1 26 ? 9.953 19.375 -11.195 1 63.28 26 ASP B C 1
ATOM 2916 O O . ASP B 1 26 ? 10.086 19.969 -10.125 1 63.28 26 ASP B O 1
ATOM 2920 N N . LEU B 1 27 ? 9.086 19.672 -12.047 1 70.19 27 LEU B N 1
ATOM 2921 C CA . LEU B 1 27 ? 8.312 20.906 -11.898 1 70.19 27 LEU B CA 1
ATOM 2922 C C . LEU B 1 27 ? 7.246 20.75 -10.82 1 70.19 27 LEU B C 1
ATOM 2924 O O . LEU B 1 27 ? 6.961 21.688 -10.078 1 70.19 27 LEU B O 1
ATOM 2928 N N . ALA B 1 28 ? 6.797 19.656 -10.805 1 60.72 28 ALA B N 1
ATOM 2929 C CA . ALA B 1 28 ? 5.789 19.422 -9.773 1 60.72 28 ALA B CA 1
ATOM 2930 C C . ALA B 1 28 ? 6.375 19.609 -8.383 1 60.72 28 ALA B C 1
ATOM 2932 O O . ALA B 1 28 ? 5.668 20.031 -7.457 1 60.72 28 ALA B O 1
ATOM 2933 N N . SER B 1 29 ? 7.684 19.531 -8.422 1 55.19 29 SER B N 1
ATOM 2934 C CA . SER B 1 29 ? 8.383 19.641 -7.145 1 55.19 29 SER B CA 1
ATOM 2935 C C . SER B 1 29 ? 8.742 21.094 -6.832 1 55.19 29 SER B C 1
ATOM 2937 O O . SER B 1 29 ? 8.992 21.438 -5.676 1 55.19 29 SER B O 1
ATOM 2939 N N . VAL B 1 30 ? 8.695 21.922 -7.797 1 57 30 VAL B N 1
ATOM 2940 C CA . VAL B 1 30 ? 9.25 23.266 -7.637 1 57 30 VAL B CA 1
ATOM 2941 C C . VAL B 1 30 ? 8.133 24.297 -7.711 1 57 30 VAL B C 1
ATOM 2943 O O . VAL B 1 30 ? 8.234 25.391 -7.125 1 57 30 VAL B O 1
ATOM 2946 N N . LEU B 1 31 ? 7.062 23.969 -8.305 1 61.34 31 LEU B N 1
ATOM 2947 C CA . LEU B 1 31 ? 5.984 24.938 -8.469 1 61.34 31 LEU B CA 1
ATOM 2948 C C . LEU B 1 31 ? 5.219 25.125 -7.16 1 61.34 31 LEU B C 1
ATOM 2950 O O . LEU B 1 31 ? 4.988 24.156 -6.43 1 61.34 31 LEU B O 1
ATOM 2954 N N . GLY B 1 32 ? 5.008 26.406 -6.898 1 53.31 32 GLY B N 1
ATOM 2955 C CA . GLY B 1 32 ? 4.246 26.75 -5.711 1 53.31 32 GLY B CA 1
ATOM 2956 C C . GLY B 1 32 ? 2.863 26.125 -5.684 1 53.31 32 GLY B C 1
ATOM 2957 O O . GLY B 1 32 ? 2.35 25.703 -6.723 1 53.31 32 GLY B O 1
ATOM 2958 N N . MET B 1 33 ? 2.238 26.094 -4.551 1 49.5 33 MET B N 1
ATOM 2959 C CA . MET B 1 33 ? 0.958 25.438 -4.316 1 49.5 33 MET B CA 1
ATOM 2960 C C . MET B 1 33 ? -0.161 26.141 -5.086 1 49.5 33 MET B C 1
ATOM 2962 O O . MET B 1 33 ? -1.199 25.531 -5.359 1 49.5 33 MET B O 1
ATOM 2966 N N . ASP B 1 34 ? 0.064 27.312 -5.461 1 54.19 34 ASP B N 1
ATOM 2967 C CA . ASP B 1 34 ? -0.944 28.078 -6.188 1 54.19 34 ASP B CA 1
ATOM 2968 C C . ASP B 1 34 ? -0.895 27.766 -7.684 1 54.19 34 ASP B C 1
ATOM 2970 O O . ASP B 1 34 ? -1.637 28.359 -8.469 1 54.19 34 ASP B O 1
ATOM 2974 N N . TYR B 1 35 ? -0.056 26.75 -7.941 1 61.16 35 TYR B N 1
ATOM 2975 C CA . TYR B 1 35 ? 0.088 26.453 -9.359 1 61.16 35 TYR B CA 1
ATOM 2976 C C . TYR B 1 35 ? -0.378 25.031 -9.672 1 61.16 35 TYR B C 1
ATOM 2978 O O . TYR B 1 35 ? -0.151 24.109 -8.891 1 61.16 35 TYR B O 1
ATOM 2986 N N . VAL B 1 36 ? -1.164 24.938 -10.68 1 69.5 36 VAL B N 1
ATOM 2987 C CA . VAL B 1 36 ? -1.555 23.656 -11.242 1 69.5 36 VAL B CA 1
ATOM 2988 C C . VAL B 1 36 ? -0.807 23.406 -12.555 1 69.5 36 VAL B C 1
ATOM 2990 O O . VAL B 1 36 ? -0.861 24.25 -13.469 1 69.5 36 VAL B O 1
ATOM 2993 N N . LEU B 1 37 ? -0.085 22.25 -12.492 1 74.94 37 LEU B N 1
ATOM 2994 C CA . LEU B 1 37 ? 0.645 21.906 -13.703 1 74.94 37 LEU B CA 1
ATOM 2995 C C . LEU B 1 37 ? -0.177 20.969 -14.578 1 74.94 37 LEU B C 1
ATOM 2997 O O . LEU B 1 37 ? -0.642 19.922 -14.117 1 74.94 37 LEU B O 1
ATOM 3001 N N . GLU B 1 38 ? -0.415 21.391 -15.766 1 78.94 38 GLU B N 1
ATOM 3002 C CA . GLU B 1 38 ? -1.046 20.562 -16.797 1 78.94 38 GLU B CA 1
ATOM 3003 C C . GLU B 1 38 ? -0.105 20.328 -17.969 1 78.94 38 GLU B C 1
ATOM 3005 O O . GLU B 1 38 ? 0.712 21.203 -18.297 1 78.94 38 GLU B O 1
ATOM 3010 N N . THR B 1 39 ? -0.227 19.078 -18.484 1 82.25 39 THR B N 1
ATOM 3011 C CA . THR B 1 39 ? 0.635 18.797 -19.625 1 82.25 39 THR B CA 1
ATOM 3012 C C . THR B 1 39 ? -0.176 18.219 -20.781 1 82.25 39 THR B C 1
ATOM 3014 O O . THR B 1 39 ? -1.156 17.5 -20.578 1 82.25 39 THR B O 1
ATOM 3017 N N . ILE B 1 40 ? 0.25 18.656 -22 1 82.88 40 ILE B N 1
ATOM 3018 C CA . ILE B 1 40 ? -0.283 18.109 -23.25 1 82.88 40 ILE B CA 1
ATOM 3019 C C . ILE B 1 40 ? 0.862 17.609 -24.125 1 82.88 40 ILE B C 1
ATOM 3021 O O . ILE B 1 40 ? 1.735 18.391 -24.516 1 82.88 40 ILE B O 1
ATOM 3025 N N . ASP B 1 41 ? 0.818 16.266 -24.359 1 81.12 41 ASP B N 1
ATOM 3026 C CA . ASP B 1 41 ? 1.916 15.695 -25.141 1 81.12 41 ASP B CA 1
ATOM 3027 C C . ASP B 1 41 ? 1.391 14.883 -26.312 1 81.12 41 ASP B C 1
ATOM 3029 O O . ASP B 1 41 ? 2.111 14.047 -26.859 1 81.12 41 ASP B O 1
ATOM 3033 N N . ASP B 1 42 ? 0.194 15.125 -26.656 1 79.62 42 ASP B N 1
ATOM 3034 C CA . ASP B 1 42 ? -0.471 14.422 -27.75 1 79.62 42 ASP B CA 1
ATOM 3035 C C . ASP B 1 42 ? -1.22 15.391 -28.656 1 79.62 42 ASP B C 1
ATOM 3037 O O . ASP B 1 42 ? -1.935 16.281 -28.172 1 79.62 42 ASP B O 1
ATOM 3041 N N . THR B 1 43 ? -1.034 15.172 -29.953 1 79.88 43 THR B N 1
ATOM 3042 C CA . THR B 1 43 ? -1.583 16.094 -30.938 1 79.88 43 THR B CA 1
ATOM 3043 C C . THR B 1 43 ? -3.107 16.047 -30.938 1 79.88 43 THR B C 1
ATOM 3045 O O . THR B 1 43 ? -3.77 17.078 -31.094 1 79.88 43 THR B O 1
ATOM 3048 N N . ALA B 1 44 ? -3.574 14.875 -30.797 1 73.5 44 ALA B N 1
ATOM 3049 C CA . ALA B 1 44 ? -5.027 14.742 -30.781 1 73.5 44 ALA B CA 1
ATOM 3050 C C . ALA B 1 44 ? -5.641 15.477 -29.594 1 73.5 44 ALA B C 1
ATOM 3052 O O . ALA B 1 44 ? -6.652 16.172 -29.734 1 73.5 44 ALA B O 1
ATOM 3053 N N . TYR B 1 45 ? -4.98 15.344 -28.516 1 79 45 TYR B N 1
ATOM 3054 C CA . TYR B 1 45 ? -5.453 16.047 -27.328 1 79 45 TYR B CA 1
ATOM 3055 C C . TYR B 1 45 ? -5.324 17.547 -27.484 1 79 45 TYR B C 1
ATOM 3057 O O . TYR B 1 45 ? -6.199 18.297 -27.062 1 79 45 TYR B O 1
ATOM 3065 N N . LEU B 1 46 ? -4.34 17.938 -28.031 1 85.38 46 LEU B N 1
ATOM 3066 C CA . LEU B 1 46 ? -4.133 19.359 -28.266 1 85.38 46 LEU B CA 1
ATOM 3067 C C . LEU B 1 46 ? -5.242 19.938 -29.141 1 85.38 46 LEU B C 1
ATOM 3069 O O . LEU B 1 46 ? -5.789 21 -28.844 1 85.38 46 LEU B O 1
ATOM 3073 N N . GLU B 1 47 ? -5.539 19.328 -30.203 1 81.19 47 GLU B N 1
ATOM 3074 C CA . GLU B 1 47 ? -6.602 19.781 -31.078 1 81.19 47 GLU B CA 1
ATOM 3075 C C . GLU B 1 47 ? -7.934 19.875 -30.344 1 81.19 47 GLU B C 1
ATOM 3077 O O . GLU B 1 47 ? -8.688 20.828 -30.547 1 81.19 47 GLU B O 1
ATOM 3082 N N . GLU B 1 48 ? -8.156 18.938 -29.516 1 77.94 48 GLU B N 1
ATOM 3083 C CA . GLU B 1 48 ? -9.359 18.953 -28.703 1 77.94 48 GLU B CA 1
ATOM 3084 C C . GLU B 1 48 ? -9.336 20.109 -27.703 1 77.94 48 GLU B C 1
ATOM 3086 O O . GLU B 1 48 ? -10.352 20.781 -27.5 1 77.94 48 GLU B O 1
ATOM 3091 N N . TYR B 1 49 ? -8.266 20.25 -27.047 1 81.38 49 TYR B N 1
ATOM 3092 C CA . TYR B 1 49 ? -8.062 21.312 -26.062 1 81.38 49 TYR B CA 1
ATOM 3093 C C . TYR B 1 49 ? -8.32 22.672 -26.672 1 81.38 49 TYR B C 1
ATOM 3095 O O . TYR B 1 49 ? -8.898 23.547 -26.016 1 81.38 49 TYR B O 1
ATOM 3103 N N . LEU B 1 50 ? -8.039 22.828 -27.938 1 86.5 50 LEU B N 1
ATOM 3104 C CA . LEU B 1 50 ? -8.07 24.125 -28.594 1 86.5 50 LEU B CA 1
ATOM 3105 C C . LEU B 1 50 ? -9.492 24.469 -29.062 1 86.5 50 LEU B C 1
ATOM 3107 O O . LEU B 1 50 ? -9.75 25.594 -29.5 1 86.5 50 LEU B O 1
ATOM 3111 N N . LYS B 1 51 ? -10.406 23.578 -28.891 1 79.19 51 LYS B N 1
ATOM 3112 C CA . LYS B 1 51 ? -11.789 23.812 -29.297 1 79.19 51 LYS B CA 1
ATOM 3113 C C . LYS B 1 51 ? -12.531 24.672 -28.281 1 79.19 51 LYS B C 1
ATOM 3115 O O . LYS B 1 51 ? -13.57 25.25 -28.594 1 79.19 51 LYS B O 1
ATOM 3120 N N . SER B 1 52 ? -12.07 24.656 -27.141 1 79.31 52 SER B N 1
ATOM 3121 C CA . SER B 1 52 ? -12.68 25.453 -26.078 1 79.31 52 SER B CA 1
ATOM 3122 C C . SER B 1 52 ? -11.68 26.438 -25.484 1 79.31 52 SER B C 1
ATOM 3124 O O . SER B 1 52 ? -10.469 26.234 -25.578 1 79.31 52 SER B O 1
ATOM 3126 N N . SER B 1 53 ? -12.25 27.438 -24.969 1 78.88 53 SER B N 1
ATOM 3127 C CA . SER B 1 53 ? -11.398 28.406 -24.281 1 78.88 53 SER B CA 1
ATOM 3128 C C . SER B 1 53 ? -11.07 27.938 -22.859 1 78.88 53 SER B C 1
ATOM 3130 O O . SER B 1 53 ? -11.945 27.438 -22.141 1 78.88 53 SER B O 1
ATOM 3132 N N . HIS B 1 54 ? -9.766 28 -22.594 1 80.81 54 HIS B N 1
ATOM 3133 C CA . HIS B 1 54 ? -9.289 27.609 -21.266 1 80.81 54 HIS B CA 1
ATOM 3134 C C . HIS B 1 54 ? -8.5 28.734 -20.609 1 80.81 54 HIS B C 1
ATOM 3136 O O . HIS B 1 54 ? -7.844 29.516 -21.297 1 80.81 54 HIS B O 1
ATOM 3142 N N . ARG B 1 55 ? -8.688 28.844 -19.312 1 79.12 55 ARG B N 1
ATOM 3143 C CA . ARG B 1 55 ? -7.816 29.75 -18.594 1 79.12 55 ARG B CA 1
ATOM 3144 C C . ARG B 1 55 ? -6.418 29.172 -18.422 1 79.12 55 ARG B C 1
ATOM 3146 O O . ARG B 1 55 ? -6.258 28.078 -17.859 1 79.12 55 ARG B O 1
ATOM 3153 N N . ILE B 1 56 ? -5.5 29.906 -18.953 1 85.56 56 ILE B N 1
ATOM 3154 C CA . ILE B 1 56 ? -4.094 29.531 -18.844 1 85.56 56 ILE B CA 1
ATOM 3155 C C . ILE B 1 56 ? -3.277 30.719 -18.359 1 85.56 56 ILE B C 1
ATOM 3157 O O . ILE B 1 56 ? -3.246 31.766 -19.016 1 85.56 56 ILE B O 1
ATOM 3161 N N . ASP B 1 57 ? -2.717 30.516 -17.25 1 80.62 57 ASP B N 1
ATOM 3162 C CA . ASP B 1 57 ? -1.907 31.609 -16.719 1 80.62 57 ASP B CA 1
ATOM 3163 C C . ASP B 1 57 ? -0.524 31.625 -17.359 1 80.62 57 ASP B C 1
ATOM 3165 O O . ASP B 1 57 ? -0.034 32.688 -17.75 1 80.62 57 ASP B O 1
ATOM 3169 N N . THR B 1 58 ? 0.037 30.484 -17.391 1 84 58 THR B N 1
ATOM 3170 C CA . THR B 1 58 ? 1.35 30.359 -18.016 1 84 58 THR B CA 1
ATOM 3171 C C . THR B 1 58 ? 1.374 29.203 -19 1 84 58 THR B C 1
ATOM 3173 O O . THR B 1 58 ? 0.981 28.078 -18.656 1 84 58 THR B O 1
ATOM 3176 N N . LEU B 1 59 ? 1.805 29.531 -20.203 1 90.44 59 LEU B N 1
ATOM 3177 C CA . LEU B 1 59 ? 1.945 28.516 -21.25 1 90.44 59 LEU B CA 1
ATOM 3178 C C . LEU B 1 59 ? 3.412 28.297 -21.594 1 90.44 59 LEU B C 1
ATOM 3180 O O . LEU B 1 59 ? 4.152 29.25 -21.828 1 90.44 59 LEU B O 1
ATOM 3184 N N . ILE B 1 60 ? 3.793 27.078 -21.453 1 88.44 60 ILE B N 1
ATOM 3185 C CA . ILE B 1 60 ? 5.086 26.641 -21.953 1 88.44 60 ILE B CA 1
ATOM 3186 C C . ILE B 1 60 ? 4.883 25.688 -23.141 1 88.44 60 ILE B C 1
ATOM 3188 O O . ILE B 1 60 ? 4.324 24.609 -22.969 1 88.44 60 ILE B O 1
ATOM 3192 N N . ILE B 1 61 ? 5.402 26.141 -24.375 1 92.06 61 ILE B N 1
ATOM 3193 C CA . ILE B 1 61 ? 4.953 25.406 -25.547 1 92.06 61 ILE B CA 1
ATOM 3194 C C . ILE B 1 61 ? 6.098 25.297 -26.562 1 92.06 61 ILE B C 1
ATOM 3196 O O . ILE B 1 61 ? 6.926 26.203 -26.672 1 92.06 61 ILE B O 1
ATOM 3200 N N . ASP B 1 62 ? 6.027 24.188 -27.312 1 89.88 62 ASP B N 1
ATOM 3201 C CA . ASP B 1 62 ? 6.941 24.047 -28.438 1 89.88 62 ASP B CA 1
ATOM 3202 C C . ASP B 1 62 ? 6.824 25.25 -29.375 1 89.88 62 ASP B C 1
ATOM 3204 O O . ASP B 1 62 ? 5.715 25.656 -29.734 1 89.88 62 ASP B O 1
ATOM 3208 N N . GLU B 1 63 ? 7.91 25.719 -29.766 1 88.06 63 GLU B N 1
ATOM 3209 C CA . GLU B 1 63 ? 7.945 26.922 -30.594 1 88.06 63 GLU B CA 1
ATOM 3210 C C . GLU B 1 63 ? 7.117 26.75 -31.859 1 88.06 63 GLU B C 1
ATOM 3212 O O . GLU B 1 63 ? 6.445 27.688 -32.312 1 88.06 63 GLU B O 1
ATOM 3217 N N . GLU B 1 64 ? 7.07 25.547 -32.344 1 86.69 64 GLU B N 1
ATOM 3218 C CA . GLU B 1 64 ? 6.391 25.281 -33.594 1 86.69 64 GLU B CA 1
ATOM 3219 C C . GLU B 1 64 ? 4.875 25.312 -33.438 1 86.69 64 GLU B C 1
ATOM 3221 O O . GLU B 1 64 ? 4.141 25.516 -34.406 1 86.69 64 GLU B O 1
ATOM 3226 N N . LEU B 1 65 ? 4.469 25.141 -32.156 1 88.81 65 LEU B N 1
ATOM 3227 C CA . LEU B 1 65 ? 3.035 25.047 -31.906 1 88.81 65 LEU B CA 1
ATOM 3228 C C . LEU B 1 65 ? 2.48 26.359 -31.375 1 88.81 65 LEU B C 1
ATOM 3230 O O . LEU B 1 65 ? 1.264 26.531 -31.297 1 88.81 65 LEU B O 1
ATOM 3234 N N . ALA B 1 66 ? 3.293 27.25 -31 1 90.12 66 ALA B N 1
ATOM 3235 C CA . ALA B 1 66 ? 2.922 28.453 -30.266 1 90.12 66 ALA B CA 1
ATOM 3236 C C . ALA B 1 66 ? 1.979 29.328 -31.094 1 90.12 66 ALA B C 1
ATOM 3238 O O . ALA B 1 66 ? 1.001 29.859 -30.562 1 90.12 66 ALA B O 1
ATOM 3239 N N . GLY B 1 67 ? 2.205 29.531 -32.375 1 87.62 67 GLY B N 1
ATOM 3240 C CA . GLY B 1 67 ? 1.394 30.375 -33.219 1 87.62 67 GLY B CA 1
ATOM 3241 C C . GLY B 1 67 ? -0.069 29.984 -33.25 1 87.62 67 GLY B C 1
ATOM 3242 O O . GLY B 1 67 ? -0.942 30.781 -32.875 1 87.62 67 GLY B O 1
ATOM 3243 N N . GLU B 1 68 ? -0.286 28.781 -33.594 1 87.62 68 GLU B N 1
ATOM 3244 C CA . GLU B 1 68 ? -1.652 28.281 -33.688 1 87.62 68 GLU B CA 1
ATOM 3245 C C . GLU B 1 68 ? -2.338 28.266 -32.344 1 87.62 68 GLU B C 1
ATOM 3247 O O . GLU B 1 68 ? -3.52 28.609 -32.219 1 87.62 68 GLU B O 1
ATOM 3252 N N . PHE B 1 69 ? -1.62 27.906 -31.328 1 89.81 69 PHE B N 1
ATOM 3253 C CA . PHE B 1 69 ? -2.18 27.812 -29.984 1 89.81 69 PHE B CA 1
ATOM 3254 C C . PHE B 1 69 ? -2.619 29.172 -29.469 1 89.81 69 PHE B C 1
ATOM 3256 O O . PHE B 1 69 ? -3.729 29.328 -28.953 1 89.81 69 PHE B O 1
ATOM 3263 N N . CYS B 1 70 ? -1.791 30.141 -29.672 1 88.31 70 CYS B N 1
ATOM 3264 C CA . CYS B 1 70 ? -2.041 31.453 -29.125 1 88.31 70 CYS B CA 1
ATOM 3265 C C . CYS B 1 70 ? -3.076 32.219 -29.938 1 88.31 70 CYS B C 1
ATOM 3267 O O . CYS B 1 70 ? -3.621 33.219 -29.5 1 88.31 70 CYS B O 1
ATOM 3269 N N . GLN B 1 71 ? -3.361 31.719 -31.125 1 86.19 71 GLN B N 1
ATOM 3270 C CA . GLN B 1 71 ? -4.465 32.281 -31.906 1 86.19 71 GLN B CA 1
ATOM 3271 C C . GLN B 1 71 ? -5.812 31.859 -31.328 1 86.19 71 GLN B C 1
ATOM 3273 O O . GLN B 1 71 ? -6.793 32.594 -31.422 1 86.19 71 GLN B O 1
ATOM 3278 N N . LYS B 1 72 ? -5.777 30.781 -30.656 1 87.44 72 LYS B N 1
ATOM 3279 C CA . LYS B 1 72 ? -7.031 30.203 -30.188 1 87.44 72 LYS B CA 1
ATOM 3280 C C . LYS B 1 72 ? -7.18 30.359 -28.672 1 87.44 72 LYS B C 1
ATOM 3282 O O . LYS B 1 72 ? -8.281 30.234 -28.141 1 87.44 72 LYS B O 1
ATOM 3287 N N . GLN B 1 73 ? -6.105 30.453 -28.047 1 85.12 73 GLN B N 1
ATOM 3288 C CA . GLN B 1 73 ? -6.086 30.609 -26.594 1 85.12 73 GLN B CA 1
ATOM 3289 C C . GLN B 1 73 ? -5.375 31.906 -26.203 1 85.12 73 GLN B C 1
ATOM 3291 O O . GLN B 1 73 ? -4.602 32.469 -26.984 1 85.12 73 GLN B O 1
ATOM 3296 N N . ASN B 1 74 ? -5.727 32.406 -25.016 1 85.69 74 ASN B N 1
ATOM 3297 C CA . ASN B 1 74 ? -5.137 33.656 -24.531 1 85.69 74 ASN B CA 1
ATOM 3298 C C . ASN B 1 74 ? -4.414 33.438 -23.203 1 85.69 74 ASN B C 1
ATOM 3300 O O . ASN B 1 74 ? -4.887 33.875 -22.156 1 85.69 74 ASN B O 1
ATOM 3304 N N . PRO B 1 75 ? -3.303 32.781 -23.281 1 88.25 75 PRO B N 1
ATOM 3305 C CA . PRO B 1 75 ? -2.533 32.656 -22.031 1 88.25 75 PRO B CA 1
ATOM 3306 C C . PRO B 1 75 ? -1.934 34 -21.578 1 88.25 75 PRO B C 1
ATOM 3308 O O . PRO B 1 75 ? -1.562 34.812 -22.406 1 88.25 75 PRO B O 1
ATOM 3311 N N . ALA B 1 76 ? -1.854 34.156 -20.266 1 83.19 76 ALA B N 1
ATOM 3312 C CA . ALA B 1 76 ? -1.314 35.406 -19.703 1 83.19 76 ALA B CA 1
ATOM 3313 C C . ALA B 1 76 ? 0.182 35.531 -19.984 1 83.19 76 ALA B C 1
ATOM 3315 O O . ALA B 1 76 ? 0.68 36.625 -20.281 1 83.19 76 ALA B O 1
ATOM 3316 N N . HIS B 1 77 ? 0.931 34.5 -19.797 1 83.56 77 HIS B N 1
ATOM 3317 C CA . HIS B 1 77 ? 2.361 34.438 -20.078 1 83.56 77 HIS B CA 1
ATOM 3318 C C . HIS B 1 77 ? 2.684 33.281 -21 1 83.56 77 HIS B C 1
ATOM 3320 O O . HIS B 1 77 ? 2.104 32.188 -20.875 1 83.56 77 HIS B O 1
ATOM 3326 N N . VAL B 1 78 ? 3.541 33.562 -22 1 87.69 78 VAL B N 1
ATOM 3327 C CA . VAL B 1 78 ? 3.889 32.531 -22.953 1 87.69 78 VAL B CA 1
ATOM 3328 C C . VAL B 1 78 ? 5.406 32.375 -23.016 1 87.69 78 VAL B C 1
ATOM 3330 O O . VAL B 1 78 ? 6.133 33.344 -23.172 1 87.69 78 VAL B O 1
ATOM 3333 N N . TYR B 1 79 ? 5.824 31.109 -22.734 1 86.5 79 TYR B N 1
ATOM 3334 C CA . TYR B 1 79 ? 7.211 30.719 -22.953 1 86.5 79 TYR B CA 1
ATOM 3335 C C . TYR B 1 79 ? 7.312 29.656 -24.047 1 86.5 79 TYR B C 1
ATOM 3337 O O . TYR B 1 79 ? 6.504 28.734 -24.094 1 86.5 79 TYR B O 1
ATOM 3345 N N . GLN B 1 80 ? 8.266 29.875 -24.938 1 88.56 80 GLN B N 1
ATOM 3346 C CA . GLN B 1 80 ? 8.43 28.938 -26.047 1 88.56 80 GLN B CA 1
ATOM 3347 C C . GLN B 1 80 ? 9.656 28.047 -25.828 1 88.56 80 GLN B C 1
ATOM 3349 O O . GLN B 1 80 ? 10.719 28.531 -25.453 1 88.56 80 GLN B O 1
ATOM 3354 N N . LEU B 1 81 ? 9.438 26.75 -25.938 1 88.38 81 LEU B N 1
ATOM 3355 C CA . LEU B 1 81 ? 10.523 25.766 -25.875 1 88.38 81 LEU B CA 1
ATOM 3356 C C . LEU B 1 81 ? 11.258 25.688 -27.219 1 88.38 81 LEU B C 1
ATOM 3358 O O . LEU B 1 81 ? 10.648 25.422 -28.25 1 88.38 81 LEU B O 1
ATOM 3362 N N . SER B 1 82 ? 12.539 25.953 -27.281 1 84.25 82 SER B N 1
ATOM 3363 C CA . SER B 1 82 ? 13.336 25.938 -28.5 1 84.25 82 SER B CA 1
ATOM 3364 C C . SER B 1 82 ? 14.602 25.094 -28.312 1 84.25 82 SER B C 1
ATOM 3366 O O . SER B 1 82 ? 15.102 24.953 -27.203 1 84.25 82 SER B O 1
ATOM 3368 N N . GLU B 1 83 ? 15.07 24.453 -29.297 1 77.31 83 GLU B N 1
ATOM 3369 C CA . GLU B 1 83 ? 16.312 23.688 -29.266 1 77.31 83 GLU B CA 1
ATOM 3370 C C . GLU B 1 83 ? 17.5 24.562 -29.609 1 77.31 83 GLU B C 1
ATOM 3372 O O . GLU B 1 83 ? 18.656 24.156 -29.422 1 77.31 83 GLU B O 1
ATOM 3377 N N . GLY B 1 84 ? 17.406 25.688 -30.141 1 67.62 84 GLY B N 1
ATOM 3378 C CA . GLY B 1 84 ? 18.516 26.5 -30.625 1 67.62 84 GLY B CA 1
ATOM 3379 C C . GLY B 1 84 ? 18.75 27.734 -29.781 1 67.62 84 GLY B C 1
ATOM 3380 O O . GLY B 1 84 ? 19.875 27.984 -29.328 1 67.62 84 GLY B O 1
ATOM 3381 N N . ASP B 1 85 ? 17.938 28.953 -29.812 1 60.22 85 ASP B N 1
ATOM 3382 C CA . ASP B 1 85 ? 18.234 30.312 -29.406 1 60.22 85 ASP B CA 1
ATOM 3383 C C . ASP B 1 85 ? 17.625 30.625 -28.047 1 60.22 85 ASP B C 1
ATOM 3385 O O . ASP B 1 85 ? 16.516 30.188 -27.734 1 60.22 85 ASP B O 1
ATOM 3389 N N . GLU B 1 86 ? 18.391 31.125 -27.062 1 57.09 86 GLU B N 1
ATOM 3390 C CA . GLU B 1 86 ? 17.969 31.562 -25.75 1 57.09 86 GLU B CA 1
ATOM 3391 C C . GLU B 1 86 ? 17.422 33 -25.781 1 57.09 86 GLU B C 1
ATOM 3393 O O . GLU B 1 86 ? 17.828 33.844 -24.984 1 57.09 86 GLU B O 1
ATOM 3398 N N . SER B 1 87 ? 16.766 33.438 -26.766 1 57.94 87 SER B N 1
ATOM 3399 C CA . SER B 1 87 ? 16.281 34.812 -26.719 1 57.94 87 SER B CA 1
ATOM 3400 C C . SER B 1 87 ? 15.148 34.969 -25.719 1 57.94 87 SER B C 1
ATOM 3402 O O . SER B 1 87 ? 14.617 34 -25.219 1 57.94 87 SER B O 1
ATOM 3404 N N . SER B 1 88 ? 14.641 36.281 -25.438 1 60.72 88 SER B N 1
ATOM 3405 C CA . SER B 1 88 ? 13.625 36.656 -24.453 1 60.72 88 SER B CA 1
ATOM 3406 C C . SER B 1 88 ? 12.312 35.906 -24.719 1 60.72 88 SER B C 1
ATOM 3408 O O . SER B 1 88 ? 11.844 35.844 -25.859 1 60.72 88 SER B O 1
ATOM 3410 N N . GLY B 1 89 ? 11.711 35.062 -23.75 1 71.06 89 GLY B N 1
ATOM 3411 C CA . GLY B 1 89 ? 10.461 34.312 -23.812 1 71.06 89 GLY B CA 1
ATOM 3412 C C . GLY B 1 89 ? 10.625 32.906 -24.297 1 71.06 89 GLY B C 1
ATOM 3413 O O . GLY B 1 89 ? 9.648 32.156 -24.453 1 71.06 89 GLY B O 1
ATOM 3414 N N . LYS B 1 90 ? 11.906 32.562 -24.531 1 81.56 90 LYS B N 1
ATOM 3415 C CA . LYS B 1 90 ? 12.156 31.219 -25 1 81.56 90 LYS B CA 1
ATOM 3416 C C . LYS B 1 90 ? 12.914 30.406 -23.953 1 81.56 90 LYS B C 1
ATOM 3418 O O . LYS B 1 90 ? 13.773 30.953 -23.25 1 81.56 90 LYS B O 1
ATOM 3423 N N . ILE B 1 91 ? 12.562 29.125 -23.766 1 85 91 ILE B N 1
ATOM 3424 C CA . ILE B 1 91 ? 13.211 28.172 -22.859 1 85 91 ILE B CA 1
ATOM 3425 C C . ILE B 1 91 ? 13.922 27.094 -23.672 1 85 91 ILE B C 1
ATOM 3427 O O . ILE B 1 91 ? 13.32 26.484 -24.562 1 85 91 ILE B O 1
ATOM 3431 N N . ASN B 1 92 ? 15.258 26.984 -23.391 1 81.44 92 ASN B N 1
ATOM 3432 C CA . ASN B 1 92 ? 16 25.891 -24.031 1 81.44 92 ASN B CA 1
ATOM 3433 C C . ASN B 1 92 ? 15.531 24.531 -23.547 1 81.44 92 ASN B C 1
ATOM 3435 O O . ASN B 1 92 ? 15.586 24.234 -22.359 1 81.44 92 ASN B O 1
ATOM 3439 N N . LYS B 1 93 ? 15.109 23.719 -24.453 1 82.69 93 LYS B N 1
ATOM 3440 C CA . LYS B 1 93 ? 14.586 22.391 -24.109 1 82.69 93 LYS B CA 1
ATOM 3441 C C . LYS B 1 93 ? 15.641 21.547 -23.406 1 82.69 93 LYS B C 1
ATOM 3443 O O . LYS B 1 93 ? 15.32 20.734 -22.531 1 82.69 93 LYS B O 1
ATOM 3448 N N . TYR B 1 94 ? 16.859 21.766 -23.719 1 76.69 94 TYR B N 1
ATOM 3449 C CA . TYR B 1 94 ? 17.938 20.953 -23.156 1 76.69 94 TYR B CA 1
ATOM 3450 C C . TYR B 1 94 ? 18.219 21.359 -21.719 1 76.69 94 TYR B C 1
ATOM 3452 O O . TYR B 1 94 ? 18.859 20.609 -20.969 1 76.69 94 TYR B O 1
ATOM 3460 N N . ALA B 1 95 ? 17.734 22.547 -21.281 1 75.56 95 ALA B N 1
ATOM 3461 C CA . ALA B 1 95 ? 17.938 22.984 -19.906 1 75.56 95 ALA B CA 1
ATOM 3462 C C . ALA B 1 95 ? 16.984 22.266 -18.953 1 75.56 95 ALA B C 1
ATOM 3464 O O . ALA B 1 95 ? 17.109 22.406 -17.734 1 75.56 95 ALA B O 1
ATOM 3465 N N . GLY B 1 96 ? 16.125 21.484 -19.5 1 77.12 96 GLY B N 1
ATOM 3466 C CA . GLY B 1 96 ? 15.227 20.688 -18.703 1 77.12 96 GLY B CA 1
ATOM 3467 C C . GLY B 1 96 ? 14.367 21.5 -17.766 1 77.12 96 GLY B C 1
ATOM 3468 O O . GLY B 1 96 ? 13.945 22.609 -18.109 1 77.12 96 GLY B O 1
ATOM 3469 N N . SER B 1 97 ? 14.117 20.953 -16.578 1 75.5 97 SER B N 1
ATOM 3470 C CA . SER B 1 97 ? 13.25 21.625 -15.617 1 75.5 97 SER B CA 1
ATOM 3471 C C . SER B 1 97 ? 13.875 22.906 -15.109 1 75.5 97 SER B C 1
ATOM 3473 O O . SER B 1 97 ? 13.172 23.859 -14.773 1 75.5 97 SER B O 1
ATOM 3475 N N . GLN B 1 98 ? 15.133 22.875 -15.023 1 72.5 98 GLN B N 1
ATOM 3476 C CA . GLN B 1 98 ? 15.82 24.062 -14.539 1 72.5 98 GLN B CA 1
ATOM 3477 C C . GLN B 1 98 ? 15.602 25.25 -15.477 1 72.5 98 GLN B C 1
ATOM 3479 O O . GLN B 1 98 ? 15.438 26.375 -15.023 1 72.5 98 GLN B O 1
ATOM 3484 N N . GLY B 1 99 ? 15.602 25 -16.734 1 77.69 99 GLY B N 1
ATOM 3485 C CA . GLY B 1 99 ? 15.297 26.047 -17.688 1 77.69 99 GLY B CA 1
ATOM 3486 C C . GLY B 1 99 ? 13.922 26.641 -17.5 1 77.69 99 GLY B C 1
ATOM 3487 O O . GLY B 1 99 ? 13.742 27.859 -17.594 1 77.69 99 GLY B O 1
ATOM 3488 N N . ILE B 1 100 ? 13.016 25.828 -17.188 1 80.69 100 ILE B N 1
ATOM 3489 C CA . ILE B 1 100 ? 11.648 26.281 -16.969 1 80.69 100 ILE B CA 1
ATOM 3490 C C . ILE B 1 100 ? 11.562 27.094 -15.688 1 80.69 100 ILE B C 1
ATOM 3492 O O . ILE B 1 100 ? 10.977 28.188 -15.672 1 80.69 100 ILE B O 1
ATOM 3496 N N . VAL B 1 101 ? 12.188 26.656 -14.672 1 74.5 101 VAL B N 1
ATOM 3497 C CA . VAL B 1 101 ? 12.172 27.344 -13.383 1 74.5 101 VAL B CA 1
ATOM 3498 C C . VAL B 1 101 ? 12.805 28.719 -13.516 1 74.5 101 VAL B C 1
ATOM 3500 O O . VAL B 1 101 ? 12.297 29.703 -12.953 1 74.5 101 VAL B O 1
ATOM 3503 N N . GLN B 1 102 ? 13.82 28.781 -14.188 1 72.12 102 GLN B N 1
ATOM 3504 C CA . GLN B 1 102 ? 14.5 30.047 -14.398 1 72.12 102 GLN B CA 1
ATOM 3505 C C . GLN B 1 102 ? 13.625 31.031 -15.188 1 72.12 102 GLN B C 1
ATOM 3507 O O . GLN B 1 102 ? 13.602 32.219 -14.891 1 72.12 102 GLN B O 1
ATOM 3512 N N . ALA B 1 103 ? 12.93 30.531 -16.141 1 75.25 103 ALA B N 1
ATOM 3513 C CA . ALA B 1 103 ? 12.062 31.375 -16.969 1 75.25 103 ALA B CA 1
ATOM 3514 C C . ALA B 1 103 ? 10.867 31.875 -16.156 1 75.25 103 ALA B C 1
ATOM 3516 O O . ALA B 1 103 ? 10.445 33.031 -16.312 1 75.25 103 ALA B O 1
ATOM 3517 N N . LEU B 1 104 ? 10.305 31.016 -15.328 1 70.69 104 LEU B N 1
ATOM 3518 C CA . LEU B 1 104 ? 9.125 31.375 -14.547 1 70.69 104 LEU B CA 1
ATOM 3519 C C . LEU B 1 104 ? 9.492 32.344 -13.43 1 70.69 104 LEU B C 1
ATOM 3521 O O . LEU B 1 104 ? 8.695 33.219 -13.055 1 70.69 104 LEU B O 1
ATOM 3525 N N . GLY B 1 105 ? 10.648 32.469 -13.062 1 60.59 105 GLY B N 1
ATOM 3526 C CA . GLY B 1 105 ? 11.125 33.375 -12.031 1 60.59 105 GLY B CA 1
ATOM 3527 C C . GLY B 1 105 ? 10.594 33.031 -10.656 1 60.59 105 GLY B C 1
ATOM 3528 O O . GLY B 1 105 ? 9.906 32.031 -10.477 1 60.59 105 GLY B O 1
ATOM 3529 N N . ASP B 1 106 ? 10.891 33.969 -9.609 1 49.28 106 ASP B N 1
ATOM 3530 C CA . ASP B 1 106 ? 10.609 33.812 -8.188 1 49.28 106 ASP B CA 1
ATOM 3531 C C . ASP B 1 106 ? 9.109 33.781 -7.922 1 49.28 106 ASP B C 1
ATOM 3533 O O . ASP B 1 106 ? 8.672 33.312 -6.875 1 49.28 106 ASP B O 1
ATOM 3537 N N . MET B 1 107 ? 8.352 34.438 -8.75 1 45.12 107 MET B N 1
ATOM 3538 C CA . MET B 1 107 ? 6.914 34.531 -8.508 1 45.12 107 MET B CA 1
ATOM 3539 C C . MET B 1 107 ? 6.297 33.125 -8.414 1 45.12 107 MET B C 1
ATOM 3541 O O . MET B 1 107 ? 5.301 32.938 -7.715 1 45.12 107 MET B O 1
ATOM 3545 N N . TYR B 1 108 ? 6.672 32.219 -9.219 1 47.03 108 TYR B N 1
ATOM 3546 C CA . TYR B 1 108 ? 6.094 30.891 -9.258 1 47.03 108 TYR B CA 1
ATOM 3547 C C . TYR B 1 108 ? 6.703 30 -8.18 1 47.03 108 TYR B C 1
ATOM 3549 O O . TYR B 1 108 ? 6.188 28.906 -7.902 1 47.03 108 TYR B O 1
ATOM 3557 N N . LEU B 1 109 ? 7.797 30.406 -7.738 1 41.88 109 LEU B N 1
ATOM 3558 C CA . LEU B 1 109 ? 8.414 29.719 -6.609 1 41.88 109 LEU B CA 1
ATOM 3559 C C . LEU B 1 109 ? 7.672 30.016 -5.316 1 41.88 109 LEU B C 1
ATOM 3561 O O . LEU B 1 109 ? 6.945 31 -5.227 1 41.88 109 LEU B O 1
ATOM 3565 N N . LEU B 1 110 ? 7.953 29.062 -4.27 1 40.03 110 LEU B N 1
ATOM 3566 C CA . LEU B 1 110 ? 7.344 29.125 -2.947 1 40.03 110 LEU B CA 1
ATOM 3567 C C . LEU B 1 110 ? 7.379 30.562 -2.41 1 40.03 110 LEU B C 1
ATOM 3569 O O . LEU B 1 110 ? 8.445 31.172 -2.334 1 40.03 110 LEU B O 1
ATOM 3573 N N . LYS B 1 111 ? 6.555 31.391 -2.934 1 36.38 111 LYS B N 1
ATOM 3574 C CA . LYS B 1 111 ? 6.496 32.719 -2.316 1 36.38 111 LYS B CA 1
ATOM 3575 C C . LYS B 1 111 ? 6.68 32.625 -0.804 1 36.38 111 LYS B C 1
ATOM 3577 O O . LYS B 1 111 ? 6.344 31.594 -0.193 1 36.38 111 LYS B O 1
ATOM 3582 N N . ASP B 1 112 ? 7.512 33.5 -0.245 1 32 112 ASP B N 1
ATOM 3583 C CA . ASP B 1 112 ? 7.473 34.094 1.081 1 32 112 ASP B CA 1
ATOM 3584 C C . ASP B 1 112 ? 6.039 34.406 1.499 1 32 112 ASP B C 1
ATOM 3586 O O . ASP B 1 112 ? 5.328 35.156 0.801 1 32 112 ASP B O 1
ATOM 3590 N N . THR B 1 113 ? 5.293 33.562 2.264 1 33.44 113 THR B N 1
ATOM 3591 C CA . THR B 1 113 ? 4.137 33.875 3.096 1 33.44 113 THR B CA 1
ATOM 3592 C C . THR B 1 113 ? 4.281 35.25 3.736 1 33.44 113 THR B C 1
ATOM 3594 O O . THR B 1 113 ? 4.48 35.375 4.949 1 33.44 113 THR B O 1
ATOM 3597 N N . ASN B 1 114 ? 4.793 36.156 3.346 1 31.95 114 ASN B N 1
ATOM 3598 C CA . ASN B 1 114 ? 4.766 37.344 4.199 1 31.95 114 ASN B CA 1
ATOM 3599 C C . ASN B 1 114 ? 3.342 37.719 4.617 1 31.95 114 ASN B C 1
ATOM 3601 O O . ASN B 1 114 ? 3.139 38.562 5.469 1 31.95 114 ASN B O 1
ATOM 3605 N N . GLU B 1 115 ? 2.359 38 3.791 1 34.47 115 GLU B N 1
ATOM 3606 C CA . GLU B 1 115 ? 1.196 38.562 4.477 1 34.47 115 GLU B CA 1
ATOM 3607 C C . GLU B 1 115 ? 0.615 37.562 5.477 1 34.47 115 GLU B C 1
ATOM 3609 O O . GLU B 1 115 ? 0.666 36.344 5.25 1 34.47 115 GLU B O 1
ATOM 3614 N N . GLN B 1 116 ? 0.202 37.812 6.781 1 36.72 116 GLN B N 1
ATOM 3615 C CA . GLN B 1 116 ? -0.114 37.094 8.008 1 36.72 116 GLN B CA 1
ATOM 3616 C C . GLN B 1 116 ? -1.044 35.906 7.734 1 36.72 116 GLN B C 1
ATOM 3618 O O . GLN B 1 116 ? -1.886 35.562 8.57 1 36.72 116 GLN B O 1
ATOM 3623 N N . ALA B 1 117 ? -1.463 35.656 6.555 1 41 117 ALA B N 1
ATOM 3624 C CA . ALA B 1 117 ? -2.518 34.688 6.305 1 41 117 ALA B CA 1
ATOM 3625 C C . ALA B 1 117 ? -2.182 33.344 6.949 1 41 117 ALA B C 1
ATOM 3627 O O . ALA B 1 117 ? -1.038 32.875 6.887 1 41 117 ALA B O 1
ATOM 3628 N N . HIS B 1 118 ? -2.92 32.969 7.957 1 52.22 118 HIS B N 1
ATOM 3629 C CA . HIS B 1 118 ? -2.877 31.734 8.719 1 52.22 118 HIS B CA 1
ATOM 3630 C C . HIS B 1 118 ? -2.641 30.531 7.805 1 52.22 118 HIS B C 1
ATOM 3632 O O . HIS B 1 118 ? -3.459 30.234 6.926 1 52.22 118 HIS B O 1
ATOM 3638 N N . LEU B 1 119 ? -1.305 30.203 7.387 1 75 119 LEU B N 1
ATOM 3639 C CA . LEU B 1 119 ? -0.935 29.141 6.469 1 75 119 LEU B CA 1
ATOM 3640 C C . LEU B 1 119 ? -1.16 27.766 7.105 1 75 119 LEU B C 1
ATOM 3642 O O . LEU B 1 119 ? -0.733 27.531 8.242 1 75 119 LEU B O 1
ATOM 3646 N N . THR B 1 120 ? -2.098 27.047 6.582 1 90.44 120 THR B N 1
ATOM 3647 C CA . THR B 1 120 ? -2.297 25.672 7.008 1 90.44 120 THR B CA 1
ATOM 3648 C C . THR B 1 120 ? -1.083 24.812 6.656 1 90.44 120 THR B C 1
ATOM 3650 O O . THR B 1 120 ? -0.581 24.875 5.531 1 90.44 120 THR B O 1
ATOM 3653 N N . HIS B 1 121 ? -0.473 24.203 7.664 1 92.94 121 HIS B N 1
ATOM 3654 C CA . HIS B 1 121 ? 0.65 23.297 7.449 1 92.94 121 HIS B CA 1
ATOM 3655 C C . HIS B 1 121 ? 0.166 21.891 7.133 1 92.94 121 HIS B C 1
ATOM 3657 O O . HIS B 1 121 ? -0.674 21.344 7.848 1 92.94 121 HIS B O 1
ATOM 3663 N N . LEU B 1 122 ? 0.706 21.344 6.043 1 95.12 122 LEU B N 1
ATOM 3664 C CA . LEU B 1 122 ? 0.387 19.969 5.664 1 95.12 122 LEU B CA 1
ATOM 3665 C C . LEU B 1 122 ? 1.458 19 6.164 1 95.12 122 LEU B C 1
ATOM 3667 O O . LEU B 1 122 ? 2.639 19.156 5.844 1 95.12 122 LEU B O 1
ATOM 3671 N N . ILE B 1 123 ? 1.049 18.047 6.957 1 96.56 123 ILE B N 1
ATOM 3672 C CA . ILE B 1 123 ? 1.917 16.984 7.445 1 96.56 123 ILE B CA 1
ATOM 3673 C C . ILE B 1 123 ? 1.569 15.672 6.742 1 96.56 123 ILE B C 1
ATOM 3675 O O . ILE B 1 123 ? 0.506 15.102 6.98 1 96.56 123 ILE B O 1
ATOM 3679 N N . ASN B 1 124 ? 2.471 15.258 5.891 1 95.62 124 ASN B N 1
ATOM 3680 C CA . ASN B 1 124 ? 2.301 13.961 5.254 1 95.62 124 ASN B CA 1
ATOM 3681 C C . ASN B 1 124 ? 2.842 12.828 6.125 1 95.62 124 ASN B C 1
ATOM 3683 O O . ASN B 1 124 ? 3.932 12.938 6.688 1 95.62 124 ASN B O 1
ATOM 3687 N N . VAL B 1 125 ? 2.033 11.773 6.277 1 96.25 125 VAL B N 1
ATOM 3688 C CA . VAL B 1 125 ? 2.475 10.594 7.023 1 96.25 125 VAL B CA 1
ATOM 3689 C C . VAL B 1 125 ? 2.502 9.383 6.098 1 96.25 125 VAL B C 1
ATOM 3691 O O . VAL B 1 125 ? 1.473 9 5.539 1 96.25 125 VAL B O 1
ATOM 3694 N N . VAL B 1 126 ? 3.666 8.789 5.961 1 93.5 126 VAL B N 1
ATOM 3695 C CA . VAL B 1 126 ? 3.859 7.617 5.117 1 93.5 126 VAL B CA 1
ATOM 3696 C C . VAL B 1 126 ? 4.543 6.512 5.918 1 93.5 126 VAL B C 1
ATOM 3698 O O . VAL B 1 126 ? 4.996 6.738 7.043 1 93.5 126 VAL B O 1
ATOM 3701 N N . SER B 1 127 ? 4.5 5.312 5.328 1 92.62 127 SER B N 1
ATOM 3702 C CA . SER B 1 127 ? 5.23 4.199 5.922 1 92.62 127 SER B CA 1
ATOM 3703 C C . SER B 1 127 ? 6.066 3.465 4.879 1 92.62 127 SER B C 1
ATOM 3705 O O . SER B 1 127 ? 5.637 3.301 3.734 1 92.62 127 SER B O 1
ATOM 3707 N N . VAL B 1 128 ? 7.211 3.049 5.301 1 89 128 VAL B N 1
ATOM 3708 C CA . VAL B 1 128 ? 8.055 2.299 4.379 1 89 128 VAL B CA 1
ATOM 3709 C C . VAL B 1 128 ? 7.988 0.81 4.707 1 89 128 VAL B C 1
ATOM 3711 O O . VAL B 1 128 ? 8.562 -0.016 3.994 1 89 128 VAL B O 1
ATOM 3714 N N . SER B 1 129 ? 7.312 0.528 5.781 1 86.94 129 SER B N 1
ATOM 3715 C CA . SER B 1 129 ? 7.18 -0.862 6.203 1 86.94 129 SER B CA 1
ATOM 3716 C C . SER B 1 129 ? 5.758 -1.169 6.66 1 86.94 129 SER B C 1
ATOM 3718 O O . SER B 1 129 ? 5.109 -0.334 7.297 1 86.94 129 SER B O 1
ATOM 3720 N N . GLY B 1 130 ? 5.312 -2.395 6.332 1 83.44 130 GLY B N 1
ATOM 3721 C CA . GLY B 1 130 ? 4.012 -2.82 6.816 1 83.44 130 GLY B CA 1
ATOM 3722 C C . GLY B 1 130 ? 3.953 -2.957 8.328 1 83.44 130 GLY B C 1
ATOM 3723 O O . GLY B 1 130 ? 4.887 -3.475 8.945 1 83.44 130 GLY B O 1
ATOM 3724 N N . GLY B 1 131 ? 2.943 -2.393 8.883 1 85.31 131 GLY B N 1
ATOM 3725 C CA . GLY B 1 131 ? 2.738 -2.537 10.312 1 85.31 131 GLY B CA 1
ATOM 3726 C C . GLY B 1 131 ? 3.625 -1.624 11.141 1 85.31 131 GLY B C 1
ATOM 3727 O O . GLY B 1 131 ? 3.754 -1.805 12.352 1 85.31 131 GLY B O 1
ATOM 3728 N N . ALA B 1 132 ? 4.18 -0.638 10.555 1 91.38 132 ALA B N 1
ATOM 3729 C CA . ALA B 1 132 ? 5.137 0.234 11.227 1 91.38 132 ALA B CA 1
ATOM 3730 C C . ALA B 1 132 ? 4.422 1.249 12.117 1 91.38 132 ALA B C 1
ATOM 3732 O O . ALA B 1 132 ? 5.066 2.029 12.82 1 91.38 132 ALA B O 1
ATOM 3733 N N . GLY B 1 133 ? 3.104 1.316 12.078 1 92.81 133 GLY B N 1
ATOM 3734 C CA . GLY B 1 133 ? 2.367 2.211 12.961 1 92.81 133 GLY B CA 1
ATOM 3735 C C . GLY B 1 133 ? 1.989 3.521 12.297 1 92.81 133 GLY B C 1
ATOM 3736 O O . GLY B 1 133 ? 1.92 4.559 12.961 1 92.81 133 GLY B O 1
ATOM 3737 N N . LYS B 1 134 ? 1.846 3.484 11.008 1 94 134 LYS B N 1
ATOM 3738 C CA . LYS B 1 134 ? 1.511 4.68 10.234 1 94 134 LYS B CA 1
ATOM 3739 C C . LYS B 1 134 ? 0.236 5.332 10.766 1 94 134 LYS B C 1
ATOM 3741 O O . LYS B 1 134 ? 0.197 6.547 10.977 1 94 134 LYS B O 1
ATOM 3746 N N . THR B 1 135 ? -0.821 4.535 11.023 1 94.06 135 THR B N 1
ATOM 3747 C CA . THR B 1 135 ? -2.109 5.066 11.461 1 94.06 135 THR B CA 1
ATOM 3748 C C . THR B 1 135 ? -2.012 5.641 12.867 1 94.06 135 THR B C 1
ATOM 3750 O O . THR B 1 135 ? -2.49 6.746 13.133 1 94.06 135 THR B O 1
ATOM 3753 N N . VAL B 1 136 ? -1.37 4.918 13.727 1 95.75 136 VAL B N 1
ATOM 3754 C CA . VAL B 1 136 ? -1.184 5.383 15.102 1 95.75 136 VAL B CA 1
ATOM 3755 C C . VAL B 1 136 ? -0.384 6.684 15.102 1 95.75 136 VAL B C 1
ATOM 3757 O O . VAL B 1 136 ? -0.704 7.613 15.844 1 95.75 136 VAL B O 1
ATOM 3760 N N . THR B 1 137 ? 0.625 6.734 14.281 1 97.44 137 THR B N 1
ATOM 3761 C CA . THR B 1 137 ? 1.477 7.914 14.18 1 97.44 137 THR B CA 1
ATOM 3762 C C . THR B 1 137 ? 0.676 9.117 13.688 1 97.44 137 THR B C 1
ATOM 3764 O O . THR B 1 137 ? 0.783 10.211 14.258 1 97.44 137 THR B O 1
ATOM 3767 N N . ALA B 1 138 ? -0.108 8.922 12.695 1 97.38 138 ALA B N 1
ATOM 3768 C CA . ALA B 1 138 ? -0.896 10.008 12.125 1 97.38 138 ALA B CA 1
ATOM 3769 C C . ALA B 1 138 ? -1.934 10.516 13.117 1 97.38 138 ALA B C 1
ATOM 3771 O O . ALA B 1 138 ? -2.02 11.719 13.383 1 97.38 138 ALA B O 1
ATOM 3772 N N . LEU B 1 139 ? -2.635 9.617 13.734 1 96.62 139 LEU B N 1
ATOM 3773 C CA . LEU B 1 139 ? -3.68 9.969 14.695 1 96.62 139 LEU B CA 1
ATOM 3774 C C . LEU B 1 139 ? -3.08 10.609 15.945 1 96.62 139 LEU B C 1
ATOM 3776 O O . LEU B 1 139 ? -3.59 11.617 16.438 1 96.62 139 LEU B O 1
ATOM 3780 N N . GLY B 1 140 ? -2.035 9.977 16.406 1 97.19 140 GLY B N 1
ATOM 3781 C CA . GLY B 1 140 ? -1.383 10.523 17.594 1 97.19 140 GLY B CA 1
ATOM 3782 C C . GLY B 1 140 ? -0.84 11.922 17.391 1 97.19 140 GLY B C 1
ATOM 3783 O O . GLY B 1 140 ? -0.995 12.789 18.25 1 97.19 140 GLY B O 1
ATOM 3784 N N . THR B 1 141 ? -0.243 12.141 16.219 1 97.69 141 THR B N 1
ATOM 3785 C CA . THR B 1 141 ? 0.277 13.461 15.891 1 97.69 141 THR B CA 1
ATOM 3786 C C . THR B 1 141 ? -0.85 14.492 15.844 1 97.69 141 THR B C 1
ATOM 3788 O O . THR B 1 141 ? -0.749 15.555 16.453 1 97.69 141 THR B O 1
ATOM 3791 N N . ALA B 1 142 ? -1.906 14.156 15.188 1 97.12 142 ALA B N 1
ATOM 3792 C CA . ALA B 1 142 ? -3.051 15.062 15.086 1 97.12 142 ALA B CA 1
ATOM 3793 C C . ALA B 1 142 ? -3.65 15.344 16.469 1 97.12 142 ALA B C 1
ATOM 3795 O O . ALA B 1 142 ? -4.004 16.484 16.766 1 97.12 142 ALA B O 1
ATOM 3796 N N . TYR B 1 143 ? -3.73 14.352 17.25 1 94.62 143 TYR B N 1
ATOM 3797 C CA . TYR B 1 143 ? -4.281 14.492 18.594 1 94.62 143 TYR B CA 1
ATOM 3798 C C . TYR B 1 143 ? -3.455 15.461 19.422 1 94.62 143 TYR B C 1
ATOM 3800 O O . TYR B 1 143 ? -4 16.375 20.047 1 94.62 143 TYR B O 1
ATOM 3808 N N . TRP B 1 144 ? -2.18 15.234 19.469 1 95.25 144 TRP B N 1
ATOM 3809 C CA . TRP B 1 144 ? -1.331 16.062 20.312 1 95.25 144 TRP B CA 1
ATOM 3810 C C . TRP B 1 144 ? -1.256 17.484 19.797 1 95.25 144 TRP B C 1
ATOM 3812 O O . TRP B 1 144 ? -1.156 18.438 20.578 1 95.25 144 TRP B O 1
ATOM 3822 N N . LEU B 1 145 ? -1.352 17.703 18.469 1 94.75 145 LEU B N 1
ATOM 3823 C CA . LEU B 1 145 ? -1.445 19.047 17.922 1 94.75 145 LEU B CA 1
ATOM 3824 C C . LEU B 1 145 ? -2.709 19.75 18.406 1 94.75 145 LEU B C 1
ATOM 3826 O O . LEU B 1 145 ? -2.652 20.891 18.859 1 94.75 145 LEU B O 1
ATOM 3830 N N . SER B 1 146 ? -3.791 19.031 18.391 1 92.69 146 SER B N 1
ATOM 3831 C CA . SER B 1 146 ? -5.055 19.578 18.875 1 92.69 146 SER B CA 1
ATOM 3832 C C . SER B 1 146 ? -4.992 19.875 20.359 1 92.69 146 SER B C 1
ATOM 3834 O O . SER B 1 146 ? -5.48 20.922 20.812 1 92.69 146 SER B O 1
ATOM 3836 N N . SER B 1 147 ? -4.395 18.984 21.047 1 90.12 147 SER B N 1
ATOM 3837 C CA . SER B 1 147 ? -4.281 19.141 22.484 1 90.12 147 SER B CA 1
ATOM 3838 C C . SER B 1 147 ? -3.426 20.344 22.859 1 90.12 147 SER B C 1
ATOM 3840 O O . SER B 1 147 ? -3.572 20.906 23.938 1 90.12 147 SER B O 1
ATOM 3842 N N . GLN B 1 148 ? -2.566 20.75 21.984 1 90.06 148 GLN B N 1
ATOM 3843 C CA . GLN B 1 148 ? -1.702 21.906 22.188 1 90.06 148 GLN B CA 1
ATOM 3844 C C . GLN B 1 148 ? -2.402 23.188 21.781 1 90.06 148 GLN B C 1
ATOM 3846 O O . GLN B 1 148 ? -1.806 24.266 21.828 1 90.06 148 GLN B O 1
ATOM 3851 N N . GLY B 1 149 ? -3.631 23.094 21.234 1 88.25 149 GLY B N 1
ATOM 3852 C CA . GLY B 1 149 ? -4.426 24.266 20.938 1 88.25 149 GLY B CA 1
ATOM 3853 C C . GLY B 1 149 ? -4.5 24.578 19.453 1 88.25 149 GLY B C 1
ATOM 3854 O O . GLY B 1 149 ? -5.176 25.531 19.047 1 88.25 149 GLY B O 1
ATOM 3855 N N . TYR B 1 150 ? -3.875 23.797 18.688 1 91.62 150 TYR B N 1
ATOM 3856 C CA . TYR B 1 150 ? -3.959 23.984 17.25 1 91.62 150 TYR B CA 1
ATOM 3857 C C . TYR B 1 150 ? -5.242 23.375 16.688 1 91.62 150 TYR B C 1
ATOM 3859 O O . TYR B 1 150 ? -5.734 22.375 17.203 1 91.62 150 TYR B O 1
ATOM 3867 N N . LYS B 1 151 ? -5.727 24.016 15.719 1 93.56 151 LYS B N 1
ATOM 3868 C CA . LYS B 1 151 ? -6.797 23.375 14.953 1 93.56 151 LYS B CA 1
ATOM 3869 C C . LYS B 1 151 ? -6.238 22.391 13.945 1 93.56 151 LYS B C 1
ATOM 3871 O O . LYS B 1 151 ? -5.723 22.781 12.891 1 93.56 151 LYS B O 1
ATOM 3876 N N . ALA B 1 152 ? -6.344 21.109 14.25 1 95.69 152 ALA B N 1
ATOM 3877 C CA . ALA B 1 152 ? -5.754 20.078 13.414 1 95.69 152 ALA B CA 1
ATOM 3878 C C . ALA B 1 152 ? -6.836 19.172 12.828 1 95.69 152 ALA B C 1
ATOM 3880 O O . ALA B 1 152 ? -7.805 18.828 13.508 1 95.69 152 ALA B O 1
ATOM 3881 N N . LEU B 1 153 ? -6.648 18.797 11.539 1 97.25 153 LEU B N 1
ATOM 3882 C CA . LEU B 1 153 ? -7.531 17.875 10.836 1 97.25 153 LEU B CA 1
ATOM 3883 C C . LEU B 1 153 ? -6.785 16.609 10.43 1 97.25 153 LEU B C 1
ATOM 3885 O O . LEU B 1 153 ? -5.699 16.688 9.844 1 97.25 153 LEU B O 1
ATOM 3889 N N . TYR B 1 154 ? -7.367 15.508 10.812 1 97.69 154 TYR B N 1
ATOM 3890 C CA . TYR B 1 154 ? -6.844 14.227 10.359 1 97.69 154 TYR B CA 1
ATOM 3891 C C . TYR B 1 154 ? -7.594 13.734 9.125 1 97.69 154 TYR B C 1
ATOM 3893 O O . TYR B 1 154 ? -8.828 13.727 9.109 1 97.69 154 TYR B O 1
ATOM 3901 N N . VAL B 1 155 ? -6.801 13.297 8.102 1 96.88 155 VAL B N 1
ATOM 3902 C CA . VAL B 1 155 ? -7.355 12.742 6.871 1 96.88 155 VAL B CA 1
ATOM 3903 C C . VAL B 1 155 ? -6.68 11.414 6.551 1 96.88 155 VAL B C 1
ATOM 3905 O O . VAL B 1 155 ? -5.449 11.336 6.488 1 96.88 155 VAL B O 1
ATOM 3908 N N . ASP B 1 156 ? -7.512 10.406 6.352 1 95.81 156 ASP B N 1
ATOM 3909 C CA . ASP B 1 156 ? -7.027 9.086 5.977 1 95.81 156 ASP B CA 1
ATOM 3910 C C . ASP B 1 156 ? -7.281 8.805 4.496 1 95.81 156 ASP B C 1
ATOM 3912 O O . ASP B 1 156 ? -8.398 8.477 4.102 1 95.81 156 ASP B O 1
ATOM 3916 N N . ALA B 1 157 ? -6.199 8.875 3.738 1 91.94 157 ALA B N 1
ATOM 3917 C CA . ALA B 1 157 ? -6.301 8.594 2.309 1 91.94 157 ALA B CA 1
ATOM 3918 C C . ALA B 1 157 ? -5.887 7.16 1.995 1 91.94 157 ALA B C 1
ATOM 3920 O O . ALA B 1 157 ? -4.91 6.934 1.28 1 91.94 157 ALA B O 1
ATOM 3921 N N . GLU B 1 158 ? -6.691 6.199 2.488 1 88.75 158 GLU B N 1
ATOM 3922 C CA . GLU B 1 158 ? -6.438 4.777 2.273 1 88.75 158 GLU B CA 1
ATOM 3923 C C . GLU B 1 158 ? -7.703 4.055 1.816 1 88.75 158 GLU B C 1
ATOM 3925 O O . GLU B 1 158 ? -8.812 4.535 2.043 1 88.75 158 GLU B O 1
ATOM 3930 N N . ASP B 1 159 ? -7.41 2.893 1.301 1 83.12 159 ASP B N 1
ATOM 3931 C CA . ASP B 1 159 ? -8.539 2.076 0.861 1 83.12 159 ASP B CA 1
ATOM 3932 C C . ASP B 1 159 ? -9.227 1.409 2.049 1 83.12 159 ASP B C 1
ATOM 3934 O O . ASP B 1 159 ? -10.461 1.335 2.096 1 83.12 159 ASP B O 1
ATOM 3938 N N . PHE B 1 160 ? -8.398 0.886 2.932 1 86.44 160 PHE B N 1
ATOM 3939 C CA . PHE B 1 160 ? -8.938 0.262 4.137 1 86.44 160 PHE B CA 1
ATOM 3940 C C . PHE B 1 160 ? -8.859 1.218 5.32 1 86.44 160 PHE B C 1
ATOM 3942 O O . PHE B 1 160 ? -7.836 1.292 6 1 86.44 160 PHE B O 1
ATOM 3949 N N . GLN B 1 161 ? -9.93 1.864 5.512 1 90.69 161 GLN B N 1
ATOM 3950 C CA . GLN B 1 161 ? -9.945 2.834 6.602 1 90.69 161 GLN B CA 1
ATOM 3951 C C . GLN B 1 161 ? -10.469 2.207 7.891 1 90.69 161 GLN B C 1
ATOM 3953 O O . GLN B 1 161 ? -11.68 2.1 8.086 1 90.69 161 GLN B O 1
ATOM 3958 N N . THR B 1 162 ? -9.562 1.803 8.758 1 88.25 162 THR B N 1
ATOM 3959 C CA . THR B 1 162 ? -9.984 1.101 9.969 1 88.25 162 THR B CA 1
ATOM 3960 C C . THR B 1 162 ? -9.516 1.842 11.219 1 88.25 162 THR B C 1
ATOM 3962 O O . THR B 1 162 ? -9.383 1.242 12.281 1 88.25 162 THR B O 1
ATOM 3965 N N . TYR B 1 163 ? -9.219 3.107 11.031 1 93.06 163 TYR B N 1
ATOM 3966 C CA . TYR B 1 163 ? -8.695 3.865 12.164 1 93.06 163 TYR B CA 1
ATOM 3967 C C . TYR B 1 163 ? -9.766 4.031 13.242 1 93.06 163 TYR B C 1
ATOM 3969 O O . TYR B 1 163 ? -9.461 4.457 14.359 1 93.06 163 TYR B O 1
ATOM 3977 N N . ASP B 1 164 ? -11.031 3.703 12.906 1 91.38 164 ASP B N 1
ATOM 3978 C CA . ASP B 1 164 ? -12.102 3.713 13.898 1 91.38 164 ASP B CA 1
ATOM 3979 C C . ASP B 1 164 ? -11.758 2.816 15.086 1 91.38 164 ASP B C 1
ATOM 3981 O O . ASP B 1 164 ? -12.164 3.09 16.219 1 91.38 164 ASP B O 1
ATOM 3985 N N . GLN B 1 165 ? -10.992 1.817 14.836 1 88.06 165 GLN B N 1
ATOM 3986 C CA . GLN B 1 165 ? -10.586 0.91 15.906 1 88.06 165 GLN B CA 1
ATOM 3987 C C . GLN B 1 165 ? -9.633 1.599 16.875 1 88.06 165 GLN B C 1
ATOM 3989 O O . GLN B 1 165 ? -9.586 1.25 18.062 1 88.06 165 GLN B O 1
ATOM 3994 N N . ILE B 1 166 ? -8.883 2.539 16.375 1 91.38 166 ILE B N 1
ATOM 3995 C CA . ILE B 1 166 ? -7.941 3.283 17.203 1 91.38 166 ILE B CA 1
ATOM 3996 C C . ILE B 1 166 ? -8.648 4.477 17.844 1 91.38 166 ILE B C 1
ATOM 3998 O O . ILE B 1 166 ? -8.555 4.688 19.062 1 91.38 166 ILE B O 1
ATOM 4002 N N . LEU B 1 167 ? -9.414 5.188 17.062 1 91.62 167 LEU B N 1
ATOM 4003 C CA . LEU B 1 167 ? -10.062 6.418 17.5 1 91.62 167 LEU B CA 1
ATOM 4004 C C . LEU B 1 167 ? -11.305 6.105 18.328 1 91.62 167 LEU B C 1
ATOM 4006 O O . LEU B 1 167 ? -11.734 6.922 19.156 1 91.62 167 LEU B O 1
ATOM 4010 N N . GLY B 1 168 ? -11.938 5.016 18.078 1 85.88 168 GLY B N 1
ATOM 4011 C CA . GLY B 1 168 ? -13.148 4.633 18.781 1 85.88 168 GLY B CA 1
ATOM 4012 C C . GLY B 1 168 ? -14.398 5.281 18.203 1 85.88 168 GLY B C 1
ATOM 4013 O O . GLY B 1 168 ? -15.406 5.41 18.891 1 85.88 168 GLY B O 1
ATOM 4014 N N . CYS B 1 169 ? -14.297 5.699 16.984 1 84.56 169 CYS B N 1
ATOM 4015 C CA . CYS B 1 169 ? -15.445 6.359 16.375 1 84.56 169 CYS B CA 1
ATOM 4016 C C . CYS B 1 169 ? -16.281 5.363 15.586 1 84.56 169 CYS B C 1
ATOM 4018 O O . CYS B 1 169 ? -15.844 4.25 15.305 1 84.56 169 CYS B O 1
ATOM 4020 N N . SER B 1 170 ? -17.5 5.773 15.242 1 82.75 170 SER B N 1
ATOM 4021 C CA . SER B 1 170 ? -18.375 4.953 14.414 1 82.75 170 SER B CA 1
ATOM 4022 C C . SER B 1 170 ? -18.094 5.176 12.93 1 82.75 170 SER B C 1
ATOM 4024 O O . SER B 1 170 ? -17.766 6.289 12.516 1 82.75 170 SER B O 1
ATOM 4026 N N . THR B 1 171 ? -18.203 4.121 12.117 1 84.19 171 THR B N 1
ATOM 4027 C CA . THR B 1 171 ? -18.062 4.254 10.672 1 84.19 171 THR B CA 1
ATOM 4028 C C . THR B 1 171 ? -19.422 4.43 10 1 84.19 171 THR B C 1
ATOM 4030 O O . THR B 1 171 ? -19.5 4.715 8.805 1 84.19 171 THR B O 1
ATOM 4033 N N . GLY B 1 172 ? -20.359 4.426 10.758 1 85.69 172 GLY B N 1
ATOM 4034 C CA . GLY B 1 172 ? -21.703 4.488 10.172 1 85.69 172 GLY B CA 1
ATOM 4035 C C . GLY B 1 172 ? -22.047 3.254 9.367 1 85.69 172 GLY B C 1
ATOM 4036 O O . GLY B 1 172 ? -21.656 2.141 9.719 1 85.69 172 GLY B O 1
ATOM 4037 N N . ASP B 1 173 ? -22.969 3.455 8.336 1 89 173 ASP B N 1
ATOM 4038 C CA . ASP B 1 173 ? -23.438 2.369 7.484 1 89 173 ASP B CA 1
ATOM 4039 C C . ASP B 1 173 ? -23.375 2.764 6.012 1 89 173 ASP B C 1
ATOM 4041 O O . ASP B 1 173 ? -22.719 3.744 5.652 1 89 173 ASP B O 1
ATOM 4045 N N . GLU B 1 174 ? -23.953 1.944 5.246 1 89.5 174 GLU B N 1
ATOM 4046 C CA . GLU B 1 174 ? -23.906 2.17 3.807 1 89.5 174 GLU B CA 1
ATOM 4047 C C . GLU B 1 174 ? -24.531 3.518 3.439 1 89.5 174 GLU B C 1
ATOM 4049 O O . GLU B 1 174 ? -24.062 4.191 2.52 1 89.5 174 GLU B O 1
ATOM 4054 N N . ALA B 1 175 ? -25.562 3.869 4.148 1 89.12 175 ALA B N 1
ATOM 4055 C CA . ALA B 1 175 ? -26.203 5.16 3.9 1 89.12 175 ALA B CA 1
ATOM 4056 C C . ALA B 1 175 ? -25.234 6.312 4.203 1 89.12 175 ALA B C 1
ATOM 4058 O O . ALA B 1 175 ? -25.188 7.297 3.463 1 89.12 175 ALA B O 1
ATOM 4059 N N . CYS B 1 176 ? -24.531 6.188 5.27 1 91.25 176 CYS B N 1
ATOM 4060 C CA . CYS B 1 176 ? -23.531 7.176 5.625 1 91.25 176 CYS B CA 1
ATOM 4061 C C . CYS B 1 176 ? -22.438 7.242 4.566 1 91.25 176 CYS B C 1
ATOM 4063 O O . CYS B 1 176 ? -21.953 8.328 4.223 1 91.25 176 CYS B O 1
ATOM 4065 N N . ASP B 1 177 ? -22.062 6.062 4.008 1 94.19 177 ASP B N 1
ATOM 4066 C CA . ASP B 1 177 ? -21.031 6.004 2.969 1 94.19 177 ASP B CA 1
ATOM 4067 C C . ASP B 1 177 ? -21.484 6.742 1.71 1 94.19 177 ASP B C 1
ATOM 4069 O O . ASP B 1 177 ? -20.703 7.43 1.067 1 94.19 177 ASP B O 1
ATOM 4073 N N . ARG B 1 178 ? -22.75 6.602 1.386 1 91.94 178 ARG B N 1
ATOM 4074 C CA . ARG B 1 178 ? -23.281 7.273 0.206 1 91.94 178 ARG B CA 1
ATOM 4075 C C . ARG B 1 178 ? -23.266 8.789 0.384 1 91.94 178 ARG B C 1
ATOM 4077 O O . ARG B 1 178 ? -22.938 9.523 -0.551 1 91.94 178 ARG B O 1
ATOM 4084 N N . LYS B 1 179 ? -23.594 9.203 1.534 1 90.44 179 LYS B N 1
ATOM 4085 C CA . LYS B 1 179 ? -23.547 10.633 1.837 1 90.44 179 LYS B CA 1
ATOM 4086 C C . LYS B 1 179 ? -22.125 11.164 1.768 1 90.44 179 LYS B C 1
ATOM 4088 O O . LYS B 1 179 ? -21.875 12.234 1.216 1 90.44 179 LYS B O 1
ATOM 4093 N N . LEU B 1 180 ? -21.25 10.43 2.346 1 94.19 180 LEU B N 1
ATOM 4094 C CA . LEU B 1 180 ? -19.844 10.789 2.316 1 94.19 180 LEU B CA 1
ATOM 4095 C C . LEU B 1 180 ? -19.328 10.875 0.881 1 94.19 180 LEU B C 1
ATOM 4097 O O . LEU B 1 180 ? -18.656 11.844 0.519 1 94.19 180 LEU B O 1
ATOM 4101 N N . ALA B 1 181 ? -19.672 9.898 0.097 1 94.44 181 ALA B N 1
ATOM 4102 C CA . ALA B 1 181 ? -19.266 9.867 -1.305 1 94.44 181 ALA B CA 1
ATOM 4103 C C . ALA B 1 181 ? -19.812 11.062 -2.068 1 94.44 181 ALA B C 1
ATOM 4105 O O . ALA B 1 181 ? -19.109 11.672 -2.883 1 94.44 181 ALA B O 1
ATOM 4106 N N . SER B 1 182 ? -21.016 11.359 -1.784 1 93.25 182 SER B N 1
ATOM 4107 C CA . SER B 1 182 ? -21.641 12.5 -2.447 1 93.25 182 SER B CA 1
ATOM 4108 C C . SER B 1 182 ? -20.938 13.805 -2.104 1 93.25 182 SER B C 1
ATOM 4110 O O . SER B 1 182 ? -20.688 14.633 -2.98 1 93.25 182 SER B O 1
ATOM 4112 N N . ALA B 1 183 ? -20.641 13.977 -0.899 1 92.5 183 ALA B N 1
ATOM 4113 C CA . ALA B 1 183 ? -19.922 15.18 -0.463 1 92.5 183 ALA B CA 1
ATOM 4114 C C . ALA B 1 183 ? -18.547 15.266 -1.11 1 92.5 183 ALA B C 1
ATOM 4116 O O . ALA B 1 183 ? -18.109 16.344 -1.534 1 92.5 183 ALA B O 1
ATOM 4117 N N . MET B 1 184 ? -17.922 14.141 -1.206 1 93.25 184 MET B N 1
ATOM 4118 C CA . MET B 1 184 ? -16.578 14.094 -1.785 1 93.25 184 MET B CA 1
ATOM 4119 C C . MET B 1 184 ? -16.625 14.383 -3.281 1 93.25 184 MET B C 1
ATOM 4121 O O . MET B 1 184 ? -15.711 15 -3.824 1 93.25 184 MET B O 1
ATOM 4125 N N . ARG B 1 185 ? -17.656 13.938 -3.885 1 90.69 185 ARG B N 1
ATOM 4126 C CA . ARG B 1 185 ? -17.797 14.203 -5.312 1 90.69 185 ARG B CA 1
ATOM 4127 C C . ARG B 1 185 ? -18.078 15.68 -5.566 1 90.69 185 ARG B C 1
ATOM 4129 O O . ARG B 1 185 ? -17.547 16.266 -6.512 1 90.69 185 ARG B O 1
ATOM 4136 N N . ASP B 1 186 ? -18.953 16.219 -4.758 1 89.5 186 ASP B N 1
ATOM 4137 C CA . ASP B 1 186 ? -19.25 17.641 -4.855 1 89.5 186 ASP B CA 1
ATOM 4138 C C . ASP B 1 186 ? -18 18.469 -4.574 1 89.5 186 ASP B C 1
ATOM 4140 O O . ASP B 1 186 ? -17.75 19.484 -5.246 1 89.5 186 ASP B O 1
ATOM 4144 N N . CYS B 1 187 ? -17.219 18.094 -3.65 1 86.44 187 CYS B N 1
ATOM 4145 C CA . CYS B 1 187 ? -15.914 18.609 -3.27 1 86.44 187 CYS B CA 1
ATOM 4146 C C . CYS B 1 187 ? -15.961 20.109 -3.041 1 86.44 187 CYS B C 1
ATOM 4148 O O . CYS B 1 187 ? -14.938 20.797 -3.152 1 86.44 187 CYS B O 1
ATOM 4150 N N . SER B 1 188 ? -17.141 20.703 -2.787 1 89.62 188 SER B N 1
ATOM 4151 C CA . SER B 1 188 ? -17.234 22.094 -2.328 1 89.62 188 SER B CA 1
ATOM 4152 C C . SER B 1 188 ? -16.812 22.219 -0.868 1 89.62 188 SER B C 1
ATOM 4154 O O . SER B 1 188 ? -16.812 21.219 -0.131 1 89.62 188 SER B O 1
ATOM 4156 N N . LYS B 1 189 ? -16.453 23.406 -0.524 1 88.19 189 LYS B N 1
ATOM 4157 C CA . LYS B 1 189 ? -16.047 23.641 0.861 1 88.19 189 LYS B CA 1
ATOM 4158 C C . LYS B 1 189 ? -17.156 23.25 1.828 1 88.19 189 LYS B C 1
ATOM 4160 O O . LYS B 1 189 ? -16.906 22.609 2.848 1 88.19 189 LYS B O 1
ATOM 4165 N N . GLU B 1 190 ? -18.359 23.625 1.466 1 89.88 190 GLU B N 1
ATOM 4166 C CA . GLU B 1 190 ? -19.516 23.328 2.309 1 89.88 190 GLU B CA 1
ATOM 4167 C C . GLU B 1 190 ? -19.734 21.812 2.428 1 89.88 190 GLU B C 1
ATOM 4169 O O . GLU B 1 190 ? -20.016 21.312 3.514 1 89.88 190 GLU B O 1
ATOM 4174 N N . SER B 1 191 ? -19.578 21.141 1.359 1 93 191 SER B N 1
ATOM 4175 C CA . SER B 1 191 ? -19.75 19.688 1.349 1 93 191 SER B CA 1
ATOM 4176 C C . SER B 1 191 ? -18.672 19 2.17 1 93 191 SER B C 1
ATOM 4178 O O . SER B 1 191 ? -18.953 18.047 2.902 1 93 191 SER B O 1
ATOM 4180 N N . ILE B 1 192 ? -17.516 19.547 2.088 1 92.56 192 ILE B N 1
ATOM 4181 C CA . ILE B 1 192 ? -16.391 18.969 2.812 1 92.56 192 ILE B CA 1
ATOM 4182 C C . ILE B 1 192 ? -16.578 19.172 4.312 1 92.56 192 ILE B C 1
ATOM 4184 O O . ILE B 1 192 ? -16.391 18.234 5.102 1 92.56 192 ILE B O 1
ATOM 4188 N N . GLU B 1 193 ? -16.984 20.312 4.617 1 89.75 193 GLU B N 1
ATOM 4189 C CA . GLU B 1 193 ? -17.203 20.625 6.023 1 89.75 193 GLU B CA 1
ATOM 4190 C C . GLU B 1 193 ? -18.281 19.75 6.629 1 89.75 193 GLU B C 1
ATOM 4192 O O . GLU B 1 193 ? -18.219 19.406 7.812 1 89.75 193 GLU B O 1
ATOM 4197 N N . SER B 1 194 ? -19.219 19.312 5.824 1 91.5 194 SER B N 1
ATOM 4198 C CA . SER B 1 194 ? -20.344 18.531 6.309 1 91.5 194 SER B CA 1
ATOM 4199 C C . SER B 1 194 ? -19.922 17.125 6.699 1 91.5 194 SER B C 1
ATOM 4201 O O . SER B 1 194 ? -20.641 16.422 7.414 1 91.5 194 SER B O 1
ATOM 4203 N N . ILE B 1 195 ? -18.781 16.734 6.277 1 91.75 195 ILE B N 1
ATOM 4204 C CA . ILE B 1 195 ? -18.375 15.359 6.539 1 91.75 195 ILE B CA 1
ATOM 4205 C C . ILE B 1 195 ? -17.234 15.344 7.551 1 91.75 195 ILE B C 1
ATOM 4207 O O . ILE B 1 195 ? -16.688 14.281 7.871 1 91.75 195 ILE B O 1
ATOM 4211 N N . ILE B 1 196 ? -16.844 16.484 8.023 1 93.12 196 ILE B N 1
ATOM 4212 C CA . ILE B 1 196 ? -15.836 16.578 9.078 1 93.12 196 ILE B CA 1
ATOM 4213 C C . ILE B 1 196 ? -16.5 16.359 10.438 1 93.12 196 ILE B C 1
ATOM 4215 O O . ILE B 1 196 ? -17.516 16.969 10.742 1 93.12 196 ILE B O 1
ATOM 4219 N N . LYS B 1 197 ? -15.969 15.422 11.156 1 91 197 LYS B N 1
ATOM 4220 C CA . LYS B 1 197 ? -16.422 15.172 12.523 1 91 197 LYS B CA 1
ATOM 4221 C C . LYS B 1 197 ? -15.461 15.789 13.531 1 91 197 LYS B C 1
ATOM 4223 O O . LYS B 1 197 ? -14.242 15.789 13.328 1 91 197 LYS B O 1
ATOM 4228 N N . ALA B 1 198 ? -16.109 16.344 14.547 1 84.69 198 ALA B N 1
ATOM 4229 C CA . ALA B 1 198 ? -15.32 16.984 15.602 1 84.69 198 ALA B CA 1
ATOM 4230 C C . ALA B 1 198 ? -15.406 16.188 16.906 1 84.69 198 ALA B C 1
ATOM 4232 O O . ALA B 1 198 ? -16.5 15.828 17.344 1 84.69 198 ALA B O 1
ATOM 4233 N N . ASP B 1 199 ? -14.312 15.734 17.391 1 79.5 199 ASP B N 1
ATOM 4234 C CA . ASP B 1 199 ? -14.164 15.109 18.703 1 79.5 199 ASP B CA 1
ATOM 4235 C C . ASP B 1 199 ? -12.883 15.57 19.391 1 79.5 199 ASP B C 1
ATOM 4237 O O . ASP B 1 199 ? -12.656 16.766 19.562 1 79.5 199 ASP B O 1
ATOM 4241 N N . PHE B 1 200 ? -12.039 14.711 19.812 1 75.62 200 PHE B N 1
ATOM 4242 C CA . PHE B 1 200 ? -10.742 15.078 20.359 1 75.62 200 PHE B CA 1
ATOM 4243 C C . PHE B 1 200 ? -9.844 15.68 19.281 1 75.62 200 PHE B C 1
ATOM 4245 O O . PHE B 1 200 ? -8.938 16.453 19.594 1 75.62 200 PHE B O 1
ATOM 4252 N N . LEU B 1 201 ? -10.172 15.359 18.125 1 86.62 201 LEU B N 1
ATOM 4253 C CA . LEU B 1 201 ? -9.586 15.938 16.922 1 86.62 201 LEU B CA 1
ATOM 4254 C C . LEU B 1 201 ? -10.594 15.953 15.773 1 86.62 201 LEU B C 1
ATOM 4256 O O . LEU B 1 201 ? -11.594 15.227 15.812 1 86.62 201 LEU B O 1
ATOM 4260 N N . ASP B 1 202 ? -10.375 16.891 14.906 1 95.06 202 ASP B N 1
ATOM 4261 C CA . ASP B 1 202 ? -11.195 16.891 13.703 1 95.06 202 ASP B CA 1
ATOM 4262 C C . ASP B 1 202 ? -10.727 15.82 12.719 1 95.06 202 ASP B C 1
ATOM 4264 O O . ASP B 1 202 ? -9.523 15.617 12.547 1 95.06 202 ASP B O 1
ATOM 4268 N N . TYR B 1 203 ? -11.656 15.102 12.141 1 95.94 203 TYR B N 1
ATOM 4269 C CA . TYR B 1 203 ? -11.305 14.086 11.156 1 95.94 203 TYR B CA 1
ATOM 4270 C C . TYR B 1 203 ? -12.406 13.93 10.109 1 95.94 203 TYR B C 1
ATOM 4272 O O . TYR B 1 203 ? -13.555 14.297 10.359 1 95.94 203 TYR B O 1
ATOM 4280 N N . ILE B 1 204 ? -11.992 13.469 8.984 1 95.12 204 ILE B N 1
ATOM 4281 C CA . ILE B 1 204 ? -12.977 13.062 7.988 1 95.12 204 ILE B CA 1
ATOM 4282 C C . ILE B 1 204 ? -13.484 11.656 8.305 1 95.12 204 ILE B C 1
ATOM 4284 O O . ILE B 1 204 ? -12.688 10.734 8.5 1 95.12 204 ILE B O 1
ATOM 4288 N N . ARG B 1 205 ? -14.719 11.531 8.312 1 91.81 205 ARG B N 1
ATOM 4289 C CA . ARG B 1 205 ? -15.32 10.242 8.633 1 91.81 205 ARG B CA 1
ATOM 4290 C C . ARG B 1 205 ? -14.789 9.141 7.715 1 91.81 205 ARG B C 1
ATOM 4292 O O . ARG B 1 205 ? -14.641 9.359 6.508 1 91.81 205 ARG B O 1
ATOM 4299 N N . PRO B 1 206 ? -14.531 7.996 8.32 1 93.94 206 PRO B N 1
ATOM 4300 C CA . PRO B 1 206 ? -14.125 6.883 7.461 1 93.94 206 PRO B CA 1
ATOM 4301 C C . PRO B 1 206 ? -15.312 6.223 6.758 1 93.94 206 PRO B C 1
ATOM 4303 O O . PRO B 1 206 ? -16.438 6.281 7.254 1 93.94 206 PRO B O 1
ATOM 4306 N N . PHE B 1 207 ? -15.008 5.676 5.676 1 92.25 207 PHE B N 1
ATOM 4307 C CA . PHE B 1 207 ? -16 4.82 5.039 1 92.25 207 PHE B CA 1
ATOM 4308 C C . PHE B 1 207 ? -16.188 3.533 5.832 1 92.25 207 PHE B C 1
ATOM 4310 O O . PHE B 1 207 ? -15.227 2.959 6.344 1 92.25 207 PHE B O 1
ATOM 4317 N N . HIS B 1 208 ? -17.438 3.162 5.918 1 89.44 208 HIS B N 1
ATOM 4318 C CA . HIS B 1 208 ? -17.734 1.817 6.398 1 89.44 208 HIS B CA 1
ATOM 4319 C C . HIS B 1 208 ? -17.203 0.759 5.438 1 89.44 208 HIS B C 1
ATOM 4321 O O . HIS B 1 208 ? -16.625 -0.244 5.863 1 89.44 208 HIS B O 1
ATOM 4327 N N . GLY B 1 209 ? -17.406 0.975 4.176 1 87.38 209 GLY B N 1
ATOM 4328 C CA . GLY B 1 209 ? -16.875 0.122 3.129 1 87.38 209 GLY B CA 1
ATOM 4329 C C . GLY B 1 209 ? -15.602 0.67 2.506 1 87.38 209 GLY B C 1
ATOM 4330 O O . GLY B 1 209 ? -14.891 1.459 3.131 1 87.38 209 GLY B O 1
ATOM 4331 N N . ILE B 1 210 ? -15.289 0.123 1.402 1 86.12 210 ILE B N 1
ATOM 4332 C CA . ILE B 1 210 ? -14.141 0.584 0.64 1 86.12 210 ILE B CA 1
ATOM 4333 C C . ILE B 1 210 ? -14.539 1.772 -0.233 1 86.12 210 ILE B C 1
ATOM 4335 O O . ILE B 1 210 ? -15.5 1.692 -0.997 1 86.12 210 ILE B O 1
ATOM 4339 N N . PRO B 1 211 ? -13.805 2.865 -0.135 1 88.38 211 PRO B N 1
ATOM 4340 C CA . PRO B 1 211 ? -14.164 4.062 -0.898 1 88.38 211 PRO B CA 1
ATOM 4341 C C . PRO B 1 211 ? -14.344 3.783 -2.389 1 88.38 211 PRO B C 1
ATOM 4343 O O . PRO B 1 211 ? -15.25 4.328 -3.02 1 88.38 211 PRO B O 1
ATOM 4346 N N . ALA B 1 212 ? -13.547 2.918 -2.912 1 81.44 212 ALA B N 1
ATOM 4347 C CA . ALA B 1 212 ? -13.586 2.617 -4.34 1 81.44 212 ALA B CA 1
ATOM 4348 C C . ALA B 1 212 ? -14.93 2.021 -4.738 1 81.44 212 ALA B C 1
ATOM 4350 O O . ALA B 1 212 ? -15.391 2.211 -5.867 1 81.44 212 ALA B O 1
ATOM 4351 N N . SER B 1 213 ? -15.547 1.328 -3.865 1 81.12 213 SER B N 1
ATOM 4352 C CA . SER B 1 213 ? -16.859 0.739 -4.133 1 81.12 213 SER B CA 1
ATOM 4353 C C . SER B 1 213 ? -17.906 1.816 -4.367 1 81.12 213 SER B C 1
ATOM 4355 O O . SER B 1 213 ? -18.969 1.54 -4.926 1 81.12 213 SER B O 1
ATOM 4357 N N . TYR B 1 214 ? -17.578 3.016 -3.963 1 85.75 214 TYR B N 1
ATOM 4358 C CA . TYR B 1 214 ? -18.5 4.137 -4.133 1 85.75 214 TYR B CA 1
ATOM 4359 C C . TYR B 1 214 ? -17.984 5.105 -5.191 1 85.75 214 TYR B C 1
ATOM 4361 O O . TYR B 1 214 ? -18.438 6.25 -5.273 1 85.75 214 TYR B O 1
ATOM 4369 N N . GLY B 1 215 ? -16.953 4.672 -5.789 1 82.31 215 GLY B N 1
ATOM 4370 C CA . GLY B 1 215 ? -16.406 5.477 -6.867 1 82.31 215 GLY B CA 1
ATOM 4371 C C . GLY B 1 215 ? -15.445 6.547 -6.375 1 82.31 215 GLY B C 1
ATOM 4372 O O . GLY B 1 215 ? -15.164 7.512 -7.09 1 82.31 215 GLY B O 1
ATOM 4373 N N . ILE B 1 216 ? -14.992 6.438 -5.188 1 88.06 216 ILE B N 1
ATOM 4374 C CA . ILE B 1 216 ? -14.078 7.426 -4.633 1 88.06 216 ILE B CA 1
ATOM 4375 C C . ILE B 1 216 ? -12.641 6.902 -4.723 1 88.06 216 ILE B C 1
ATOM 4377 O O . ILE B 1 216 ? -12.281 5.941 -4.043 1 88.06 216 ILE B O 1
ATOM 4381 N N . GLU B 1 217 ? -11.844 7.586 -5.5 1 83.56 217 GLU B N 1
ATOM 4382 C CA . GLU B 1 217 ? -10.43 7.27 -5.613 1 83.56 217 GLU B CA 1
ATOM 4383 C C . GLU B 1 217 ? -9.609 8.023 -4.566 1 83.56 217 GLU B C 1
ATOM 4385 O O . GLU B 1 217 ? -10.055 9.047 -4.039 1 83.56 217 GLU B O 1
ATOM 4390 N N . ILE B 1 218 ? -8.422 7.527 -4.371 1 86.38 218 ILE B N 1
ATOM 4391 C CA . ILE B 1 218 ? -7.535 8.125 -3.383 1 86.38 218 ILE B CA 1
ATOM 4392 C C . ILE B 1 218 ? -7.242 9.578 -3.76 1 86.38 218 ILE B C 1
ATOM 4394 O O . ILE B 1 218 ? -7.109 10.438 -2.887 1 86.38 218 ILE B O 1
ATOM 4398 N N . SER B 1 219 ? -7.195 9.844 -5.055 1 84.62 219 SER B N 1
ATOM 4399 C CA . SER B 1 219 ? -6.898 11.188 -5.543 1 84.62 219 SER B CA 1
ATOM 4400 C C . SER B 1 219 ? -7.941 12.195 -5.066 1 84.62 219 SER B C 1
ATOM 4402 O O . SER B 1 219 ? -7.648 13.383 -4.93 1 84.62 219 SER B O 1
ATOM 4404 N N . ARG B 1 220 ? -9.102 11.719 -4.762 1 88.56 220 ARG B N 1
ATOM 4405 C CA . ARG B 1 220 ? -10.164 12.602 -4.285 1 88.56 220 ARG B CA 1
ATOM 4406 C C . ARG B 1 220 ? -9.828 13.156 -2.906 1 88.56 220 ARG B C 1
ATOM 4408 O O . ARG B 1 220 ? -10.188 14.289 -2.586 1 88.56 220 ARG B O 1
ATOM 4415 N N . TYR B 1 221 ? -9.188 12.398 -2.141 1 93.12 221 TYR B N 1
ATOM 4416 C CA . TYR B 1 221 ? -8.75 12.875 -0.833 1 93.12 221 TYR B CA 1
ATOM 4417 C C . TYR B 1 221 ? -7.703 13.977 -0.978 1 93.12 221 TYR B C 1
ATOM 4419 O O . TYR B 1 221 ? -7.699 14.945 -0.208 1 93.12 221 TYR B O 1
ATOM 4427 N N . TYR B 1 222 ? -6.863 13.82 -1.938 1 90.62 222 TYR B N 1
ATOM 4428 C CA . TYR B 1 222 ? -5.84 14.836 -2.174 1 90.62 222 TYR B CA 1
ATOM 4429 C C . TYR B 1 222 ? -6.465 16.141 -2.648 1 90.62 222 TYR B C 1
ATOM 4431 O O . TYR B 1 222 ? -6.055 17.219 -2.225 1 90.62 222 TYR B O 1
ATOM 4439 N N . GLU B 1 223 ? -7.445 15.992 -3.461 1 89.5 223 GLU B N 1
ATOM 4440 C CA . GLU B 1 223 ? -8.172 17.188 -3.91 1 89.5 223 GLU B CA 1
ATOM 4441 C C . GLU B 1 223 ? -8.844 17.891 -2.74 1 89.5 223 GLU B C 1
ATOM 4443 O O . GLU B 1 223 ? -8.781 19.125 -2.633 1 89.5 223 GLU B O 1
ATOM 4448 N N . LEU B 1 224 ? -9.461 17.125 -1.945 1 93.44 224 LEU B N 1
ATOM 4449 C CA . LEU B 1 224 ? -10.125 17.656 -0.756 1 93.44 224 LEU B CA 1
ATOM 4450 C C . LEU B 1 224 ? -9.125 18.375 0.139 1 93.44 224 LEU B C 1
ATOM 4452 O O . LEU B 1 224 ? -9.406 19.484 0.608 1 93.44 224 LEU B O 1
ATOM 4456 N N . VAL B 1 225 ? -8 17.844 0.375 1 93.25 225 VAL B N 1
ATOM 4457 C CA . VAL B 1 225 ? -6.965 18.422 1.224 1 93.25 225 VAL B CA 1
ATOM 4458 C C . VAL B 1 225 ? -6.48 19.734 0.62 1 93.25 225 VAL B C 1
ATOM 4460 O O . VAL B 1 225 ? -6.289 20.719 1.337 1 93.25 225 VAL B O 1
ATOM 4463 N N . ASN B 1 226 ? -6.355 19.703 -0.649 1 88.75 226 ASN B N 1
ATOM 4464 C CA . ASN B 1 226 ? -5.891 20.906 -1.322 1 88.75 226 ASN B CA 1
ATOM 4465 C C . ASN B 1 226 ? -6.879 22.062 -1.152 1 88.75 226 ASN B C 1
ATOM 4467 O O . ASN B 1 226 ? -6.477 23.219 -0.976 1 88.75 226 ASN B O 1
ATOM 4471 N N . ILE B 1 227 ? -8.102 21.75 -1.206 1 88.88 227 ILE B N 1
ATOM 4472 C CA . ILE B 1 227 ? -9.148 22.75 -1.005 1 88.88 227 ILE B CA 1
ATOM 4473 C C . ILE B 1 227 ? -9.07 23.297 0.418 1 88.88 227 ILE B C 1
ATOM 4475 O O . ILE B 1 227 ? -9.148 24.5 0.629 1 88.88 227 ILE B O 1
ATOM 4479 N N . LEU B 1 228 ? -8.844 22.453 1.339 1 91.38 228 LEU B N 1
ATOM 4480 C CA . LEU B 1 228 ? -8.789 22.844 2.74 1 91.38 228 LEU B CA 1
ATOM 4481 C C . LEU B 1 228 ? -7.516 23.641 3.025 1 91.38 228 LEU B C 1
ATOM 4483 O O . LEU B 1 228 ? -7.508 24.516 3.893 1 91.38 228 LEU B O 1
ATOM 4487 N N . LEU B 1 229 ? -6.488 23.328 2.359 1 89.25 229 LEU B N 1
ATOM 4488 C CA . LEU B 1 229 ? -5.254 24.094 2.494 1 89.25 229 LEU B CA 1
ATOM 4489 C C . LEU B 1 229 ? -5.469 25.547 2.066 1 89.25 229 LEU B C 1
ATOM 4491 O O . LEU B 1 229 ? -4.957 26.469 2.705 1 89.25 229 LEU B O 1
ATOM 4495 N N . GLU B 1 230 ? -6.27 25.656 1.137 1 83.12 230 GLU B N 1
ATOM 4496 C CA . GLU B 1 230 ? -6.531 26.984 0.586 1 83.12 230 GLU B CA 1
ATOM 4497 C C . GLU B 1 230 ? -7.441 27.797 1.506 1 83.12 230 GLU B C 1
ATOM 4499 O O . GLU B 1 230 ? -7.324 29.016 1.583 1 83.12 230 GLU B O 1
ATOM 4504 N N . SER B 1 231 ? -8.297 27.141 2.119 1 85.19 231 SER B N 1
ATOM 4505 C CA . SER B 1 231 ? -9.258 27.828 2.973 1 85.19 231 SER B CA 1
ATOM 4506 C C . SER B 1 231 ? -8.602 28.312 4.262 1 85.19 231 SER B C 1
ATOM 4508 O O . SER B 1 231 ? -9.133 29.188 4.941 1 85.19 231 SER B O 1
ATOM 4510 N N . SER B 1 232 ? -7.52 27.781 4.711 1 83.81 232 SER B N 1
ATOM 4511 C CA . SER B 1 232 ? -6.734 28.141 5.887 1 83.81 232 SER B CA 1
ATOM 4512 C C . SER B 1 232 ? -7.574 28.062 7.156 1 83.81 232 SER B C 1
ATOM 4514 O O . SER B 1 232 ? -7.402 28.875 8.07 1 83.81 232 SER B O 1
ATOM 4516 N N . ASP B 1 233 ? -8.5 27.141 7.176 1 88.75 233 ASP B N 1
ATOM 4517 C CA . ASP B 1 233 ? -9.359 26.969 8.344 1 88.75 233 ASP B CA 1
ATOM 4518 C C . ASP B 1 233 ? -8.656 26.156 9.43 1 88.75 233 ASP B C 1
ATOM 4520 O O . ASP B 1 233 ? -9.062 26.172 10.586 1 88.75 233 ASP B O 1
ATOM 4524 N N . TYR B 1 234 ? -7.594 25.469 9.047 1 94 234 TYR B N 1
ATOM 4525 C CA . TYR B 1 234 ? -6.836 24.641 9.969 1 94 234 TYR B CA 1
ATOM 4526 C C . TYR B 1 234 ? -5.395 25.125 10.086 1 94 234 TYR B C 1
ATOM 4528 O O . TYR B 1 234 ? -4.836 25.656 9.125 1 94 234 TYR B O 1
ATOM 4536 N N . ASP B 1 235 ? -4.898 24.969 11.297 1 93.06 235 ASP B N 1
ATOM 4537 C CA . ASP B 1 235 ? -3.465 25.188 11.461 1 93.06 235 ASP B CA 1
ATOM 4538 C C . ASP B 1 235 ? -2.656 24.062 10.828 1 93.06 235 ASP B C 1
ATOM 4540 O O . ASP B 1 235 ? -1.639 24.312 10.18 1 93.06 235 ASP B O 1
ATOM 4544 N N . TYR B 1 236 ? -3.137 22.859 11.023 1 95.12 236 TYR B N 1
ATOM 4545 C CA . TYR B 1 236 ? -2.461 21.672 10.531 1 95.12 236 TYR B CA 1
ATOM 4546 C C . TYR B 1 236 ? -3.453 20.703 9.891 1 95.12 236 TYR B C 1
ATOM 4548 O O . TYR B 1 236 ? -4.566 20.531 10.391 1 95.12 236 TYR B O 1
ATOM 4556 N N . ILE B 1 237 ? -3.031 20.078 8.805 1 96.88 237 ILE B N 1
ATOM 4557 C CA . ILE B 1 237 ? -3.688 18.906 8.242 1 96.88 237 ILE B CA 1
ATOM 4558 C C . ILE B 1 237 ? -2.721 17.719 8.242 1 96.88 237 ILE B C 1
ATOM 4560 O O . ILE B 1 237 ? -1.629 17.812 7.672 1 96.88 237 ILE B O 1
ATOM 4564 N N . VAL B 1 238 ? -3.098 16.688 8.969 1 97.75 238 VAL B N 1
ATOM 4565 C CA . VAL B 1 238 ? -2.318 15.453 8.992 1 97.75 238 VAL B CA 1
ATOM 4566 C C . VAL B 1 238 ? -2.906 14.453 8 1 97.75 238 VAL B C 1
ATOM 4568 O O . VAL B 1 238 ? -3.984 13.898 8.234 1 97.75 238 VAL B O 1
ATOM 4571 N N . LEU B 1 239 ? -2.148 14.219 6.973 1 96.94 239 LEU B N 1
ATOM 4572 C CA . LEU B 1 239 ? -2.613 13.367 5.883 1 96.94 239 LEU B CA 1
ATOM 4573 C C . LEU B 1 239 ? -1.892 12.023 5.895 1 96.94 239 LEU B C 1
ATOM 4575 O O . LEU B 1 239 ? -0.68 11.969 5.672 1 96.94 239 LEU B O 1
ATOM 4579 N N . GLU B 1 240 ? -2.668 10.992 6.148 1 95.81 240 GLU B N 1
ATOM 4580 C CA . GLU B 1 240 ? -2.127 9.641 6.105 1 95.81 240 GLU B CA 1
ATOM 4581 C C . GLU B 1 240 ? -2.277 9.023 4.715 1 95.81 240 GLU B C 1
ATOM 4583 O O . GLU B 1 240 ? -3.383 8.969 4.172 1 95.81 240 GLU B O 1
ATOM 4588 N N . HIS B 1 241 ? -1.166 8.594 4.199 1 92.06 241 HIS B N 1
ATOM 4589 C CA . HIS B 1 241 ? -1.17 7.977 2.875 1 92.06 241 HIS B CA 1
ATOM 4590 C C . HIS B 1 241 ? -1.274 6.461 2.971 1 92.06 241 HIS B C 1
ATOM 4592 O O . HIS B 1 241 ? -1.03 5.883 4.031 1 92.06 241 HIS B O 1
ATOM 4598 N N . GLY B 1 242 ? -1.662 5.863 1.906 1 84.25 242 GLY B N 1
ATOM 4599 C CA . GLY B 1 242 ? -1.72 4.41 1.847 1 84.25 242 GLY B CA 1
ATOM 4600 C C . GLY B 1 242 ? -0.35 3.758 1.857 1 84.25 242 GLY B C 1
ATOM 4601 O O . GLY B 1 242 ? 0.664 4.426 1.645 1 84.25 242 GLY B O 1
ATOM 4602 N N . ALA B 1 243 ? -0.398 2.471 2.07 1 71.12 243 ALA B N 1
ATOM 4603 C CA . ALA B 1 243 ? 0.848 1.719 2.191 1 71.12 243 ALA B CA 1
ATOM 4604 C C . ALA B 1 243 ? 1.492 1.503 0.824 1 71.12 243 ALA B C 1
ATOM 4606 O O . ALA B 1 243 ? 0.795 1.278 -0.168 1 71.12 243 ALA B O 1
ATOM 4607 N N . GLY B 1 244 ? 2.865 1.559 0.802 1 60.94 244 GLY B N 1
ATOM 4608 C CA . GLY B 1 244 ? 3.668 1.009 -0.278 1 60.94 244 GLY B CA 1
ATOM 4609 C C . GLY B 1 244 ? 3.617 1.843 -1.544 1 60.94 244 GLY B C 1
ATOM 4610 O O . GLY B 1 244 ? 4.332 1.561 -2.508 1 60.94 244 GLY B O 1
ATOM 4611 N N . VAL B 1 245 ? 2.818 2.773 -1.562 1 57.84 245 VAL B N 1
ATOM 4612 C CA . VAL B 1 245 ? 2.646 3.348 -2.893 1 57.84 245 VAL B CA 1
ATOM 4613 C C . VAL B 1 245 ? 3.346 4.703 -2.965 1 57.84 245 VAL B C 1
ATOM 4615 O O . VAL B 1 245 ? 3.209 5.527 -2.057 1 57.84 245 VAL B O 1
ATOM 4618 N N . ILE B 1 246 ? 4.273 4.664 -3.879 1 64.88 246 ILE B N 1
ATOM 4619 C CA . ILE B 1 246 ? 4.801 5.98 -4.211 1 64.88 246 ILE B CA 1
ATOM 4620 C C . ILE B 1 246 ? 4.367 6.371 -5.621 1 64.88 246 ILE B C 1
ATOM 4622 O O . ILE B 1 246 ? 5.188 6.414 -6.543 1 64.88 246 ILE B O 1
ATOM 4626 N N . SER B 1 247 ? 3.049 6.449 -5.691 1 61.88 247 SER B N 1
ATOM 4627 C CA . SER B 1 247 ? 2.547 6.926 -6.973 1 61.88 247 SER B CA 1
ATOM 4628 C C . SER B 1 247 ? 2.928 8.383 -7.211 1 61.88 247 SER B C 1
ATOM 4630 O O . SER B 1 247 ? 3.379 9.07 -6.293 1 61.88 247 SER B O 1
ATOM 4632 N N . GLY B 1 248 ? 2.787 8.711 -8.469 1 64.31 248 GLY B N 1
ATOM 4633 C CA . GLY B 1 248 ? 3.016 10.109 -8.797 1 64.31 248 GLY B CA 1
ATOM 4634 C C . GLY B 1 248 ? 2.16 11.062 -7.98 1 64.31 248 GLY B C 1
ATOM 4635 O O . GLY B 1 248 ? 2.635 12.109 -7.539 1 64.31 248 GLY B O 1
ATOM 4636 N N . ALA B 1 249 ? 0.972 10.617 -7.707 1 64.81 249 ALA B N 1
ATOM 4637 C CA . ALA B 1 249 ? 0.049 11.469 -6.965 1 64.81 249 ALA B CA 1
ATOM 4638 C C . ALA B 1 249 ? 0.503 11.633 -5.516 1 64.81 249 ALA B C 1
ATOM 4640 O O . ALA B 1 249 ? 0.452 12.734 -4.965 1 64.81 249 ALA B O 1
ATOM 4641 N N . ILE B 1 250 ? 0.975 10.57 -4.895 1 75.44 250 ILE B N 1
ATOM 4642 C CA . ILE B 1 250 ? 1.451 10.625 -3.516 1 75.44 250 ILE B CA 1
ATOM 4643 C C . ILE B 1 250 ? 2.707 11.492 -3.434 1 75.44 250 ILE B C 1
ATOM 4645 O O . ILE B 1 250 ? 2.836 12.32 -2.535 1 75.44 250 ILE B O 1
ATOM 4649 N N . MET B 1 251 ? 3.438 11.305 -4.398 1 77.12 251 MET B N 1
ATOM 4650 C CA . MET B 1 251 ? 4.684 12.07 -4.414 1 77.12 251 MET B CA 1
ATOM 4651 C C . MET B 1 251 ? 4.406 13.562 -4.508 1 77.12 251 MET B C 1
ATOM 4653 O O . MET B 1 251 ? 5.059 14.359 -3.83 1 77.12 251 MET B O 1
ATOM 4657 N N . ARG B 1 252 ? 3.451 13.875 -5.25 1 74.75 252 ARG B N 1
ATOM 4658 C CA . ARG B 1 252 ? 3.092 15.281 -5.375 1 74.75 252 ARG B CA 1
ATOM 4659 C C . ARG B 1 252 ? 2.6 15.836 -4.043 1 74.75 252 ARG B C 1
ATOM 4661 O O . ARG B 1 252 ? 2.926 16.969 -3.684 1 74.75 252 ARG B O 1
ATOM 4668 N N . GLN B 1 253 ? 1.816 15.047 -3.426 1 81.19 253 GLN B N 1
ATOM 4669 C CA . GLN B 1 253 ? 1.287 15.484 -2.139 1 81.19 253 GLN B CA 1
ATOM 4670 C C . GLN B 1 253 ? 2.406 15.664 -1.116 1 81.19 253 GLN B C 1
ATOM 4672 O O . GLN B 1 253 ? 2.398 16.625 -0.342 1 81.19 253 GLN B O 1
ATOM 4677 N N . ILE B 1 254 ? 3.291 14.758 -1.157 1 83.81 254 ILE B N 1
ATOM 4678 C CA . ILE B 1 254 ? 4.426 14.805 -0.241 1 83.81 254 ILE B CA 1
ATOM 4679 C C . ILE B 1 254 ? 5.25 16.062 -0.505 1 83.81 254 ILE B C 1
ATOM 4681 O O . ILE B 1 254 ? 5.57 16.812 0.424 1 83.81 254 ILE B O 1
ATOM 4685 N N . LEU B 1 255 ? 5.441 16.344 -1.711 1 77.94 255 LEU B N 1
ATOM 4686 C CA . LEU B 1 255 ? 6.297 17.469 -2.084 1 77.94 255 LEU B CA 1
ATOM 4687 C C . LEU B 1 255 ? 5.602 18.797 -1.82 1 77.94 255 LEU B C 1
ATOM 4689 O O . LEU B 1 255 ? 6.262 19.828 -1.646 1 77.94 255 LEU B O 1
ATOM 4693 N N . ALA B 1 256 ? 4.293 18.703 -1.765 1 76.5 256 ALA B N 1
ATOM 4694 C CA . ALA B 1 256 ? 3.52 19.922 -1.51 1 76.5 256 ALA B CA 1
ATOM 4695 C C . ALA B 1 256 ? 3.496 20.25 -0.02 1 76.5 256 ALA B C 1
ATOM 4697 O O . ALA B 1 256 ? 3.211 21.391 0.364 1 76.5 256 ALA B O 1
ATOM 4698 N N . GLY B 1 257 ? 3.771 19.297 0.771 1 83.75 257 GLY B N 1
ATOM 4699 C CA . GLY B 1 257 ? 3.701 19.5 2.209 1 83.75 257 GLY B CA 1
ATOM 4700 C C . GLY B 1 257 ? 4.988 20.047 2.797 1 83.75 257 GLY B C 1
ATOM 4701 O O . GLY B 1 257 ? 6.043 19.984 2.156 1 83.75 257 GLY B O 1
ATOM 4702 N N . ASP B 1 258 ? 4.797 20.578 4.043 1 86 258 ASP B N 1
ATOM 4703 C CA . ASP B 1 258 ? 5.969 21.156 4.695 1 86 258 ASP B CA 1
ATOM 4704 C C . ASP B 1 258 ? 6.574 20.188 5.699 1 86 258 ASP B C 1
ATOM 4706 O O . ASP B 1 258 ? 7.703 20.391 6.164 1 86 258 ASP B O 1
ATOM 4710 N N . ARG B 1 259 ? 5.844 19.172 6.027 1 93.44 259 ARG B N 1
ATOM 4711 C CA . ARG B 1 259 ? 6.332 18.188 6.977 1 93.44 259 ARG B CA 1
ATOM 4712 C C . ARG B 1 259 ? 6.055 16.766 6.473 1 93.44 259 ARG B C 1
ATOM 4714 O O . ARG B 1 259 ? 4.992 16.5 5.91 1 93.44 259 ARG B O 1
ATOM 4721 N N . LEU B 1 260 ? 7.039 15.961 6.684 1 94.5 260 LEU B N 1
ATOM 4722 C CA . LEU B 1 260 ? 6.918 14.562 6.305 1 94.5 260 LEU B CA 1
ATOM 4723 C C . LEU B 1 260 ? 7.305 13.648 7.465 1 94.5 260 LEU B C 1
ATOM 4725 O O . LEU B 1 260 ? 8.414 13.75 7.996 1 94.5 260 LEU B O 1
ATOM 4729 N N . ILE B 1 261 ? 6.352 12.875 7.895 1 96.56 261 ILE B N 1
ATOM 4730 C CA . ILE B 1 261 ? 6.641 11.836 8.883 1 96.56 261 ILE B CA 1
ATOM 4731 C C . ILE B 1 261 ? 6.723 10.477 8.203 1 96.56 261 ILE B C 1
ATOM 4733 O O . ILE B 1 261 ? 5.812 10.094 7.461 1 96.56 261 ILE B O 1
ATOM 4737 N N . ILE B 1 262 ? 7.777 9.805 8.445 1 94.69 262 ILE B N 1
ATOM 4738 C CA . ILE B 1 262 ? 7.984 8.477 7.879 1 94.69 262 ILE B CA 1
ATOM 4739 C C . ILE B 1 262 ? 7.965 7.43 8.992 1 94.69 262 ILE B C 1
ATOM 4741 O O . ILE B 1 262 ? 8.867 7.387 9.828 1 94.69 262 ILE B O 1
ATOM 4745 N N . ALA B 1 263 ? 6.938 6.617 9.008 1 95.81 263 ALA B N 1
ATOM 4746 C CA . ALA B 1 263 ? 6.887 5.492 9.938 1 95.81 263 ALA B CA 1
ATOM 4747 C C . ALA B 1 263 ? 7.734 4.328 9.438 1 95.81 263 ALA B C 1
ATOM 4749 O O . ALA B 1 263 ? 7.617 3.914 8.281 1 95.81 263 ALA B O 1
ATOM 4750 N N . ALA B 1 264 ? 8.57 3.816 10.297 1 94.5 264 ALA B N 1
ATOM 4751 C CA . ALA B 1 264 ? 9.469 2.705 10 1 94.5 264 ALA B CA 1
ATOM 4752 C C . ALA B 1 264 ? 9.648 1.802 11.219 1 94.5 264 ALA B C 1
ATOM 4754 O O . ALA B 1 264 ? 9.18 2.127 12.312 1 94.5 264 ALA B O 1
ATOM 4755 N N . THR B 1 265 ? 10.156 0.648 10.977 1 93.88 265 THR B N 1
ATOM 4756 C CA . THR B 1 265 ? 10.602 -0.207 12.078 1 93.88 265 THR B CA 1
ATOM 4757 C C . THR B 1 265 ? 12.125 -0.253 12.148 1 93.88 265 THR B C 1
ATOM 4759 O O . THR B 1 265 ? 12.805 0.248 11.258 1 93.88 265 THR B O 1
ATOM 4762 N N . GLN B 1 266 ? 12.594 -0.804 13.227 1 94.25 266 GLN B N 1
ATOM 4763 C CA . GLN B 1 266 ? 14.039 -0.815 13.453 1 94.25 266 GLN B CA 1
ATOM 4764 C C . GLN B 1 266 ? 14.711 -1.935 12.656 1 94.25 266 GLN B C 1
ATOM 4766 O O . GLN B 1 266 ? 15.922 -2.141 12.766 1 94.25 266 GLN B O 1
ATOM 4771 N N . SER B 1 267 ? 14.008 -2.629 11.781 1 90 267 SER B N 1
ATOM 4772 C CA . SER B 1 267 ? 14.531 -3.789 11.07 1 90 267 SER B CA 1
ATOM 4773 C C . SER B 1 267 ? 15.43 -3.363 9.914 1 90 267 SER B C 1
ATOM 4775 O O . SER B 1 267 ? 15.328 -2.236 9.422 1 90 267 SER B O 1
ATOM 4777 N N . ALA B 1 268 ? 16.234 -4.309 9.492 1 87.31 268 ALA B N 1
ATOM 4778 C CA . ALA B 1 268 ? 17.109 -4.062 8.352 1 87.31 268 ALA B CA 1
ATOM 4779 C C . ALA B 1 268 ? 16.312 -3.832 7.074 1 87.31 268 ALA B C 1
ATOM 4781 O O . ALA B 1 268 ? 16.672 -2.992 6.25 1 87.31 268 ALA B O 1
ATOM 4782 N N . ASN B 1 269 ? 15.281 -4.574 6.922 1 88 269 ASN B N 1
ATOM 4783 C CA . ASN B 1 269 ? 14.422 -4.414 5.75 1 88 269 ASN B CA 1
ATOM 4784 C C . ASN B 1 269 ? 13.781 -3.031 5.711 1 88 269 ASN B C 1
ATOM 4786 O O . ASN B 1 269 ? 13.711 -2.402 4.656 1 88 269 ASN B O 1
ATOM 4790 N N . SER B 1 270 ? 13.328 -2.639 6.82 1 90.5 270 SER B N 1
ATOM 4791 C CA . SER B 1 270 ? 12.734 -1.311 6.922 1 90.5 270 SER B CA 1
ATOM 4792 C C . SER B 1 270 ? 13.75 -0.224 6.57 1 90.5 270 SER B C 1
ATOM 4794 O O . SER B 1 270 ? 13.414 0.737 5.871 1 90.5 270 SER B O 1
ATOM 4796 N N . ARG B 1 271 ? 14.906 -0.397 7.02 1 90.38 271 ARG B N 1
ATOM 4797 C CA . ARG B 1 271 ? 15.961 0.555 6.711 1 90.38 271 ARG B CA 1
ATOM 4798 C C . ARG B 1 271 ? 16.25 0.601 5.215 1 90.38 271 ARG B C 1
ATOM 4800 O O . ARG B 1 271 ? 16.438 1.677 4.645 1 90.38 271 ARG B O 1
ATOM 4807 N N . LYS B 1 272 ? 16.344 -0.518 4.66 1 87.44 272 LYS B N 1
ATOM 4808 C CA . LYS B 1 272 ? 16.578 -0.586 3.221 1 87.44 272 LYS B CA 1
ATOM 4809 C C . LYS B 1 272 ? 15.469 0.122 2.447 1 87.44 272 LYS B C 1
ATOM 4811 O O . LYS B 1 272 ? 15.742 0.892 1.524 1 87.44 272 LYS B O 1
ATOM 4816 N N . ARG B 1 273 ? 14.289 -0.108 2.795 1 88.38 273 ARG B N 1
ATOM 4817 C CA . ARG B 1 273 ? 13.156 0.536 2.145 1 88.38 273 ARG B CA 1
ATOM 4818 C C . ARG B 1 273 ? 13.172 2.043 2.377 1 88.38 273 ARG B C 1
ATOM 4820 O O . ARG B 1 273 ? 12.836 2.82 1.479 1 88.38 273 ARG B O 1
ATOM 4827 N N . LEU B 1 274 ? 13.508 2.412 3.582 1 89.56 274 LEU B N 1
ATOM 4828 C CA . LEU B 1 274 ? 13.617 3.828 3.912 1 89.56 274 LEU B CA 1
ATOM 4829 C C . LEU B 1 274 ? 14.648 4.516 3.023 1 89.56 274 LEU B C 1
ATOM 4831 O O . LEU B 1 274 ? 14.391 5.594 2.488 1 89.56 274 LEU B O 1
ATOM 4835 N N . THR B 1 275 ? 15.75 3.854 2.893 1 86.5 275 THR B N 1
ATOM 4836 C CA . THR B 1 275 ? 16.812 4.41 2.07 1 86.5 275 THR B CA 1
ATOM 4837 C C . THR B 1 275 ? 16.344 4.598 0.63 1 86.5 275 THR B C 1
ATOM 4839 O O . THR B 1 275 ? 16.578 5.648 0.029 1 86.5 275 THR B O 1
ATOM 4842 N N . ARG B 1 276 ? 15.672 3.637 0.124 1 84.19 276 ARG B N 1
ATOM 4843 C CA . ARG B 1 276 ? 15.164 3.717 -1.241 1 84.19 276 ARG B CA 1
ATOM 4844 C C . ARG B 1 276 ? 14.117 4.816 -1.369 1 84.19 276 ARG B C 1
ATOM 4846 O O . ARG B 1 276 ? 14.039 5.496 -2.395 1 84.19 276 ARG B O 1
ATOM 4853 N N . PHE B 1 277 ? 13.312 4.957 -0.41 1 88 277 PHE B N 1
ATOM 4854 C CA . PHE B 1 277 ? 12.289 5.992 -0.398 1 88 277 PHE B CA 1
ATOM 4855 C C . PHE B 1 277 ? 12.914 7.383 -0.436 1 88 277 PHE B C 1
ATOM 4857 O O . PHE B 1 277 ? 12.508 8.234 -1.227 1 88 277 PHE B O 1
ATOM 4864 N N . LEU B 1 278 ? 13.852 7.562 0.38 1 85.31 278 LEU B N 1
ATOM 4865 C CA . LEU B 1 278 ? 14.492 8.867 0.488 1 85.31 278 LEU B CA 1
ATOM 4866 C C . LEU B 1 278 ? 15.242 9.211 -0.798 1 85.31 278 LEU B C 1
ATOM 4868 O O . LEU B 1 278 ? 15.281 10.375 -1.199 1 85.31 278 LEU B O 1
ATOM 4872 N N . GLU B 1 279 ? 15.773 8.172 -1.354 1 79.56 279 GLU B N 1
ATOM 4873 C CA . GLU B 1 279 ? 16.422 8.398 -2.641 1 79.56 279 GLU B CA 1
ATOM 4874 C C . GLU B 1 279 ? 15.422 8.836 -3.701 1 79.56 279 GLU B C 1
ATOM 4876 O O . GLU B 1 279 ? 15.758 9.625 -4.594 1 79.56 279 GLU B O 1
ATOM 4881 N N . ASN B 1 280 ? 14.32 8.391 -3.551 1 77.88 280 ASN B N 1
ATOM 4882 C CA . ASN B 1 280 ? 13.297 8.656 -4.551 1 77.88 280 ASN B CA 1
ATOM 4883 C C . ASN B 1 280 ? 12.664 10.031 -4.352 1 77.88 280 ASN B C 1
ATOM 4885 O O . ASN B 1 280 ? 12.242 10.672 -5.316 1 77.88 280 ASN B O 1
ATOM 4889 N N . ILE B 1 281 ? 12.43 10.383 -3.133 1 78.81 281 ILE B N 1
ATOM 4890 C CA . ILE B 1 281 ? 11.766 11.664 -2.91 1 78.81 281 ILE B CA 1
ATOM 4891 C C . ILE B 1 281 ? 12.727 12.805 -3.24 1 78.81 281 ILE B C 1
ATOM 4893 O O . ILE B 1 281 ? 12.297 13.938 -3.463 1 78.81 281 ILE B O 1
ATOM 4897 N N . GLY B 1 282 ? 13.984 12.516 -3.49 1 68.31 282 GLY B N 1
ATOM 4898 C CA . GLY B 1 282 ? 14.961 13.492 -3.949 1 68.31 282 GLY B CA 1
ATOM 4899 C C . GLY B 1 282 ? 15.125 14.664 -3.002 1 68.31 282 GLY B C 1
ATOM 4900 O O . GLY B 1 282 ? 15.336 14.477 -1.802 1 68.31 282 GLY B O 1
ATOM 4901 N N . GLN B 1 283 ? 14.914 15.789 -3.641 1 67.88 283 GLN B N 1
ATOM 4902 C CA . GLN B 1 283 ? 15.148 17.016 -2.877 1 67.88 283 GLN B CA 1
ATOM 4903 C C . GLN B 1 283 ? 13.859 17.516 -2.232 1 67.88 283 GLN B C 1
ATOM 4905 O O . GLN B 1 283 ? 13.227 18.438 -2.74 1 67.88 283 GLN B O 1
ATOM 4910 N N . TYR B 1 284 ? 13.398 16.812 -1.291 1 77.38 284 TYR B N 1
ATOM 4911 C CA . TYR B 1 284 ? 12.305 17.297 -0.454 1 77.38 284 TYR B CA 1
ATOM 4912 C C . TYR B 1 284 ? 12.734 18.5 0.377 1 77.38 284 TYR B C 1
ATOM 4914 O O . TYR B 1 284 ? 13.742 18.438 1.093 1 77.38 284 TYR B O 1
ATOM 4922 N N . SER B 1 285 ? 12.031 19.578 0.161 1 72.88 285 SER B N 1
ATOM 4923 C CA . SER B 1 285 ? 12.422 20.828 0.798 1 72.88 285 SER B CA 1
ATOM 4924 C C . SER B 1 285 ? 11.836 20.938 2.203 1 72.88 285 SER B C 1
ATOM 4926 O O . SER B 1 285 ? 12.273 21.781 3 1 72.88 285 SER B O 1
ATOM 4928 N N . GLY B 1 286 ? 10.883 20.219 2.482 1 82.12 286 GLY B N 1
ATOM 4929 C CA . GLY B 1 286 ? 10.305 20.25 3.816 1 82.12 286 GLY B CA 1
ATOM 4930 C C . GLY B 1 286 ? 11.133 19.5 4.844 1 82.12 286 GLY B C 1
ATOM 4931 O O . GLY B 1 286 ? 12.266 19.094 4.562 1 82.12 286 GLY B O 1
ATOM 4932 N N . GLN B 1 287 ? 10.625 19.516 6.059 1 87.62 287 GLN B N 1
ATOM 4933 C CA . GLN B 1 287 ? 11.281 18.781 7.137 1 87.62 287 GLN B CA 1
ATOM 4934 C C . GLN B 1 287 ? 10.734 17.359 7.25 1 87.62 287 GLN B C 1
ATOM 4936 O O . GLN B 1 287 ? 9.523 17.141 7.141 1 87.62 287 GLN B O 1
ATOM 4941 N N . SER B 1 288 ? 11.672 16.438 7.406 1 91.88 288 SER B N 1
ATOM 4942 C CA . SER B 1 288 ? 11.273 15.047 7.543 1 91.88 288 SER B CA 1
ATOM 4943 C C . SER B 1 288 ? 11.641 14.5 8.922 1 91.88 288 SER B C 1
ATOM 4945 O O . SER B 1 288 ? 12.648 14.891 9.5 1 91.88 288 SER B O 1
ATOM 4947 N N . PHE B 1 289 ? 10.758 13.625 9.391 1 94.62 289 PHE B N 1
ATOM 4948 C CA . PHE B 1 289 ? 10.961 12.953 10.672 1 94.62 289 PHE B CA 1
ATOM 4949 C C . PHE B 1 289 ? 10.688 11.453 10.539 1 94.62 289 PHE B C 1
ATOM 4951 O O . PHE B 1 289 ? 9.781 11.047 9.805 1 94.62 289 PHE B O 1
ATOM 4958 N N . ILE B 1 290 ? 11.461 10.695 11.273 1 95.25 290 ILE B N 1
ATOM 4959 C CA . ILE B 1 290 ? 11.203 9.266 11.352 1 95.25 290 ILE B CA 1
ATOM 4960 C C . ILE B 1 290 ? 10.531 8.93 12.68 1 95.25 290 ILE B C 1
ATOM 4962 O O . ILE B 1 290 ? 10.898 9.469 13.727 1 95.25 290 ILE B O 1
ATOM 4966 N N . VAL B 1 291 ? 9.516 8.164 12.641 1 97.44 291 VAL B N 1
ATOM 4967 C CA . VAL B 1 291 ? 8.953 7.527 13.828 1 97.44 291 VAL B CA 1
ATOM 4968 C C . VAL B 1 291 ? 9.203 6.02 13.773 1 97.44 291 VAL B C 1
ATOM 4970 O O . VAL B 1 291 ? 8.789 5.352 12.82 1 97.44 291 VAL B O 1
ATOM 4973 N N . CYS B 1 292 ? 9.898 5.508 14.758 1 97.19 292 CYS B N 1
ATOM 4974 C CA . CYS B 1 292 ? 10.156 4.074 14.82 1 97.19 292 CYS B CA 1
ATOM 4975 C C . CYS B 1 292 ? 9.055 3.357 15.586 1 97.19 292 CYS B C 1
ATOM 4977 O O . CYS B 1 292 ? 9.008 3.414 16.812 1 97.19 292 CYS B O 1
ATOM 4979 N N . GLY B 1 293 ? 8.234 2.682 14.797 1 96.12 293 GLY B N 1
ATOM 4980 C CA . GLY B 1 293 ? 7.164 1.917 15.414 1 96.12 293 GLY B CA 1
ATOM 4981 C C . GLY B 1 293 ? 7.59 0.518 15.82 1 96.12 293 GLY B C 1
ATOM 4982 O O . GLY B 1 293 ? 8.617 0.021 15.359 1 96.12 293 GLY B O 1
ATOM 4983 N N . ARG B 1 294 ? 6.875 -0.036 16.766 1 92.75 294 ARG B N 1
ATOM 4984 C CA . ARG B 1 294 ? 7.051 -1.403 17.25 1 92.75 294 ARG B CA 1
ATOM 4985 C C . ARG B 1 294 ? 8.484 -1.642 17.703 1 92.75 294 ARG B C 1
ATOM 4987 O O . ARG B 1 294 ? 9.086 -2.67 17.375 1 92.75 294 ARG B O 1
ATOM 4994 N N . TYR B 1 295 ? 8.977 -0.696 18.375 1 95.75 295 TYR B N 1
ATOM 4995 C CA . TYR B 1 295 ? 10.367 -0.732 18.812 1 95.75 295 TYR B CA 1
ATOM 4996 C C . TYR B 1 295 ? 10.562 -1.752 19.938 1 95.75 295 TYR B C 1
ATOM 4998 O O . TYR B 1 295 ? 9.773 -1.802 20.875 1 95.75 295 TYR B O 1
ATOM 5006 N N . ILE B 1 296 ? 11.578 -2.6 19.734 1 93.5 296 ILE B N 1
ATOM 5007 C CA . ILE B 1 296 ? 12 -3.551 20.75 1 93.5 296 ILE B CA 1
ATOM 5008 C C . ILE B 1 296 ? 13.438 -3.262 21.172 1 93.5 296 ILE B C 1
ATOM 5010 O O . ILE B 1 296 ? 14.359 -3.369 20.359 1 93.5 296 ILE B O 1
ATOM 5014 N N . LYS B 1 297 ? 13.664 -3.016 22.375 1 92.06 297 LYS B N 1
ATOM 5015 C CA . LYS B 1 297 ? 14.93 -2.52 22.906 1 92.06 297 LYS B CA 1
ATOM 5016 C C . LYS B 1 297 ? 16.062 -3.523 22.688 1 92.06 297 LYS B C 1
ATOM 5018 O O . LYS B 1 297 ? 17.188 -3.139 22.375 1 92.06 297 LYS B O 1
ATOM 5023 N N . ASP B 1 298 ? 15.781 -4.852 22.766 1 91.06 298 ASP B N 1
ATOM 5024 C CA . ASP B 1 298 ? 16.812 -5.879 22.734 1 91.06 298 ASP B CA 1
ATOM 5025 C C . ASP B 1 298 ? 17.062 -6.371 21.312 1 91.06 298 ASP B C 1
ATOM 5027 O O . ASP B 1 298 ? 17.734 -7.387 21.109 1 91.06 298 ASP B O 1
ATOM 5031 N N . ARG B 1 299 ? 16.609 -5.598 20.375 1 91.12 299 ARG B N 1
ATOM 5032 C CA . ARG B 1 299 ? 16.844 -5.941 18.984 1 91.12 299 ARG B CA 1
ATOM 5033 C C . ARG B 1 299 ? 17.688 -4.875 18.281 1 91.12 299 ARG B C 1
ATOM 5035 O O . ARG B 1 299 ? 17.703 -3.715 18.703 1 91.12 299 ARG B O 1
ATOM 5042 N N . PRO B 1 300 ? 18.453 -5.332 17.266 1 89.62 300 PRO B N 1
ATOM 5043 C CA . PRO B 1 300 ? 19.25 -4.332 16.547 1 89.62 300 PRO B CA 1
ATOM 5044 C C . PRO B 1 300 ? 18.375 -3.205 15.969 1 89.62 300 PRO B C 1
ATOM 5046 O O . PRO B 1 300 ? 17.266 -3.451 15.508 1 89.62 300 PRO B O 1
ATOM 5049 N N . ASP B 1 301 ? 18.875 -2.031 16.109 1 92.56 301 ASP B N 1
ATOM 5050 C CA . ASP B 1 301 ? 18.219 -0.86 15.547 1 92.56 301 ASP B CA 1
ATOM 5051 C C . ASP B 1 301 ? 18.938 -0.36 14.305 1 92.56 301 ASP B C 1
ATOM 5053 O O . ASP B 1 301 ? 19.859 0.453 14.398 1 92.56 301 ASP B O 1
ATOM 5057 N N . TYR B 1 302 ? 18.422 -0.658 13.172 1 90.69 302 TYR B N 1
ATOM 5058 C CA . TYR B 1 302 ? 19.094 -0.352 11.914 1 90.69 302 TYR B CA 1
ATOM 5059 C C . TYR B 1 302 ? 18.797 1.072 11.461 1 90.69 302 TYR B C 1
ATOM 5061 O O . TYR B 1 302 ? 19.438 1.59 10.547 1 90.69 302 TYR B O 1
ATOM 5069 N N . LEU B 1 303 ? 17.875 1.683 12.109 1 91.31 303 LEU B N 1
ATOM 5070 C CA . LEU B 1 303 ? 17.562 3.062 11.758 1 91.31 303 LEU B CA 1
ATOM 5071 C C . LEU B 1 303 ? 18.688 4 12.195 1 91.31 303 LEU B C 1
ATOM 5073 O O . LEU B 1 303 ? 18.797 5.113 11.672 1 91.31 303 LEU B O 1
ATOM 5077 N N . GLN B 1 304 ? 19.406 3.604 13.156 1 84.75 304 GLN B N 1
ATOM 5078 C CA . GLN B 1 304 ? 20.484 4.434 13.688 1 84.75 304 GLN B CA 1
ATOM 5079 C C . GLN B 1 304 ? 21.766 4.25 12.891 1 84.75 304 GLN B C 1
ATOM 5081 O O . GLN B 1 304 ? 22.75 4.961 13.109 1 84.75 304 GLN B O 1
ATOM 5086 N N . ASP B 1 305 ? 21.781 3.303 12.008 1 72.56 305 ASP B N 1
ATOM 5087 C CA . ASP B 1 305 ? 22.969 3.094 11.195 1 72.56 305 ASP B CA 1
ATOM 5088 C C . ASP B 1 305 ? 23.266 4.32 10.336 1 72.56 305 ASP B C 1
ATOM 5090 O O . ASP B 1 305 ? 22.391 4.805 9.617 1 72.56 305 ASP B O 1
ATOM 5094 N N . PRO B 1 306 ? 24.391 5.098 10.547 1 62.12 306 PRO B N 1
ATOM 5095 C CA . PRO B 1 306 ? 24.75 6.371 9.922 1 62.12 306 PRO B CA 1
ATOM 5096 C C . PRO B 1 306 ? 24.797 6.289 8.398 1 62.12 306 PRO B C 1
ATOM 5098 O O . PRO B 1 306 ? 25.031 7.301 7.727 1 62.12 306 PRO B O 1
ATOM 5101 N N . VAL B 1 307 ? 24.75 5.215 7.922 1 48.38 307 VAL B N 1
ATOM 5102 C CA . VAL B 1 307 ? 25.078 5.152 6.504 1 48.38 307 VAL B CA 1
ATOM 5103 C C . VAL B 1 307 ? 24.172 6.098 5.715 1 48.38 307 VAL B C 1
ATOM 5105 O O . VAL B 1 307 ? 24.469 6.434 4.562 1 48.38 307 VAL B O 1
ATOM 5108 N N . ILE B 1 308 ? 22.984 6.188 6.055 1 52.41 308 ILE B N 1
ATOM 5109 C CA . ILE B 1 308 ? 22.25 7.082 5.168 1 52.41 308 ILE B CA 1
ATOM 5110 C C . ILE B 1 308 ? 22.5 8.531 5.566 1 52.41 308 ILE B C 1
ATOM 5112 O O . ILE B 1 308 ? 22.359 8.891 6.738 1 52.41 308 ILE B O 1
ATOM 5116 N N . ASP B 1 309 ? 23.297 9.148 4.852 1 50.62 309 ASP B N 1
ATOM 5117 C CA . ASP B 1 309 ? 23.562 10.586 4.91 1 50.62 309 ASP B CA 1
ATOM 5118 C C . ASP B 1 309 ? 22.281 11.367 5.176 1 50.62 309 ASP B C 1
ATOM 5120 O O . ASP B 1 309 ? 22.234 12.57 4.926 1 50.62 309 ASP B O 1
ATOM 5124 N N . ASP B 1 310 ? 21.266 10.578 5.613 1 60.16 310 ASP B N 1
ATOM 5125 C CA . ASP B 1 310 ? 20.078 11.414 5.672 1 60.16 310 ASP B CA 1
ATOM 5126 C C . ASP B 1 310 ? 19.891 12.023 7.062 1 60.16 310 ASP B C 1
ATOM 5128 O O . ASP B 1 310 ? 20.078 11.344 8.07 1 60.16 310 ASP B O 1
ATOM 5132 N N . ASP B 1 311 ? 20.188 13.266 7.262 1 73.5 311 ASP B N 1
ATOM 5133 C CA . ASP B 1 311 ? 20.016 14.102 8.438 1 73.5 311 ASP B CA 1
ATOM 5134 C C . ASP B 1 311 ? 18.547 14.148 8.859 1 73.5 311 ASP B C 1
ATOM 5136 O O . ASP B 1 311 ? 18.031 15.211 9.234 1 73.5 311 ASP B O 1
ATOM 5140 N N . ILE B 1 312 ? 17.891 12.953 8.68 1 87.81 312 ILE B N 1
ATOM 5141 C CA . ILE B 1 312 ? 16.516 12.992 9.141 1 87.81 312 ILE B CA 1
ATOM 5142 C C . ILE B 1 312 ? 16.422 12.484 10.578 1 87.81 312 ILE B C 1
ATOM 5144 O O . ILE B 1 312 ? 16.828 11.352 10.867 1 87.81 312 ILE B O 1
ATOM 5148 N N . PRO B 1 313 ? 15.984 13.273 11.492 1 90.5 313 PRO B N 1
ATOM 5149 C CA . PRO B 1 313 ? 15.922 12.859 12.898 1 90.5 313 PRO B CA 1
ATOM 5150 C C . PRO B 1 313 ? 14.844 11.812 13.156 1 90.5 313 PRO B C 1
ATOM 5152 O O . PRO B 1 313 ? 13.797 11.82 12.5 1 90.5 313 PRO B O 1
ATOM 5155 N N . ILE B 1 314 ? 15.156 10.93 14.094 1 94.19 314 ILE B N 1
ATOM 5156 C CA . ILE B 1 314 ? 14.117 10.07 14.656 1 94.19 314 ILE B CA 1
ATOM 5157 C C . ILE B 1 314 ? 13.367 10.828 15.75 1 94.19 314 ILE B C 1
ATOM 5159 O O . ILE B 1 314 ? 13.93 11.102 16.812 1 94.19 314 ILE B O 1
ATOM 5163 N N . ALA B 1 315 ? 12.156 11.094 15.5 1 95.75 315 ALA B N 1
ATOM 5164 C CA . ALA B 1 315 ? 11.391 11.93 16.422 1 95.75 315 ALA B CA 1
ATOM 5165 C C . ALA B 1 315 ? 10.977 11.141 17.656 1 95.75 315 ALA B C 1
ATOM 5167 O O . ALA B 1 315 ? 10.859 11.703 18.75 1 95.75 315 ALA B O 1
ATOM 5168 N N . GLU B 1 316 ? 10.727 9.906 17.484 1 97 316 GLU B N 1
ATOM 5169 C CA . GLU B 1 316 ? 10.195 9.133 18.609 1 97 316 GLU B CA 1
ATOM 5170 C C . GLU B 1 316 ? 10.273 7.637 18.328 1 97 316 GLU B C 1
ATOM 5172 O O . GLU B 1 316 ? 10.18 7.211 17.172 1 97 316 GLU B O 1
ATOM 5177 N N . TYR B 1 317 ? 10.516 6.824 19.391 1 96.94 317 TYR B N 1
ATOM 5178 C CA . TYR B 1 317 ? 10.383 5.371 19.391 1 96.94 317 TYR B CA 1
ATOM 5179 C C . TYR B 1 317 ? 9.094 4.938 20.078 1 96.94 317 TYR B C 1
ATOM 5181 O O . TYR B 1 317 ? 8.859 5.277 21.234 1 96.94 317 TYR B O 1
ATOM 5189 N N . ILE B 1 318 ? 8.25 4.27 19.328 1 97.5 318 ILE B N 1
ATOM 5190 C CA . ILE B 1 318 ? 7.02 3.719 19.906 1 97.5 318 ILE B CA 1
ATOM 5191 C C . ILE B 1 318 ? 7.223 2.242 20.234 1 97.5 318 ILE B C 1
ATOM 5193 O O . ILE B 1 318 ? 7.402 1.416 19.328 1 97.5 318 ILE B O 1
ATOM 5197 N N . PRO B 1 319 ? 7.16 1.878 21.453 1 95.5 319 PRO B N 1
ATOM 5198 C CA . PRO B 1 319 ? 7.438 0.494 21.844 1 95.5 319 PRO B CA 1
ATOM 5199 C C . PRO B 1 319 ? 6.406 -0.492 21.297 1 95.5 319 PRO B C 1
ATOM 5201 O O . PRO B 1 319 ? 5.234 -0.141 21.141 1 95.5 319 PRO B O 1
ATOM 5204 N N . GLU B 1 320 ? 6.891 -1.675 21 1 92.69 320 GLU B N 1
ATOM 5205 C CA . GLU B 1 320 ? 5.984 -2.764 20.656 1 92.69 320 GLU B CA 1
ATOM 5206 C C . GLU B 1 320 ? 4.93 -2.975 21.734 1 92.69 320 GLU B C 1
ATOM 5208 O O . GLU B 1 320 ? 5.23 -2.895 22.922 1 92.69 320 GLU B O 1
ATOM 5213 N N . ALA B 1 321 ? 3.672 -3.162 21.25 1 88 321 ALA B N 1
ATOM 5214 C CA . ALA B 1 321 ? 2.568 -3.369 22.188 1 88 321 ALA B CA 1
ATOM 5215 C C . ALA B 1 321 ? 2.002 -4.781 22.062 1 88 321 ALA B C 1
ATOM 5217 O O . ALA B 1 321 ? 2.104 -5.406 21 1 88 321 ALA B O 1
ATOM 5218 N N . ASP B 1 322 ? 1.438 -5.285 23.094 1 82.19 322 ASP B N 1
ATOM 5219 C CA . ASP B 1 322 ? 0.842 -6.617 23.109 1 82.19 322 ASP B CA 1
ATOM 5220 C C . ASP B 1 322 ? -0.561 -6.605 22.516 1 82.19 322 ASP B C 1
ATOM 5222 O O . ASP B 1 322 ? -1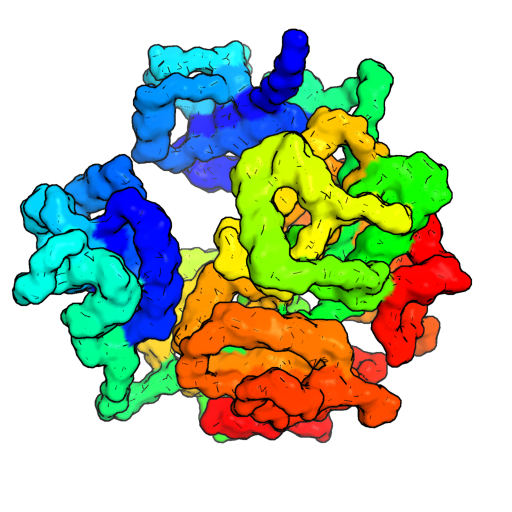.146 -7.66 22.266 1 82.19 322 ASP B O 1
ATOM 5226 N N . LYS B 1 323 ? -1.031 -5.438 22.375 1 82.12 323 LYS B N 1
ATOM 5227 C CA . LYS B 1 323 ? -2.352 -5.254 21.781 1 82.12 323 LYS B CA 1
ATOM 5228 C C . LYS B 1 323 ? -2.365 -4.066 20.828 1 82.12 323 LYS B C 1
ATOM 5230 O O . LYS B 1 323 ? -1.394 -3.312 20.75 1 82.12 323 LYS B O 1
ATOM 5235 N N . GLU B 1 324 ? -3.428 -3.945 20.141 1 84.94 324 GLU B N 1
ATOM 5236 C CA . GLU B 1 324 ? -3.596 -2.777 19.281 1 84.94 324 GLU B CA 1
ATOM 5237 C C . GLU B 1 324 ? -3.695 -1.497 20.109 1 84.94 324 GLU B C 1
ATOM 5239 O O . GLU B 1 324 ? -4.41 -1.452 21.109 1 84.94 324 GLU B O 1
ATOM 5244 N N . LEU B 1 325 ? -3.002 -0.525 19.734 1 91.38 325 LEU B N 1
ATOM 5245 C CA . LEU B 1 325 ? -3.006 0.742 20.453 1 91.38 325 LEU B CA 1
ATOM 5246 C C . LEU B 1 325 ? -4.285 1.524 20.172 1 91.38 325 LEU B C 1
ATOM 5248 O O . LEU B 1 325 ? -4.766 1.544 19.031 1 91.38 325 LEU B O 1
ATOM 5252 N N . T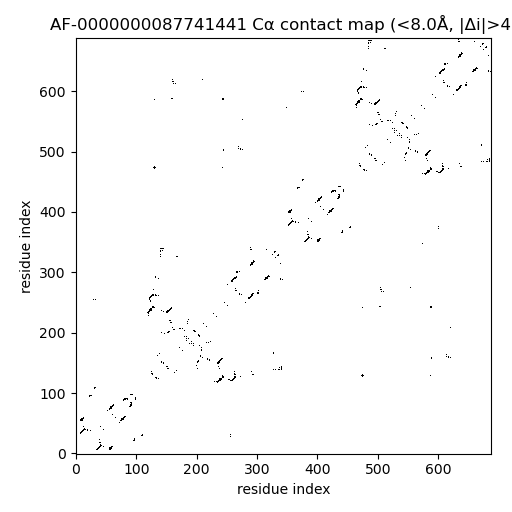HR B 1 326 ? -4.812 2.076 21.188 1 90 326 THR B N 1
ATOM 5253 C CA . THR B 1 326 ? -5.977 2.953 21.094 1 90 326 THR B CA 1
ATOM 5254 C C . THR B 1 326 ? -5.605 4.387 21.469 1 90 326 THR B C 1
ATOM 5256 O O . THR B 1 326 ? -4.484 4.648 21.922 1 90 326 THR B O 1
ATOM 5259 N N . MET B 1 327 ? -6.605 5.258 21.297 1 89.88 327 MET B N 1
ATOM 5260 C CA . MET B 1 327 ? -6.363 6.645 21.688 1 89.88 327 MET B CA 1
ATOM 5261 C C . MET B 1 327 ? -6.102 6.746 23.188 1 89.88 327 MET B C 1
ATOM 5263 O O . MET B 1 327 ? -5.312 7.586 23.625 1 89.88 327 MET B O 1
ATOM 5267 N N . LYS B 1 328 ? -6.734 5.883 23.891 1 88 328 LYS B N 1
ATOM 5268 C CA . LYS B 1 328 ? -6.496 5.848 25.328 1 88 328 LYS B CA 1
ATOM 5269 C C . LYS B 1 328 ? -5.039 5.527 25.641 1 88 328 LYS B C 1
ATOM 5271 O O . LYS B 1 328 ? -4.434 6.148 26.516 1 88 328 LYS B O 1
ATOM 5276 N N . ASP B 1 329 ? -4.5 4.574 24.938 1 92.44 329 ASP B N 1
ATOM 5277 C CA . ASP B 1 329 ? -3.098 4.219 25.125 1 92.44 329 ASP B CA 1
ATOM 5278 C C . ASP B 1 329 ? -2.18 5.379 24.75 1 92.44 329 ASP B C 1
ATOM 5280 O O . ASP B 1 329 ? -1.206 5.66 25.453 1 92.44 329 ASP B O 1
ATOM 5284 N N . ILE B 1 330 ? -2.518 6.043 23.656 1 91.81 330 ILE B N 1
ATOM 5285 C CA . ILE B 1 330 ? -1.722 7.164 23.156 1 91.81 330 ILE B CA 1
ATOM 5286 C C . ILE B 1 330 ? -1.693 8.273 24.203 1 91.81 330 ILE B C 1
ATOM 5288 O O . ILE B 1 330 ? -0.632 8.828 24.5 1 91.81 330 ILE B O 1
ATOM 5292 N N . PHE B 1 331 ? -2.832 8.5 24.797 1 88.56 331 PHE B N 1
ATOM 5293 C CA . PHE B 1 331 ? -2.969 9.555 25.797 1 88.56 331 PHE B CA 1
ATOM 5294 C C . PHE B 1 331 ? -2.26 9.172 27.094 1 88.56 331 PHE B C 1
ATOM 5296 O O . PHE B 1 331 ? -1.43 9.93 27.594 1 88.56 331 PHE B O 1
ATOM 5303 N N . GLU B 1 332 ? -2.541 7.992 27.594 1 90.69 332 GLU B N 1
ATOM 5304 C CA . GLU B 1 332 ? -2.055 7.578 28.906 1 90.69 332 GLU B CA 1
ATOM 5305 C C . GLU B 1 332 ? -0.54 7.387 28.891 1 90.69 332 GLU B C 1
ATOM 5307 O O . GLU B 1 332 ? 0.135 7.703 29.875 1 90.69 332 GLU B O 1
ATOM 5312 N N . ARG B 1 333 ? -0.071 6.98 27.797 1 93.56 333 ARG B N 1
ATOM 5313 C CA . ARG B 1 333 ? 1.355 6.684 27.719 1 93.56 333 ARG B CA 1
ATOM 5314 C C . ARG B 1 333 ? 2.115 7.824 27.047 1 93.56 333 ARG B C 1
ATOM 5316 O O . ARG B 1 333 ? 3.332 7.746 26.875 1 93.56 333 ARG B O 1
ATOM 5323 N N . LYS B 1 334 ? 1.435 8.883 26.609 1 93 334 LYS B N 1
ATOM 5324 C CA . LYS B 1 334 ? 1.979 10.078 25.969 1 93 334 LYS B CA 1
ATOM 5325 C C . LYS B 1 334 ? 2.76 9.711 24.703 1 93 334 LYS B C 1
ATOM 5327 O O . LYS B 1 334 ? 3.852 10.234 24.469 1 93 334 LYS B O 1
ATOM 5332 N N . LEU B 1 335 ? 2.254 8.68 24 1 96.25 335 LEU B N 1
ATOM 5333 C CA . LEU B 1 335 ? 2.867 8.273 22.734 1 96.25 335 LEU B CA 1
ATOM 5334 C C . LEU B 1 335 ? 2.65 9.32 21.656 1 96.25 335 LEU B C 1
ATOM 5336 O O . LEU B 1 335 ? 1.55 9.867 21.516 1 96.25 335 LEU B O 1
ATOM 5340 N N . LEU B 1 336 ? 3.73 9.688 20.938 1 97.56 336 LEU B N 1
ATOM 5341 C CA . LEU B 1 336 ? 3.715 10.547 19.75 1 97.56 336 LEU B CA 1
ATOM 5342 C C . LEU B 1 336 ? 3.654 12.016 20.156 1 97.56 336 LEU B C 1
ATOM 5344 O O . LEU B 1 336 ? 3.484 12.891 19.297 1 97.56 336 LEU B O 1
ATOM 5348 N N . ARG B 1 337 ? 3.76 12.305 21.406 1 94.62 337 ARG B N 1
ATOM 5349 C CA . ARG B 1 337 ? 3.83 13.695 21.859 1 94.62 337 ARG B CA 1
ATOM 5350 C C . ARG B 1 337 ? 5.078 14.383 21.328 1 94.62 337 ARG B C 1
ATOM 5352 O O . ARG B 1 337 ? 5.008 15.508 20.828 1 94.62 337 ARG B O 1
ATOM 5359 N N . ASP B 1 338 ? 6.207 13.688 21.422 1 94.88 338 ASP B N 1
ATOM 5360 C CA . ASP B 1 338 ? 7.469 14.219 20.906 1 94.88 338 ASP B CA 1
ATOM 5361 C C . ASP B 1 338 ? 7.398 14.445 19.406 1 94.88 338 ASP B C 1
ATOM 5363 O O . ASP B 1 338 ? 7.949 15.422 18.891 1 94.88 338 ASP B O 1
ATOM 5367 N N . THR B 1 339 ? 6.773 13.531 18.703 1 97.19 339 THR B N 1
ATOM 5368 C CA . THR B 1 339 ? 6.598 13.664 17.266 1 97.19 339 THR B CA 1
ATOM 5369 C C . THR B 1 339 ? 5.805 14.93 16.922 1 97.19 339 THR B C 1
ATOM 5371 O O . THR B 1 339 ? 6.188 15.695 16.031 1 97.19 339 THR B O 1
ATOM 5374 N N . ALA B 1 340 ? 4.676 15.125 17.656 1 95.38 340 ALA B N 1
ATOM 5375 C CA . ALA B 1 340 ? 3.857 16.312 17.453 1 95.38 340 ALA B CA 1
ATOM 5376 C C . ALA B 1 340 ? 4.656 17.594 17.734 1 95.38 340 ALA B C 1
ATOM 5378 O O . ALA B 1 340 ? 4.523 18.578 17.016 1 95.38 340 ALA B O 1
ATOM 5379 N N . GLU B 1 341 ? 5.469 17.547 18.688 1 92.69 341 GLU B N 1
ATOM 5380 C CA . GLU B 1 341 ? 6.301 18.688 19.031 1 92.69 341 GLU B CA 1
ATOM 5381 C C . GLU B 1 341 ? 7.344 18.953 17.953 1 92.69 341 GLU B C 1
ATOM 5383 O O . GLU B 1 341 ? 7.629 20.109 17.625 1 92.69 341 GLU B O 1
ATOM 5388 N N . ALA B 1 342 ? 7.863 17.906 17.422 1 92.62 342 ALA B N 1
ATOM 5389 C CA . ALA B 1 342 ? 8.914 18.016 16.422 1 92.62 342 ALA B CA 1
ATOM 5390 C C . ALA B 1 342 ? 8.383 18.656 15.141 1 92.62 342 ALA B C 1
ATOM 5392 O O . ALA B 1 342 ? 9.109 19.375 14.445 1 92.62 342 ALA B O 1
ATOM 5393 N N . VAL B 1 343 ? 7.102 18.453 14.805 1 93.5 343 VAL B N 1
ATOM 5394 C CA . VAL B 1 343 ? 6.602 18.844 13.5 1 93.5 343 VAL B CA 1
ATOM 5395 C C . VAL B 1 343 ? 6.109 20.297 13.555 1 93.5 343 VAL B C 1
ATOM 5397 O O . VAL B 1 343 ? 5.73 20.875 12.531 1 93.5 343 VAL B O 1
ATOM 5400 N N . VAL B 1 344 ? 6.023 20.922 14.688 1 89.31 344 VAL B N 1
ATOM 5401 C CA . VAL B 1 344 ? 5.594 22.312 14.852 1 89.31 344 VAL B CA 1
ATOM 5402 C C . VAL B 1 344 ? 6.746 23.25 14.516 1 89.31 344 VAL B C 1
ATOM 5404 O O . VAL B 1 344 ? 7.887 23.016 14.922 1 89.31 344 VAL B O 1
#

Nearest PDB structures (foldseek):
  3ea0-assembly1_B  TM=7.414E-01  e=7.614E-12  Chlorobaculum tepidum TLS
  3ea0-assembly1_A  TM=7.660E-01  e=3.263E-10  Chlorobaculum tepidum TLS
  5auq-assembly4_D  TM=6.645E-01  e=5.012E-07  Thermococcus kodakarensis KOD1
  5auq-assembly4_F  TM=6.698E-01  e=7.609E-07  Thermococcus kodakarensis KOD1
  5auq-assembly3_G  TM=6.446E-01  e=8.077E-07  Thermococcus kodakarensis KOD1

InterPro domains:
  IPR025669 AAA domain [PF13614] (122-283)
  IPR027417 P-loop containing nucleoside triphosphate hydrolase [G3DSA:3.40.50.300] (117-341)
  IPR027417 P-loop containing nucleoside triphosphate hydrolase [SSF52540] (121-314)
  IPR050625 ParA/MinD ATPase [PTHR43384] (114-283)

Organism: Butyrivibrio fibrisolvens (NCBI:txid831)